Protein AF-A0A6A6JFY1-F1 (afdb_monomer)

Radius of gyration: 31.97 Å; Cα contacts (8 Å, |Δi|>4): 621; chains: 1; bounding box: 82×48×100 Å

Organism: Westerdykella ornata (NCBI:txid318751)

InterPro domains:
  IPR002110 Ankyrin repeat [PF12796] (332-426)
  IPR002110 Ankyrin repeat [PS50088] (397-429)
  IPR036770 Ankyrin repeat-containing domain superfamily [G3DSA:1.25.40.20] (183-469)
  IPR036770 Ankyrin repeat-containing domain superfamily [SSF48403] (162-452)

Nearest PDB structures (foldseek):
  4ozs-assembly1_A  TM=4.163E-01  e=8.270E-01  synthetic construct
  5orm-assembly1_A  TM=2.385E-01  e=1.882E-01  synthetic construct
  4m57-assembly1_A  TM=2.368E-01  e=1.957E-01  Zea mays
  4pjs-assembly1_A  TM=3.638E-01  e=1.734E+00  unidentified
  3q15-assembly1_A-2  TM=1.778E-01  e=4.611E-01  Bacillus subtilis

pLDDT: mean 79.85, std 13.11, range [28.3, 94.25]

Mean predicted aligned error: 11.3 Å

Structure (mmCIF, N/CA/C/O backbone):
data_AF-A0A6A6JFY1-F1
#
_entry.id   AF-A0A6A6JFY1-F1
#
loop_
_atom_site.group_PDB
_atom_site.id
_atom_site.type_symbol
_atom_site.label_atom_id
_atom_site.label_alt_id
_atom_site.label_comp_id
_atom_site.label_asym_id
_atom_site.label_entity_id
_atom_site.label_seq_id
_atom_site.pdbx_PDB_ins_code
_atom_site.Cartn_x
_atom_site.Cartn_y
_atom_site.Cartn_z
_atom_site.occupancy
_atom_site.B_iso_or_equiv
_atom_site.auth_seq_id
_atom_site.auth_comp_id
_atom_site.auth_asym_id
_atom_site.auth_atom_id
_atom_site.pdbx_PDB_model_num
ATOM 1 N N . MET A 1 1 ? -7.571 -15.718 -48.303 1.00 53.12 1 MET A N 1
ATOM 2 C CA . MET A 1 1 ? -6.356 -15.707 -47.468 1.00 53.12 1 MET A CA 1
ATOM 3 C C . MET A 1 1 ? -6.663 -14.852 -46.265 1.00 53.12 1 MET A C 1
ATOM 5 O O . MET A 1 1 ? -6.998 -13.686 -46.448 1.00 53.12 1 MET A O 1
ATOM 9 N N . HIS A 1 2 ? -6.669 -15.439 -45.071 1.00 75.75 2 HIS A N 1
ATOM 10 C CA . HIS A 1 2 ? -6.715 -14.638 -43.860 1.00 75.75 2 HIS A CA 1
ATOM 11 C C . HIS A 1 2 ? -5.370 -13.920 -43.739 1.00 75.75 2 HIS A C 1
ATOM 13 O O . HIS A 1 2 ? -4.328 -14.477 -44.065 1.00 75.75 2 HIS A O 1
ATOM 19 N N . LEU A 1 3 ? -5.381 -12.663 -43.306 1.00 73.94 3 LEU A N 1
ATOM 20 C CA . LEU A 1 3 ? -4.171 -11.841 -43.185 1.00 73.94 3 LEU A CA 1
ATOM 21 C C . LEU A 1 3 ? -3.112 -12.467 -42.245 1.00 73.94 3 LEU A C 1
ATOM 23 O O . LEU A 1 3 ? -1.935 -12.147 -42.333 1.00 73.94 3 LEU A O 1
ATOM 27 N N . LEU A 1 4 ? -3.539 -13.399 -41.388 1.00 77.06 4 LEU A N 1
ATOM 28 C CA . LEU A 1 4 ? -2.703 -14.192 -40.484 1.00 77.06 4 LEU A CA 1
ATOM 29 C C . LEU A 1 4 ? -1.987 -15.373 -41.165 1.00 77.06 4 LEU A C 1
ATOM 31 O O . LEU A 1 4 ? -1.118 -15.977 -40.548 1.00 77.06 4 LEU A O 1
ATOM 35 N N . ASP A 1 5 ? -2.344 -15.707 -42.408 1.00 83.12 5 ASP A N 1
ATOM 36 C CA . ASP A 1 5 ? -1.736 -16.806 -43.171 1.00 83.12 5 ASP A CA 1
ATOM 37 C C . ASP A 1 5 ? -0.429 -16.373 -43.868 1.00 83.12 5 ASP A C 1
ATOM 39 O O . ASP A 1 5 ? 0.258 -17.191 -44.482 1.00 83.12 5 ASP A O 1
ATOM 43 N N . PHE A 1 6 ? -0.099 -15.078 -43.817 1.00 84.50 6 PHE A N 1
ATOM 44 C CA . PHE A 1 6 ? 1.126 -14.526 -44.387 1.00 84.50 6 PHE A CA 1
ATOM 45 C C . PHE A 1 6 ? 2.334 -14.733 -43.458 1.00 84.50 6 PHE A C 1
ATOM 47 O O . PHE A 1 6 ? 2.165 -14.835 -42.241 1.00 84.50 6 PHE A O 1
ATOM 54 N N . PRO A 1 7 ? 3.566 -14.741 -44.006 1.00 89.81 7 PRO A N 1
ATOM 55 C CA . PRO A 1 7 ? 4.781 -14.677 -43.199 1.00 89.81 7 PRO A CA 1
ATOM 56 C C . PRO A 1 7 ? 4.749 -13.489 -42.231 1.00 89.81 7 PRO A C 1
ATOM 58 O O . PRO A 1 7 ? 4.222 -12.423 -42.566 1.00 89.81 7 PRO A O 1
ATOM 61 N N . LEU A 1 8 ? 5.333 -13.669 -41.043 1.00 85.75 8 LEU A N 1
ATOM 62 C CA . LEU A 1 8 ? 5.278 -12.690 -39.955 1.00 85.75 8 LEU A CA 1
ATOM 63 C C . LEU A 1 8 ? 5.816 -11.320 -40.386 1.00 85.75 8 LEU A C 1
ATOM 65 O O . LEU A 1 8 ? 5.264 -10.294 -40.007 1.00 85.75 8 LEU A O 1
ATOM 69 N N . GLU A 1 9 ? 6.846 -11.294 -41.224 1.00 87.25 9 GLU A N 1
ATOM 70 C CA . GLU A 1 9 ? 7.472 -10.073 -41.726 1.00 87.25 9 GLU A CA 1
ATOM 71 C C . GLU A 1 9 ? 6.525 -9.289 -42.642 1.00 87.25 9 GLU A C 1
ATOM 73 O O . GLU A 1 9 ? 6.422 -8.066 -42.542 1.00 87.25 9 GLU A O 1
ATOM 78 N N . VAL A 1 10 ? 5.795 -9.996 -43.514 1.00 89.56 10 VAL A N 1
ATOM 79 C CA . VAL A 1 10 ? 4.795 -9.388 -44.403 1.00 89.56 10 VAL A CA 1
ATOM 80 C C . VAL A 1 10 ? 3.650 -8.833 -43.569 1.00 89.56 10 VAL A C 1
ATOM 82 O O . VAL A 1 10 ? 3.224 -7.701 -43.782 1.00 89.56 10 VAL A O 1
ATOM 85 N N . PHE A 1 11 ? 3.196 -9.602 -42.581 1.00 89.44 11 PHE A N 1
ATOM 86 C CA . PHE A 1 11 ? 2.161 -9.168 -41.656 1.00 89.44 11 PHE A CA 1
ATOM 87 C C . PHE A 1 11 ? 2.583 -7.907 -40.887 1.00 89.44 11 PHE A C 1
ATOM 89 O O . PHE A 1 11 ? 1.853 -6.921 -40.888 1.00 89.44 11 PHE A O 1
ATOM 96 N N . GLN A 1 12 ? 3.788 -7.887 -40.316 1.00 89.94 12 GLN A N 1
ATOM 97 C CA . GLN A 1 12 ? 4.339 -6.732 -39.603 1.00 89.94 12 GLN A CA 1
ATOM 98 C C . GLN A 1 12 ? 4.429 -5.477 -40.467 1.00 89.94 12 GLN A C 1
ATOM 100 O O . GLN A 1 12 ? 4.145 -4.383 -39.987 1.00 89.94 12 GLN A O 1
ATOM 105 N N . ASN A 1 13 ? 4.813 -5.617 -41.735 1.00 90.69 13 ASN A N 1
ATOM 106 C CA . ASN A 1 13 ? 4.881 -4.481 -42.649 1.00 90.69 13 ASN A CA 1
ATOM 107 C C . ASN A 1 13 ? 3.489 -3.965 -43.019 1.00 90.69 13 ASN A C 1
ATOM 109 O O . ASN A 1 13 ? 3.288 -2.759 -43.055 1.00 90.69 13 ASN A O 1
ATOM 113 N N . VAL A 1 14 ? 2.506 -4.851 -43.209 1.00 91.06 14 VAL A N 1
ATOM 114 C CA . VAL A 1 14 ? 1.110 -4.431 -43.417 1.00 91.06 14 VAL A CA 1
ATOM 115 C C . VAL A 1 14 ? 0.583 -3.656 -42.207 1.00 91.06 14 VAL A C 1
ATOM 117 O O . VAL A 1 14 ? -0.098 -2.649 -42.378 1.00 91.06 14 VAL A O 1
ATOM 120 N N . ILE A 1 15 ? 0.908 -4.095 -40.987 1.00 90.50 15 ILE A N 1
ATOM 121 C CA . ILE A 1 15 ? 0.545 -3.362 -39.766 1.00 90.50 15 ILE A CA 1
ATOM 122 C C . ILE A 1 15 ? 1.256 -2.008 -39.701 1.00 90.50 15 ILE A C 1
ATOM 124 O O . ILE A 1 15 ? 0.616 -1.023 -39.350 1.00 90.50 15 ILE A O 1
ATOM 128 N N . HIS A 1 16 ? 2.539 -1.942 -40.059 1.00 92.06 16 HIS A N 1
ATOM 129 C CA . HIS A 1 16 ? 3.295 -0.690 -40.079 1.00 92.06 16 HIS A CA 1
ATOM 130 C C . HIS A 1 16 ? 2.658 0.355 -41.004 1.00 92.06 16 HIS A C 1
ATOM 132 O O . HIS A 1 16 ? 2.371 1.466 -40.565 1.00 92.06 16 HIS A O 1
ATOM 138 N N . GLU A 1 17 ? 2.360 -0.028 -42.249 1.00 91.25 17 GLU A N 1
ATOM 139 C CA . GLU A 1 17 ? 1.690 0.849 -43.220 1.00 91.25 17 GLU A CA 1
ATOM 140 C C . GLU A 1 17 ? 0.295 1.264 -42.728 1.00 91.25 17 GLU A C 1
ATOM 142 O O . GLU A 1 17 ? -0.060 2.437 -42.777 1.00 91.25 17 GLU A O 1
ATOM 147 N N . LEU A 1 18 ? -0.471 0.334 -42.141 1.00 90.19 18 LEU A N 1
ATOM 148 C CA . LEU A 1 18 ? -1.776 0.647 -41.550 1.00 90.19 18 LEU A CA 1
ATOM 149 C C . LEU A 1 18 ? -1.675 1.709 -40.441 1.00 90.19 18 LEU A C 1
ATOM 151 O O . LEU A 1 18 ? -2.520 2.600 -40.361 1.00 90.19 18 LEU A O 1
ATOM 155 N N . VAL A 1 19 ? -0.673 1.605 -39.561 1.00 90.75 19 VAL A N 1
ATOM 156 C CA . VAL A 1 19 ? -0.468 2.567 -38.468 1.00 90.75 19 VAL A CA 1
ATOM 157 C C . VAL A 1 19 ? -0.020 3.926 -39.010 1.00 90.75 19 VAL A C 1
ATOM 159 O O . VAL A 1 19 ? -0.433 4.942 -38.453 1.00 90.75 19 VAL A O 1
ATOM 162 N N . LEU A 1 20 ? 0.767 3.968 -40.091 1.00 88.56 20 LEU A N 1
ATOM 163 C CA . LEU A 1 20 ? 1.153 5.216 -40.760 1.00 88.56 20 LEU A CA 1
ATOM 164 C C . LEU A 1 20 ? -0.042 5.913 -41.425 1.00 88.56 20 LEU A C 1
ATOM 166 O O . LEU A 1 20 ? -0.193 7.125 -41.277 1.00 88.56 20 LEU A O 1
ATOM 170 N N . ASP A 1 21 ? -0.904 5.153 -42.103 1.00 89.88 21 ASP A N 1
ATOM 171 C CA . ASP A 1 21 ? -2.063 5.685 -42.829 1.00 89.88 21 ASP A CA 1
ATOM 172 C C . ASP A 1 21 ? -3.141 6.230 -41.887 1.00 89.88 21 ASP A C 1
ATOM 174 O O . ASP A 1 21 ? -3.714 7.297 -42.111 1.00 89.88 21 ASP A O 1
ATOM 178 N N . VAL A 1 22 ? -3.441 5.472 -40.833 1.00 88.81 22 VAL A N 1
ATOM 179 C CA . VAL A 1 22 ? -4.571 5.739 -39.932 1.00 88.81 22 VAL A CA 1
ATOM 180 C C . VAL A 1 22 ? -4.136 6.512 -38.678 1.00 88.81 22 VAL A C 1
ATOM 182 O O . VAL A 1 22 ? -4.939 7.157 -38.004 1.00 88.81 22 VAL A O 1
ATOM 185 N N . GLY A 1 23 ? -2.845 6.485 -38.357 1.00 87.00 23 GLY A N 1
ATOM 186 C CA . GLY A 1 23 ? -2.283 7.079 -37.153 1.00 87.00 23 GLY A CA 1
ATOM 187 C C . GLY A 1 23 ? -2.463 6.210 -35.904 1.00 87.00 23 GLY A C 1
ATOM 188 O O . GLY A 1 23 ? -3.383 5.397 -35.777 1.00 87.00 23 GLY A O 1
ATOM 189 N N . ILE A 1 24 ? -1.582 6.422 -34.919 1.00 87.94 24 ILE A N 1
ATOM 190 C CA . ILE A 1 24 ? -1.485 5.602 -33.697 1.00 87.94 24 ILE A CA 1
ATOM 191 C C . ILE A 1 24 ? -2.811 5.556 -32.922 1.00 87.94 24 ILE A C 1
ATOM 193 O O . ILE A 1 24 ? -3.234 4.489 -32.478 1.00 87.94 24 ILE A O 1
ATOM 197 N N . ALA A 1 25 ? -3.486 6.697 -32.749 1.00 85.56 25 ALA A N 1
ATOM 198 C CA . ALA A 1 25 ? -4.686 6.780 -31.914 1.00 85.56 25 ALA A CA 1
ATOM 199 C C . ALA A 1 25 ? -5.856 5.959 -32.484 1.00 85.56 25 ALA A C 1
ATOM 201 O O . ALA A 1 25 ? -6.557 5.264 -31.742 1.00 85.56 25 ALA A O 1
ATOM 202 N N . GLU A 1 26 ? -6.062 6.023 -33.798 1.00 86.31 26 GLU A N 1
ATOM 203 C CA . GLU A 1 26 ? -7.139 5.304 -34.473 1.00 86.31 26 GLU A CA 1
ATOM 204 C C . GLU A 1 26 ? -6.772 3.830 -34.693 1.00 86.31 26 GLU A C 1
ATOM 206 O O . GLU A 1 26 ? -7.608 2.965 -34.415 1.00 86.31 26 GLU A O 1
ATOM 211 N N . ALA A 1 27 ? -5.508 3.515 -35.015 1.00 87.62 27 ALA A N 1
ATOM 212 C CA . ALA A 1 27 ? -4.991 2.143 -35.016 1.00 87.62 27 ALA A CA 1
ATOM 213 C C . ALA A 1 27 ? -5.303 1.425 -33.689 1.00 87.62 27 ALA A C 1
ATOM 215 O O . ALA A 1 27 ? -5.804 0.295 -33.656 1.00 87.62 27 ALA A O 1
ATOM 216 N N . TRP A 1 28 ? -5.106 2.121 -32.569 1.00 83.50 28 TRP A N 1
ATOM 217 C CA . TRP A 1 28 ? -5.350 1.573 -31.241 1.00 83.50 28 TRP A CA 1
ATOM 218 C C . TRP A 1 28 ? -6.828 1.395 -30.892 1.00 83.50 28 TRP A C 1
ATOM 220 O O . TRP A 1 28 ? -7.200 0.403 -30.258 1.00 83.50 28 TRP A O 1
ATOM 230 N N . ARG A 1 29 ? -7.673 2.367 -31.257 1.00 85.69 29 ARG A N 1
ATOM 231 C CA . ARG A 1 29 ? -9.107 2.363 -30.921 1.00 85.69 29 ARG A CA 1
ATOM 232 C C . ARG A 1 29 ? -9.894 1.404 -31.811 1.00 85.69 29 ARG A C 1
ATOM 234 O O . ARG A 1 29 ? -10.725 0.659 -31.298 1.00 85.69 29 ARG A O 1
ATOM 241 N N . ALA A 1 30 ? -9.631 1.412 -33.115 1.00 85.38 30 ALA A N 1
ATOM 242 C CA . ALA A 1 30 ? -10.443 0.704 -34.099 1.00 85.38 30 ALA A CA 1
ATOM 243 C C . ALA A 1 30 ? -9.926 -0.709 -34.418 1.00 85.38 30 ALA A C 1
ATOM 245 O O . ALA A 1 30 ? -10.734 -1.613 -34.626 1.00 85.38 30 ALA A O 1
ATOM 246 N N . TYR A 1 31 ? -8.607 -0.938 -34.403 1.00 84.69 31 TYR A N 1
ATOM 247 C CA . TYR A 1 31 ? -8.025 -2.176 -34.946 1.00 84.69 31 TYR A CA 1
ATOM 248 C C . TYR A 1 31 ? -7.485 -3.147 -33.887 1.00 84.69 31 TYR A C 1
ATOM 250 O O . TYR A 1 31 ? -7.397 -4.350 -34.137 1.00 84.69 31 TYR A O 1
ATOM 258 N N . ARG A 1 32 ? -7.211 -2.687 -32.660 1.00 83.00 32 ARG A N 1
ATOM 259 C CA . ARG A 1 32 ? -6.846 -3.567 -31.532 1.00 83.00 32 ARG A CA 1
ATOM 260 C C . ARG A 1 32 ? -7.886 -4.670 -31.230 1.00 83.00 32 ARG A C 1
ATOM 262 O O . ARG A 1 32 ? -7.465 -5.777 -30.895 1.00 83.00 32 ARG A O 1
ATOM 269 N N . PRO A 1 33 ? -9.214 -4.438 -31.327 1.00 88.81 33 PRO A N 1
ATOM 270 C CA . PRO A 1 33 ? -10.214 -5.472 -31.038 1.00 88.81 33 PRO A CA 1
ATOM 271 C C . PRO A 1 33 ? -10.310 -6.593 -32.084 1.00 88.81 33 PRO A C 1
ATOM 273 O O . PRO A 1 33 ? -10.992 -7.581 -31.824 1.00 88.81 33 PRO A O 1
ATOM 276 N N . VAL A 1 34 ? -9.655 -6.460 -33.245 1.00 86.69 34 VAL A N 1
ATOM 277 C CA . VAL A 1 34 ? -9.777 -7.406 -34.368 1.00 86.69 34 VAL A CA 1
ATOM 278 C C . VAL A 1 34 ? -9.308 -8.808 -33.971 1.00 86.69 34 VAL A C 1
ATOM 280 O O . VAL A 1 34 ? -10.052 -9.775 -34.112 1.00 86.69 34 VAL A O 1
ATOM 283 N N . CYS A 1 35 ? -8.082 -8.935 -33.452 1.00 87.56 35 CYS A N 1
ATOM 284 C CA . CYS A 1 35 ? -7.594 -10.163 -32.822 1.00 87.56 35 CYS A CA 1
ATOM 285 C C . CYS A 1 35 ? -6.357 -9.895 -31.948 1.00 87.56 35 CYS A C 1
ATOM 287 O O . CYS A 1 35 ? -5.737 -8.834 -32.024 1.00 87.56 35 CYS A O 1
ATOM 289 N N . LYS A 1 36 ? -5.961 -10.884 -31.133 1.00 88.44 36 LYS A N 1
ATOM 290 C CA . LYS A 1 36 ? -4.802 -10.772 -30.227 1.00 88.44 36 LYS A CA 1
ATOM 291 C C . LYS A 1 36 ? -3.484 -10.515 -30.965 1.00 88.44 36 LYS A C 1
ATOM 293 O O . LYS A 1 36 ? -2.691 -9.711 -30.490 1.00 88.44 36 LYS A O 1
ATOM 298 N N . THR A 1 37 ? -3.269 -11.162 -32.110 1.00 87.88 37 THR A N 1
ATOM 299 C CA . THR A 1 37 ? -2.058 -10.977 -32.927 1.00 87.88 37 THR A CA 1
ATOM 300 C C . THR A 1 37 ? -1.995 -9.561 -33.495 1.00 87.88 37 THR A C 1
ATOM 302 O O . THR A 1 37 ? -0.962 -8.913 -33.404 1.00 87.88 37 THR A O 1
ATOM 305 N N . PHE A 1 38 ? -3.128 -9.036 -33.977 1.00 88.50 38 PHE A N 1
ATOM 306 C CA . PHE A 1 38 ? -3.245 -7.650 -34.444 1.00 88.50 38 PHE A CA 1
ATOM 307 C C . PHE A 1 38 ? -2.900 -6.656 -33.338 1.00 88.50 38 PHE A C 1
ATOM 309 O O . PHE A 1 38 ? -2.099 -5.749 -33.530 1.00 88.50 38 PHE A O 1
ATOM 316 N N . ALA A 1 39 ? -3.473 -6.863 -32.150 1.00 87.38 39 ALA A N 1
ATOM 317 C CA . ALA A 1 39 ? -3.179 -6.035 -30.993 1.00 87.38 39 ALA A CA 1
ATOM 318 C C . ALA A 1 39 ? -1.685 -6.063 -30.637 1.00 87.38 39 ALA A C 1
ATOM 320 O O . ALA A 1 39 ? -1.115 -5.010 -30.381 1.00 87.38 39 ALA A O 1
ATOM 321 N N . ALA A 1 40 ? -1.054 -7.241 -30.627 1.00 88.12 40 ALA A N 1
ATOM 322 C CA . ALA A 1 40 ? 0.361 -7.384 -30.297 1.00 88.12 40 ALA A CA 1
ATOM 323 C C . ALA A 1 40 ? 1.275 -6.670 -31.306 1.00 88.12 40 ALA A C 1
ATOM 325 O O . ALA A 1 40 ? 2.182 -5.952 -30.887 1.00 88.12 40 ALA A O 1
ATOM 326 N N . GLU A 1 41 ? 1.006 -6.800 -32.608 1.00 90.19 41 GLU A N 1
ATOM 327 C CA . GLU A 1 41 ? 1.814 -6.134 -33.634 1.00 90.19 41 GLU A CA 1
ATOM 328 C C . GLU A 1 41 ? 1.589 -4.623 -33.675 1.00 90.19 41 GLU A C 1
ATOM 330 O O . GLU A 1 41 ? 2.556 -3.887 -33.820 1.00 90.19 41 GLU A O 1
ATOM 335 N N . ILE A 1 42 ? 0.361 -4.129 -33.462 1.00 89.94 42 ILE A N 1
ATOM 336 C CA . ILE A 1 42 ? 0.114 -2.681 -33.320 1.00 89.94 42 ILE A CA 1
ATOM 337 C C . ILE A 1 42 ? 0.907 -2.126 -32.130 1.00 89.94 42 ILE A C 1
ATOM 339 O O . ILE A 1 42 ? 1.517 -1.061 -32.232 1.00 89.94 42 ILE A O 1
ATOM 343 N N . TYR A 1 43 ? 0.931 -2.852 -31.007 1.00 88.38 43 TYR A N 1
ATOM 344 C CA . TYR A 1 43 ? 1.747 -2.494 -29.845 1.00 88.38 43 TYR A CA 1
ATOM 345 C C . TYR A 1 43 ? 3.237 -2.438 -30.201 1.00 88.38 43 TYR A C 1
ATOM 347 O O . TYR A 1 43 ? 3.906 -1.455 -29.885 1.00 88.38 43 TYR A O 1
ATOM 355 N N . HIS A 1 44 ? 3.754 -3.488 -30.842 1.00 89.06 44 HIS A N 1
ATOM 356 C CA . HIS A 1 44 ? 5.158 -3.567 -31.232 1.00 89.06 44 HIS A CA 1
ATOM 357 C C . HIS A 1 44 ? 5.530 -2.443 -32.205 1.00 89.06 44 HIS A C 1
ATOM 359 O O . HIS A 1 44 ? 6.485 -1.717 -31.949 1.00 89.06 44 HIS A O 1
ATOM 365 N N . ASP A 1 45 ? 4.749 -2.247 -33.266 1.00 91.00 45 ASP A N 1
ATOM 366 C CA . ASP A 1 45 ? 4.974 -1.211 -34.271 1.00 91.00 45 ASP A CA 1
ATOM 367 C C . ASP A 1 45 ? 4.997 0.191 -33.653 1.00 91.00 45 ASP A C 1
ATOM 369 O O . ASP A 1 45 ? 5.957 0.945 -33.839 1.00 91.00 45 ASP A O 1
A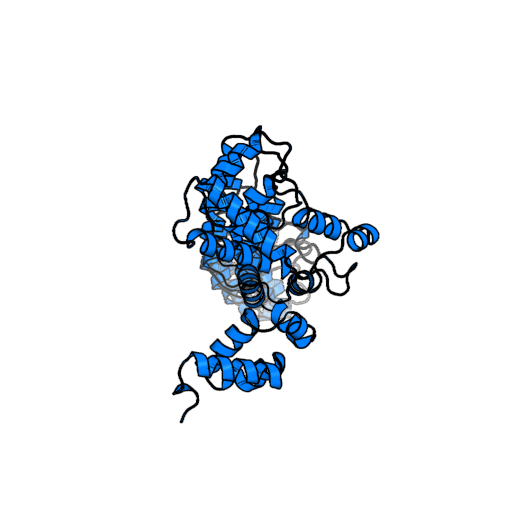TOM 373 N N . THR A 1 46 ? 3.998 0.491 -32.818 1.00 89.12 46 THR A N 1
ATOM 374 C CA . THR A 1 46 ? 3.871 1.791 -32.155 1.00 89.12 46 THR A CA 1
ATOM 375 C C . THR A 1 46 ? 5.118 2.136 -31.352 1.00 89.12 46 THR A C 1
ATOM 377 O O . THR A 1 46 ? 5.626 3.242 -31.468 1.00 89.12 46 THR A O 1
ATOM 380 N N . PHE A 1 47 ? 5.653 1.221 -30.541 1.00 89.75 47 PHE A N 1
ATOM 381 C CA . PHE A 1 47 ? 6.807 1.550 -29.697 1.00 89.75 47 PHE A CA 1
ATOM 382 C C . PHE A 1 47 ? 8.157 1.343 -30.390 1.00 89.75 47 PHE A C 1
ATOM 384 O O . PHE A 1 47 ? 9.104 2.067 -30.080 1.00 89.75 47 PHE A O 1
ATOM 391 N N . ALA A 1 48 ? 8.274 0.387 -31.312 1.00 88.75 48 ALA A N 1
ATOM 392 C CA . ALA A 1 48 ? 9.550 0.011 -31.917 1.00 88.75 48 ALA A CA 1
ATOM 393 C C . ALA A 1 48 ? 9.853 0.729 -33.239 1.00 88.75 48 ALA A C 1
ATOM 395 O O . ALA A 1 48 ? 11.028 0.941 -33.532 1.00 88.75 48 ALA A O 1
ATOM 396 N N . ARG A 1 49 ? 8.833 1.088 -34.033 1.00 89.44 49 ARG A N 1
ATOM 397 C CA . ARG A 1 49 ? 9.003 1.578 -35.414 1.00 89.44 49 ARG A CA 1
ATOM 398 C C . ARG A 1 49 ? 8.518 3.010 -35.636 1.00 89.44 49 ARG A C 1
ATOM 400 O O . ARG A 1 49 ? 9.099 3.703 -36.464 1.00 89.44 49 ARG A O 1
ATOM 407 N N . GLN A 1 50 ? 7.500 3.468 -34.906 1.00 89.44 50 GLN A N 1
ATOM 408 C CA . GLN A 1 50 ? 6.960 4.819 -35.104 1.00 89.44 50 GLN A CA 1
ATOM 409 C C . GLN A 1 50 ? 7.914 5.910 -34.580 1.00 89.44 50 GLN A C 1
ATOM 411 O O . GLN A 1 50 ? 8.451 5.750 -33.478 1.00 89.44 50 GLN A O 1
ATOM 416 N N . PRO A 1 51 ? 8.119 7.023 -35.313 1.00 88.19 51 PRO A N 1
ATOM 417 C CA . PRO A 1 51 ? 8.982 8.128 -34.894 1.00 88.19 51 PRO A CA 1
ATOM 418 C C . PRO A 1 51 ? 8.368 8.970 -33.761 1.00 88.19 51 PRO A C 1
ATOM 420 O O . PRO A 1 51 ? 7.153 9.005 -33.574 1.00 88.19 51 PRO A O 1
ATOM 423 N N . MET A 1 52 ? 9.197 9.690 -33.003 1.00 85.94 52 MET A N 1
ATOM 424 C CA . MET A 1 52 ? 8.814 10.586 -31.905 1.00 85.94 52 MET A CA 1
ATOM 425 C C . MET A 1 52 ? 7.834 11.691 -32.326 1.00 85.94 52 MET A C 1
ATOM 427 O O . MET A 1 52 ? 7.011 12.115 -31.508 1.00 85.94 52 MET A O 1
ATOM 431 N N . THR A 1 53 ? 7.893 12.115 -33.590 1.00 84.31 53 THR A N 1
ATOM 432 C CA . THR A 1 53 ? 6.934 13.046 -34.220 1.00 84.31 53 THR A CA 1
ATOM 433 C C . THR A 1 53 ? 5.501 12.504 -34.248 1.00 84.31 53 THR A C 1
ATOM 435 O O . THR A 1 53 ? 4.546 13.261 -34.093 1.00 84.31 53 THR A O 1
ATOM 438 N N . SER A 1 54 ? 5.321 11.181 -34.335 1.00 84.25 54 SER A N 1
ATOM 439 C CA . SER A 1 54 ? 3.988 10.553 -34.363 1.00 84.25 54 SER A CA 1
ATOM 440 C C . SER A 1 54 ? 3.252 10.627 -33.018 1.00 84.25 54 SER A C 1
ATOM 442 O O . SER A 1 54 ? 2.042 10.411 -32.955 1.00 84.25 54 SER A O 1
ATOM 444 N N . PHE A 1 55 ? 3.953 10.973 -31.933 1.00 81.81 55 PHE A N 1
ATOM 445 C CA . PHE A 1 55 ? 3.384 11.095 -30.586 1.00 81.81 55 PHE A CA 1
ATOM 446 C C . PHE A 1 55 ? 3.111 12.549 -30.173 1.00 81.81 55 PHE A C 1
ATOM 448 O O . PHE A 1 55 ? 2.916 12.821 -28.989 1.00 81.81 55 PHE A O 1
ATOM 455 N N . GLU A 1 56 ? 3.141 13.503 -31.108 1.00 77.31 56 GLU A N 1
ATOM 456 C CA . GLU A 1 56 ? 2.827 14.915 -30.832 1.00 77.31 56 GLU A CA 1
ATOM 457 C C . GLU A 1 56 ? 1.351 15.156 -30.508 1.00 77.31 56 GLU A C 1
ATOM 459 O O . GLU A 1 56 ? 1.013 16.128 -29.835 1.00 77.31 56 GLU A O 1
ATOM 464 N N . ASN A 1 57 ? 0.469 14.266 -30.959 1.00 79.75 57 ASN A N 1
ATOM 465 C CA . ASN A 1 57 ? -0.952 14.361 -30.669 1.00 79.75 57 ASN A CA 1
ATOM 466 C C . ASN A 1 57 ? -1.220 14.138 -29.167 1.00 79.75 57 ASN A C 1
ATOM 468 O O . ASN A 1 57 ? -0.815 13.119 -28.605 1.00 79.75 57 ASN A O 1
ATOM 472 N N . VAL A 1 58 ? -1.962 15.061 -28.548 1.00 69.94 58 VAL A N 1
ATOM 473 C CA . VAL A 1 58 ? -2.335 15.041 -27.122 1.00 69.94 58 VAL A CA 1
ATOM 474 C C . VAL A 1 58 ? -2.982 13.714 -26.712 1.00 69.94 58 VAL A C 1
ATOM 476 O O . VAL A 1 58 ? -2.625 13.157 -25.676 1.00 69.94 58 VAL A O 1
ATOM 479 N N . ASP A 1 59 ? -3.861 13.154 -27.550 1.00 75.62 59 ASP A N 1
ATOM 480 C CA . ASP A 1 59 ? -4.528 11.870 -27.281 1.00 75.62 59 ASP A CA 1
ATOM 481 C C . ASP A 1 59 ? -3.521 10.715 -27.140 1.00 75.62 59 ASP A C 1
ATOM 483 O O . ASP A 1 59 ? -3.718 9.786 -26.352 1.00 75.62 59 ASP A O 1
ATOM 487 N N . VAL A 1 60 ? -2.438 10.764 -27.916 1.00 76.69 60 VAL A N 1
ATOM 488 C CA . VAL A 1 60 ? -1.380 9.748 -27.931 1.00 76.69 60 VAL A CA 1
ATOM 489 C C . VAL A 1 60 ? -0.408 9.972 -26.773 1.00 76.69 60 VAL A C 1
ATOM 491 O O . VAL A 1 60 ? 0.036 9.018 -26.133 1.00 76.69 60 VAL A O 1
ATOM 494 N N . GLU A 1 61 ? -0.107 11.229 -26.459 1.00 73.69 61 GLU A N 1
ATOM 495 C CA . GLU A 1 61 ? 0.749 11.592 -25.335 1.00 73.69 61 GLU A CA 1
ATOM 496 C C . GLU A 1 61 ? 0.118 11.214 -23.989 1.00 73.69 61 GLU A C 1
ATOM 498 O O . GLU A 1 61 ? 0.789 10.640 -23.128 1.00 73.69 61 GLU A O 1
ATOM 503 N N . ASP A 1 62 ? -1.179 11.458 -23.806 1.00 74.44 62 ASP A N 1
ATOM 504 C CA . ASP A 1 62 ? -1.903 11.006 -22.617 1.00 74.44 62 ASP A CA 1
ATOM 505 C C . ASP A 1 62 ? -2.027 9.481 -22.563 1.00 74.44 62 ASP A C 1
ATOM 507 O O . ASP A 1 62 ? -1.958 8.892 -21.482 1.00 74.44 62 ASP A O 1
ATOM 511 N N . PHE A 1 63 ? -2.132 8.817 -23.716 1.00 79.62 63 PHE A N 1
ATOM 512 C CA . PHE A 1 63 ? -2.107 7.360 -23.789 1.00 79.62 63 PHE A CA 1
ATOM 513 C C . PHE A 1 63 ? -0.759 6.768 -23.331 1.00 79.62 63 PHE A C 1
ATOM 515 O O . PHE A 1 63 ? -0.735 5.796 -22.564 1.00 79.62 63 PHE A O 1
ATOM 522 N N . ILE A 1 64 ? 0.367 7.340 -23.766 1.00 79.00 64 ILE A N 1
ATOM 523 C CA . ILE A 1 64 ? 1.694 6.883 -23.336 1.00 79.00 64 ILE A CA 1
ATOM 524 C C . ILE A 1 64 ? 1.890 7.178 -21.856 1.00 79.00 64 ILE A C 1
ATOM 526 O O . ILE A 1 64 ? 2.156 6.265 -21.079 1.00 79.00 64 ILE A O 1
ATOM 530 N N . ASN A 1 65 ? 1.701 8.432 -21.455 1.00 75.06 65 ASN A N 1
ATOM 531 C CA . ASN A 1 65 ? 1.980 8.880 -20.094 1.00 75.06 65 ASN A CA 1
ATOM 532 C C . ASN A 1 65 ? 0.991 8.302 -19.067 1.00 75.06 65 ASN A C 1
ATOM 534 O O . ASN A 1 65 ? 1.301 8.190 -17.879 1.00 75.06 65 ASN A O 1
ATOM 538 N N . GLY A 1 66 ? -0.195 7.878 -19.511 1.00 74.31 66 GLY A N 1
ATOM 539 C CA . GLY A 1 66 ? -1.186 7.206 -18.676 1.00 74.31 66 GLY A CA 1
ATOM 540 C C . GLY A 1 66 ? -0.740 5.822 -18.188 1.00 74.31 66 GLY A C 1
ATOM 541 O O . GLY A 1 66 ? -1.164 5.377 -17.115 1.00 74.31 66 GLY A O 1
ATOM 542 N N . SER A 1 67 ? 0.157 5.147 -18.915 1.00 83.25 67 SER A N 1
ATOM 543 C CA . SER A 1 67 ? 0.630 3.802 -18.578 1.00 83.25 67 SER A CA 1
ATOM 544 C C . SER A 1 67 ? 2.140 3.764 -18.386 1.00 83.25 67 SER A C 1
ATOM 546 O O . SER A 1 67 ? 2.921 4.187 -19.229 1.00 83.25 67 SER A O 1
ATOM 548 N N . GLU A 1 68 ? 2.567 3.164 -17.278 1.00 83.81 68 GLU A N 1
ATOM 549 C CA . GLU A 1 68 ? 4.000 3.015 -17.023 1.00 83.81 68 GLU A CA 1
ATOM 550 C C . GLU A 1 68 ? 4.645 2.008 -17.970 1.00 83.81 68 GLU A C 1
ATOM 552 O O . GLU A 1 68 ? 5.767 2.211 -18.421 1.00 83.81 68 GLU A O 1
ATOM 557 N N . ASP A 1 69 ? 3.915 0.946 -18.306 1.00 86.44 69 ASP A N 1
ATOM 558 C CA . ASP A 1 69 ? 4.399 -0.072 -19.228 1.00 86.44 69 ASP A CA 1
ATOM 559 C C . ASP A 1 69 ? 4.620 0.509 -20.623 1.00 86.44 69 ASP A C 1
ATOM 561 O O . ASP A 1 69 ? 5.603 0.168 -21.273 1.00 86.44 69 ASP A O 1
ATOM 565 N N . ASN A 1 70 ? 3.766 1.443 -21.054 1.00 88.62 70 ASN A N 1
ATOM 566 C CA . ASN A 1 70 ? 3.934 2.130 -22.334 1.00 88.62 70 ASN A CA 1
ATOM 567 C C . ASN A 1 70 ? 5.204 2.989 -22.330 1.00 88.62 70 ASN A C 1
ATOM 569 O O . ASN A 1 70 ? 6.006 2.904 -23.257 1.00 88.62 70 ASN A O 1
ATOM 573 N N . LEU A 1 71 ? 5.423 3.771 -21.267 1.00 86.56 71 LEU A N 1
ATOM 574 C CA . LEU A 1 71 ? 6.643 4.564 -21.090 1.00 86.56 71 LEU A CA 1
ATOM 575 C C . LEU A 1 71 ? 7.902 3.690 -21.059 1.00 86.56 71 LEU A C 1
ATOM 577 O O . LEU A 1 71 ? 8.898 4.009 -21.710 1.00 86.56 71 LEU A O 1
ATOM 581 N N . ARG A 1 72 ? 7.848 2.566 -20.337 1.00 91.31 72 ARG A N 1
ATOM 582 C CA . ARG A 1 72 ? 8.942 1.594 -20.249 1.00 91.31 72 ARG A CA 1
ATOM 583 C C . ARG A 1 72 ? 9.272 1.000 -21.614 1.00 91.31 72 ARG A C 1
ATOM 585 O O . ARG A 1 72 ? 10.445 0.946 -21.970 1.00 91.31 72 ARG A O 1
ATOM 592 N N . LEU A 1 73 ? 8.260 0.563 -22.365 1.00 90.19 73 LEU A N 1
ATOM 593 C CA . LEU A 1 73 ? 8.429 -0.026 -23.696 1.00 90.19 73 LEU A CA 1
ATOM 594 C C . LEU A 1 73 ? 8.948 0.993 -24.710 1.00 90.19 73 LEU A C 1
ATOM 596 O O . LEU A 1 73 ? 9.836 0.665 -25.495 1.00 90.19 73 LEU A O 1
ATOM 600 N N . LEU A 1 74 ? 8.437 2.227 -24.676 1.00 89.69 74 LEU A N 1
ATOM 601 C CA . LEU A 1 74 ? 8.938 3.312 -25.515 1.00 89.69 74 LEU A CA 1
ATOM 602 C C . LEU A 1 74 ? 10.426 3.549 -25.243 1.00 89.69 74 LEU A C 1
ATOM 604 O O . LEU A 1 74 ? 11.235 3.505 -26.167 1.00 89.69 74 LEU A O 1
ATOM 608 N N . LEU A 1 75 ? 10.801 3.737 -23.974 1.00 90.12 75 LEU A N 1
ATOM 609 C CA . LEU A 1 75 ? 12.190 3.984 -23.602 1.00 90.12 75 LEU A CA 1
ATOM 610 C C . LEU A 1 75 ? 13.099 2.811 -23.983 1.00 90.12 75 LEU A C 1
ATOM 612 O O . LEU A 1 75 ? 14.149 3.033 -24.579 1.00 90.12 75 LEU A O 1
ATOM 616 N N . LEU A 1 76 ? 12.691 1.574 -23.688 1.00 92.38 76 LEU A N 1
ATOM 617 C CA . LEU A 1 76 ? 13.460 0.369 -24.006 1.00 92.38 76 LEU A CA 1
ATOM 618 C C . LEU A 1 76 ? 13.773 0.281 -25.505 1.00 92.38 76 LEU A C 1
ATOM 620 O O . LEU A 1 76 ? 14.920 0.051 -25.890 1.00 92.38 76 LEU A O 1
ATOM 624 N N . ASN A 1 77 ? 12.771 0.523 -26.352 1.00 91.38 77 ASN A N 1
ATOM 625 C CA . ASN A 1 77 ? 12.963 0.521 -27.797 1.00 91.38 77 ASN A CA 1
ATOM 626 C C . ASN A 1 77 ? 13.876 1.664 -28.253 1.00 91.38 77 ASN A C 1
ATOM 628 O O . ASN A 1 77 ? 14.751 1.420 -29.076 1.00 91.38 77 ASN A O 1
ATOM 632 N N . ARG A 1 78 ? 13.757 2.870 -27.676 1.00 91.38 78 ARG A N 1
ATOM 633 C CA . ARG A 1 78 ? 14.639 4.010 -28.001 1.00 91.38 78 ARG A CA 1
ATOM 634 C C . ARG A 1 78 ? 16.079 3.843 -27.526 1.00 91.38 78 ARG A C 1
ATOM 636 O O . ARG A 1 78 ? 16.989 4.386 -28.144 1.00 91.38 78 ARG A O 1
ATOM 643 N N . VAL A 1 79 ? 16.310 3.084 -26.458 1.00 90.94 79 VAL A N 1
ATOM 644 C CA . VAL A 1 79 ? 17.664 2.733 -26.006 1.00 90.94 79 VAL A CA 1
ATOM 645 C C . VAL A 1 79 ? 18.346 1.784 -26.997 1.00 90.94 79 VAL A C 1
ATOM 647 O O . VAL A 1 79 ? 19.537 1.942 -27.275 1.00 90.94 79 VAL A O 1
ATOM 650 N N . ASN A 1 80 ? 17.593 0.828 -27.548 1.00 87.62 80 ASN A N 1
ATOM 651 C CA . ASN A 1 80 ? 18.100 -0.149 -28.513 1.00 87.62 80 ASN A CA 1
ATOM 652 C C . ASN A 1 80 ? 18.233 0.439 -29.926 1.00 87.62 80 ASN A C 1
ATOM 654 O O . ASN A 1 80 ? 19.247 0.230 -30.589 1.00 87.62 80 ASN A O 1
ATOM 658 N N . ASN A 1 81 ? 17.231 1.196 -30.369 1.00 88.50 81 ASN A N 1
ATOM 659 C CA . ASN A 1 81 ? 17.196 1.889 -31.649 1.00 88.50 81 ASN A CA 1
ATOM 660 C C . ASN A 1 81 ? 16.589 3.288 -31.466 1.00 88.50 81 ASN A C 1
ATOM 662 O O . ASN A 1 81 ? 15.385 3.434 -31.262 1.00 88.50 81 ASN A O 1
ATOM 666 N N . ALA A 1 82 ? 17.431 4.319 -31.544 1.00 85.81 82 ALA A N 1
ATOM 667 C CA . ALA A 1 82 ? 17.023 5.688 -31.241 1.00 85.81 82 ALA A CA 1
ATOM 668 C C . ALA A 1 82 ? 15.975 6.247 -32.220 1.00 85.81 82 ALA A C 1
ATOM 670 O O . ALA A 1 82 ? 15.170 7.076 -31.806 1.00 85.81 82 ALA A O 1
ATOM 671 N N . LEU A 1 83 ? 15.943 5.779 -33.476 1.00 88.88 83 LEU A N 1
ATOM 672 C CA . LEU A 1 83 ? 15.156 6.398 -34.552 1.00 88.88 83 LEU A CA 1
ATOM 673 C C . LEU A 1 83 ? 15.417 7.920 -34.615 1.00 88.88 83 LEU A C 1
ATOM 675 O O . LEU A 1 83 ? 16.558 8.333 -34.803 1.00 88.88 83 LEU A O 1
ATOM 679 N N . ASP A 1 84 ? 14.379 8.738 -34.439 1.00 87.75 84 ASP A N 1
ATOM 680 C CA . ASP A 1 84 ? 14.399 10.203 -34.367 1.00 87.75 84 ASP A CA 1
ATOM 681 C C . ASP A 1 84 ? 14.368 10.742 -32.922 1.00 87.75 84 ASP A C 1
ATOM 683 O O . ASP A 1 84 ? 14.272 11.952 -32.715 1.00 87.75 84 ASP A O 1
ATOM 687 N N . ALA A 1 85 ? 14.440 9.874 -31.907 1.00 87.00 85 ALA A N 1
ATOM 688 C CA . ALA A 1 85 ? 14.531 10.323 -30.525 1.00 87.00 85 ALA A CA 1
ATOM 689 C C . ALA A 1 85 ? 15.890 10.961 -30.239 1.00 87.00 85 ALA A C 1
ATOM 691 O O . ALA A 1 85 ? 16.945 10.500 -30.683 1.00 87.00 85 ALA A O 1
ATOM 692 N N . HIS A 1 86 ? 15.869 11.990 -29.400 1.00 86.31 86 HIS A N 1
ATOM 693 C CA . HIS A 1 86 ? 17.073 12.621 -28.913 1.00 86.31 86 HIS A CA 1
ATOM 694 C C . HIS A 1 86 ? 17.941 11.601 -28.160 1.00 86.31 86 HIS A C 1
ATOM 696 O O . HIS A 1 86 ? 17.510 10.967 -27.195 1.00 86.31 86 HIS A O 1
ATOM 702 N N . CYS A 1 87 ? 19.206 11.477 -28.567 1.00 84.06 87 CYS A N 1
ATOM 703 C CA . CYS A 1 87 ? 20.107 10.427 -28.088 1.00 84.06 87 CYS A CA 1
ATOM 704 C C . CYS A 1 87 ? 20.501 10.515 -26.603 1.00 84.06 87 CYS A C 1
ATOM 706 O O . CYS A 1 87 ? 21.003 9.531 -26.068 1.00 84.06 87 CYS A O 1
ATOM 708 N N . PHE A 1 88 ? 20.254 11.632 -25.907 1.00 80.81 88 PHE A N 1
ATOM 709 C CA . PHE A 1 88 ? 20.793 11.883 -24.565 1.00 80.81 88 PHE A CA 1
ATOM 710 C C . PHE A 1 88 ? 20.379 10.833 -23.535 1.00 80.81 88 PHE A C 1
ATOM 712 O O . PHE A 1 88 ? 21.230 10.251 -22.865 1.00 80.81 88 PHE A O 1
ATOM 719 N N . LEU A 1 89 ? 19.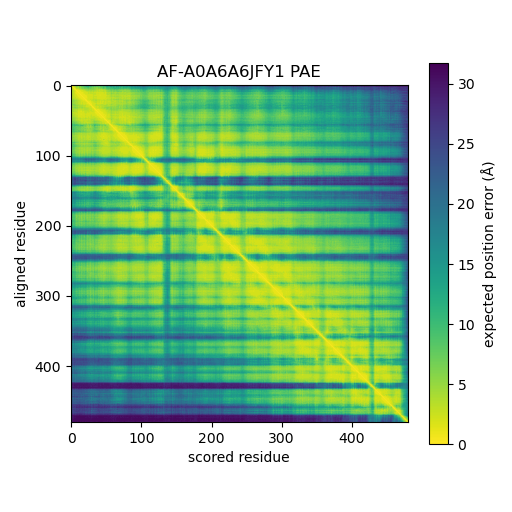075 10.589 -23.394 1.00 85.19 89 LEU A N 1
ATOM 720 C CA . LEU A 1 89 ? 18.563 9.637 -22.411 1.00 85.19 89 LEU A CA 1
ATOM 721 C C . LEU A 1 89 ? 18.940 8.185 -22.785 1.00 85.19 89 LEU A C 1
ATOM 723 O O . LEU A 1 89 ? 19.482 7.490 -21.922 1.00 85.19 89 LEU A O 1
ATOM 727 N N . PRO A 1 90 ? 18.774 7.739 -24.051 1.00 89.50 90 PRO A N 1
ATOM 728 C CA . PRO A 1 90 ? 19.320 6.469 -24.535 1.00 89.50 90 PRO A CA 1
ATOM 729 C C . PRO A 1 90 ? 20.812 6.259 -24.251 1.00 89.50 90 PRO A C 1
ATOM 731 O O . PRO A 1 90 ? 21.215 5.216 -23.735 1.00 89.50 90 PRO A O 1
ATOM 734 N N . GLU A 1 91 ? 21.656 7.240 -24.569 1.00 87.56 91 GLU A N 1
ATOM 735 C CA . GLU A 1 91 ? 23.099 7.177 -24.331 1.00 87.56 91 GLU A CA 1
ATOM 736 C C . GLU A 1 91 ? 23.429 7.158 -22.847 1.00 87.56 91 GLU A C 1
ATOM 738 O O . GLU A 1 91 ? 24.267 6.358 -22.435 1.00 87.56 91 GLU A O 1
ATOM 743 N N . ARG A 1 92 ? 22.742 7.960 -22.026 1.00 86.12 92 ARG A N 1
ATOM 744 C CA . ARG A 1 92 ? 22.939 7.955 -20.574 1.00 86.12 92 ARG A CA 1
ATOM 745 C C . ARG A 1 92 ? 22.678 6.569 -19.995 1.00 86.12 92 ARG A C 1
ATOM 747 O O . ARG A 1 92 ? 23.546 6.055 -19.298 1.00 86.12 92 ARG A O 1
ATOM 754 N N . VAL A 1 93 ? 21.561 5.931 -20.356 1.00 89.88 93 VAL A N 1
ATOM 755 C CA . VAL A 1 93 ? 21.238 4.559 -19.920 1.00 89.88 93 VAL A CA 1
ATOM 756 C C . VAL A 1 93 ? 22.313 3.570 -20.382 1.00 89.88 93 VAL A C 1
ATOM 758 O O . VAL A 1 93 ? 22.830 2.808 -19.564 1.00 89.88 93 VAL A O 1
ATOM 761 N N . ARG A 1 94 ? 22.721 3.604 -21.660 1.00 89.88 94 ARG A N 1
ATOM 762 C CA . ARG A 1 94 ? 23.778 2.713 -22.189 1.00 89.88 94 ARG A CA 1
ATOM 763 C C . ARG A 1 94 ? 25.118 2.907 -21.478 1.00 89.88 94 ARG A C 1
ATOM 765 O O . ARG A 1 94 ? 25.807 1.925 -21.183 1.00 89.88 94 ARG A O 1
ATOM 772 N N . ASN A 1 95 ? 25.476 4.150 -21.174 1.00 88.50 95 ASN A N 1
ATOM 773 C CA . ASN A 1 95 ? 26.701 4.490 -20.459 1.00 88.50 95 ASN A CA 1
ATOM 774 C C . ASN A 1 95 ? 26.645 3.998 -19.008 1.00 88.50 95 ASN A C 1
ATOM 776 O O . ASN A 1 95 ? 27.601 3.373 -18.554 1.00 88.50 95 ASN A O 1
ATOM 780 N N . THR A 1 96 ? 25.519 4.182 -18.308 1.00 88.44 96 THR A N 1
ATOM 781 C CA . THR A 1 96 ? 25.312 3.627 -16.962 1.00 88.44 96 THR A CA 1
ATOM 782 C C . THR A 1 96 ? 25.490 2.110 -16.966 1.00 88.44 96 THR A C 1
ATOM 784 O O . THR A 1 96 ? 26.265 1.591 -16.171 1.00 88.44 96 THR A O 1
ATOM 787 N N . VAL A 1 97 ? 24.850 1.389 -17.894 1.00 90.38 97 VAL A N 1
ATOM 788 C CA . VAL A 1 97 ? 24.969 -0.079 -17.989 1.00 90.38 97 VAL A CA 1
ATOM 789 C C . VAL A 1 97 ? 26.406 -0.515 -18.246 1.00 90.38 97 VAL A C 1
ATOM 791 O O . VAL A 1 97 ? 26.891 -1.445 -17.609 1.00 90.38 97 VAL A O 1
ATOM 794 N N . THR A 1 98 ? 27.108 0.178 -19.142 1.00 88.88 98 THR A N 1
ATOM 795 C CA . THR A 1 98 ? 28.515 -0.113 -19.444 1.00 88.88 98 THR A CA 1
ATOM 796 C C . THR A 1 98 ? 29.390 0.036 -18.200 1.00 88.88 98 THR A C 1
ATOM 798 O O . THR A 1 98 ? 30.216 -0.834 -17.938 1.00 88.88 98 THR A O 1
ATOM 801 N N . LEU A 1 99 ? 29.163 1.076 -17.394 1.00 85.62 99 LEU A N 1
ATOM 802 C CA . LEU A 1 99 ? 29.872 1.273 -16.128 1.00 85.62 99 LEU A CA 1
ATOM 803 C C . LEU A 1 99 ? 29.550 0.180 -15.100 1.00 85.62 99 LEU A C 1
ATOM 805 O O . LEU A 1 99 ? 30.462 -0.303 -14.431 1.00 85.62 99 LEU A O 1
ATOM 809 N N . LEU A 1 100 ? 28.280 -0.226 -14.982 1.00 87.19 100 LEU A N 1
ATOM 810 C CA . LEU A 1 100 ? 27.872 -1.297 -14.066 1.00 87.19 100 LEU A CA 1
ATOM 811 C C . LEU A 1 100 ? 28.545 -2.627 -14.436 1.00 87.19 100 LEU A C 1
ATOM 813 O O . LEU A 1 100 ? 29.120 -3.276 -13.568 1.00 87.19 100 LEU A O 1
ATOM 817 N N . ILE A 1 101 ? 28.557 -2.994 -15.720 1.00 86.88 101 ILE A N 1
ATOM 818 C CA . ILE A 1 101 ? 29.204 -4.230 -16.190 1.00 86.88 101 ILE A CA 1
ATOM 819 C C . ILE A 1 101 ? 30.721 -4.171 -15.961 1.00 86.88 101 ILE A C 1
ATOM 821 O O . ILE A 1 101 ? 31.293 -5.095 -15.389 1.00 86.88 101 ILE A O 1
ATOM 825 N N . GLN A 1 102 ? 31.373 -3.055 -16.312 1.00 84.94 102 GLN A N 1
ATOM 826 C CA . GLN A 1 102 ? 32.815 -2.875 -16.088 1.00 84.94 102 GLN A CA 1
ATOM 827 C C . GLN A 1 102 ? 33.204 -3.030 -14.614 1.00 84.94 102 GLN A C 1
ATOM 829 O O . GLN A 1 102 ? 34.257 -3.583 -14.308 1.00 84.94 102 GLN A O 1
ATOM 834 N N . SER A 1 103 ? 32.355 -2.572 -13.692 1.00 81.06 103 SER A N 1
ATOM 835 C CA . SER A 1 103 ? 32.619 -2.693 -12.256 1.00 81.06 103 SER A CA 1
ATOM 836 C C . SER A 1 103 ? 32.468 -4.110 -11.694 1.00 81.06 103 SER A C 1
ATOM 838 O O . SER A 1 103 ? 32.982 -4.372 -10.609 1.00 81.06 103 SER A O 1
ATOM 840 N N . GLN A 1 104 ? 31.815 -5.026 -12.416 1.00 75.50 104 GLN A N 1
ATOM 841 C CA . GLN A 1 104 ? 31.710 -6.436 -12.022 1.00 75.50 104 GLN A CA 1
ATOM 842 C C . GLN A 1 104 ? 32.920 -7.268 -12.463 1.00 75.50 104 GLN A C 1
ATOM 844 O O . GLN A 1 104 ? 33.140 -8.347 -11.922 1.00 75.50 104 GLN A O 1
ATOM 849 N N . GLY A 1 105 ? 33.725 -6.769 -13.408 1.00 68.81 105 GLY A N 1
ATOM 850 C CA . GLY A 1 105 ? 34.871 -7.501 -13.956 1.00 68.81 105 GLY A CA 1
ATOM 851 C C . GLY A 1 105 ?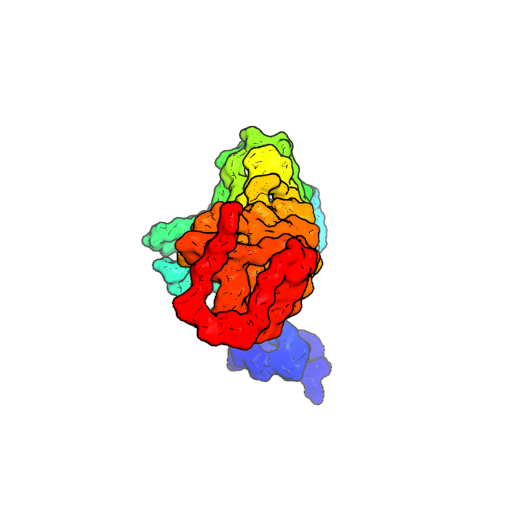 34.492 -8.692 -14.847 1.00 68.81 105 GLY A C 1
ATOM 852 O O . GLY A 1 105 ? 35.376 -9.446 -15.241 1.00 68.81 105 GLY A O 1
ATOM 853 N N . GLU A 1 106 ? 33.206 -8.863 -15.172 1.00 64.19 106 GLU A N 1
ATOM 854 C CA . GLU A 1 106 ? 32.718 -9.888 -16.096 1.00 64.19 106 GLU A CA 1
ATOM 855 C C . GLU A 1 106 ? 32.701 -9.354 -17.537 1.00 64.19 106 GLU A C 1
ATOM 857 O O . GLU A 1 106 ? 32.172 -8.274 -17.815 1.00 64.19 106 GLU A O 1
ATOM 862 N N . GLU A 1 107 ? 33.254 -10.122 -18.479 1.00 63.03 107 GLU A N 1
ATOM 863 C CA . GLU A 1 107 ? 33.042 -9.882 -19.907 1.00 63.03 107 GLU A CA 1
ATOM 864 C C . GLU A 1 107 ? 31.649 -10.402 -20.296 1.00 63.03 107 GLU A C 1
ATOM 866 O O . GLU A 1 107 ? 31.398 -11.607 -20.297 1.00 63.03 107 GLU A O 1
ATOM 871 N N . ASP A 1 108 ? 30.723 -9.495 -20.628 1.00 66.81 108 ASP A N 1
ATOM 872 C CA . ASP A 1 108 ? 29.391 -9.839 -21.149 1.00 66.81 108 ASP A CA 1
ATOM 873 C C . ASP A 1 108 ? 29.508 -10.394 -22.581 1.00 66.81 108 ASP A C 1
ATOM 875 O O . ASP A 1 108 ? 29.252 -9.696 -23.562 1.00 66.81 108 ASP A O 1
ATOM 879 N N . ALA A 1 109 ? 29.938 -11.653 -22.702 1.00 62.47 109 ALA A N 1
ATOM 880 C CA . ALA A 1 109 ? 30.248 -12.300 -23.978 1.00 62.47 109 ALA A CA 1
ATOM 881 C C . ALA A 1 109 ? 29.042 -12.395 -24.935 1.00 62.47 109 ALA A C 1
ATOM 883 O O . ALA A 1 109 ? 29.226 -12.432 -26.150 1.00 62.47 109 ALA A O 1
ATOM 884 N N . ASN A 1 110 ? 27.813 -12.403 -24.399 1.00 66.69 110 ASN A N 1
ATOM 885 C CA . ASN A 1 110 ? 26.577 -12.611 -25.164 1.00 66.69 110 ASN A CA 1
ATOM 886 C C . ASN A 1 110 ? 25.633 -11.393 -25.184 1.00 66.69 110 ASN A C 1
ATOM 888 O O . ASN A 1 110 ? 24.560 -11.471 -25.780 1.00 66.69 110 ASN A O 1
ATOM 892 N N . GLY A 1 111 ? 25.969 -10.283 -24.516 1.00 81.62 111 GLY A N 1
ATOM 893 C CA . GLY A 1 111 ? 25.109 -9.091 -24.434 1.00 81.62 111 GLY A CA 1
ATOM 894 C C . GLY A 1 111 ? 23.846 -9.257 -23.573 1.00 81.62 111 GLY A C 1
ATOM 895 O O . GLY A 1 111 ? 23.024 -8.339 -23.491 1.00 81.62 111 GLY A O 1
ATOM 896 N N . TYR A 1 112 ? 23.661 -10.422 -22.946 1.00 85.06 112 TYR A N 1
ATOM 897 C CA . TYR A 1 112 ? 22.462 -10.756 -22.176 1.00 85.06 112 TYR A CA 1
ATOM 898 C C . TYR A 1 112 ? 22.360 -9.900 -20.913 1.00 85.06 112 TYR A C 1
ATOM 900 O O . TYR A 1 112 ? 21.297 -9.352 -20.615 1.00 85.06 112 TYR A O 1
ATOM 908 N N . LEU A 1 113 ? 23.474 -9.734 -20.193 1.00 85.38 113 LEU A N 1
ATOM 909 C CA . LEU A 1 113 ? 23.495 -8.950 -18.961 1.00 85.38 113 LEU A CA 1
ATOM 910 C C . LEU A 1 113 ? 23.182 -7.479 -19.252 1.00 85.38 113 LEU A C 1
ATOM 912 O O . LEU A 1 113 ? 22.374 -6.860 -18.552 1.00 85.38 113 LEU A O 1
ATOM 916 N N . ARG A 1 114 ? 23.741 -6.942 -20.345 1.00 89.69 114 ARG A N 1
ATOM 917 C CA . ARG A 1 114 ? 23.418 -5.601 -20.839 1.00 89.69 114 ARG A CA 1
ATOM 918 C C . ARG A 1 114 ? 21.925 -5.441 -21.126 1.00 89.69 114 ARG A C 1
ATOM 920 O O . ARG A 1 114 ? 21.350 -4.453 -20.675 1.00 89.69 114 ARG A O 1
ATOM 927 N N . ALA A 1 115 ? 21.289 -6.388 -21.815 1.00 89.88 115 ALA A N 1
ATOM 928 C CA . ALA A 1 115 ? 19.855 -6.318 -22.105 1.00 89.88 115 ALA A CA 1
ATOM 929 C C . ALA A 1 115 ? 19.001 -6.302 -20.821 1.00 89.88 115 ALA A C 1
ATOM 931 O O . ALA A 1 115 ? 18.115 -5.457 -20.680 1.00 89.88 115 ALA A O 1
ATOM 932 N N . VAL A 1 116 ? 19.321 -7.166 -19.849 1.00 90.44 116 VAL A N 1
ATOM 933 C CA . VAL A 1 116 ? 18.617 -7.235 -18.555 1.00 90.44 116 VAL A CA 1
ATOM 934 C C . VAL A 1 116 ? 18.758 -5.932 -17.764 1.00 90.44 116 VAL A C 1
ATOM 936 O O . VAL A 1 116 ? 17.783 -5.441 -17.191 1.00 90.44 116 VAL A O 1
ATOM 939 N N . TYR A 1 117 ? 19.958 -5.346 -17.716 1.00 91.81 117 TYR A N 1
ATOM 940 C CA . TYR A 1 117 ? 20.173 -4.078 -17.015 1.00 91.81 117 TYR A CA 1
ATOM 941 C C . TYR A 1 117 ? 19.465 -2.915 -17.705 1.00 91.81 117 TYR A C 1
ATOM 943 O O . TYR A 1 117 ? 18.845 -2.106 -17.016 1.00 91.81 117 TYR A O 1
ATOM 951 N N . ILE A 1 118 ? 19.489 -2.850 -19.041 1.00 93.19 118 ILE A N 1
ATOM 952 C CA . ILE A 1 118 ? 18.732 -1.840 -19.791 1.00 93.19 118 ILE A CA 1
ATOM 953 C C . ILE A 1 118 ? 17.247 -1.932 -19.441 1.00 93.19 118 ILE A C 1
ATOM 955 O O . ILE A 1 118 ? 16.649 -0.914 -19.096 1.00 93.19 118 ILE A O 1
ATOM 959 N N . GLU A 1 119 ? 16.656 -3.129 -19.472 1.00 92.31 119 GLU A N 1
ATOM 960 C CA . GLU A 1 119 ? 15.233 -3.303 -19.173 1.00 92.31 119 GLU A CA 1
ATOM 961 C C . GLU A 1 119 ? 14.875 -2.799 -17.767 1.00 92.31 119 GLU A C 1
ATOM 963 O O . GLU A 1 119 ? 13.921 -2.030 -17.600 1.00 92.31 119 GLU A O 1
ATOM 968 N N . LYS A 1 120 ? 15.668 -3.177 -16.758 1.00 91.62 120 LYS A N 1
ATOM 969 C CA . LYS A 1 120 ? 15.442 -2.776 -15.363 1.00 91.62 120 LYS A CA 1
ATOM 970 C C . LYS A 1 120 ? 15.616 -1.273 -15.142 1.00 91.62 120 LYS A C 1
ATOM 972 O O . LYS A 1 120 ? 14.802 -0.657 -14.454 1.00 91.62 120 LYS A O 1
ATOM 977 N N . LEU A 1 121 ? 16.636 -0.662 -15.748 1.00 91.75 121 LEU A N 1
ATOM 978 C CA . LEU A 1 121 ? 16.851 0.784 -15.663 1.00 91.75 121 LEU A CA 1
ATOM 979 C C . LEU A 1 121 ? 15.734 1.555 -16.376 1.00 91.75 121 LEU A C 1
ATOM 981 O O . LEU A 1 121 ? 15.241 2.544 -15.837 1.00 91.75 121 LEU A O 1
ATOM 985 N N . CYS A 1 122 ? 15.262 1.073 -17.530 1.00 92.38 122 CYS A N 1
ATOM 986 C CA . CYS A 1 122 ? 14.125 1.675 -18.227 1.00 92.38 122 CYS A CA 1
ATOM 987 C C . CYS A 1 122 ? 12.844 1.615 -17.386 1.00 92.38 122 CYS A C 1
ATOM 989 O O . CYS A 1 122 ? 12.102 2.595 -17.337 1.00 92.38 122 CYS A O 1
ATOM 991 N N . ALA A 1 123 ? 12.599 0.503 -16.685 1.00 89.75 123 ALA A N 1
ATOM 992 C CA . ALA A 1 123 ? 11.462 0.370 -15.773 1.00 89.75 123 ALA A CA 1
ATOM 993 C C . ALA A 1 123 ? 11.535 1.368 -14.604 1.00 89.75 123 ALA A C 1
ATOM 995 O O . ALA A 1 123 ? 10.539 2.005 -14.263 1.00 89.75 123 ALA A O 1
ATOM 996 N N . ALA A 1 124 ? 12.722 1.545 -14.014 1.00 86.56 124 ALA A N 1
ATOM 997 C CA . ALA A 1 124 ? 12.930 2.515 -12.942 1.00 86.56 124 ALA A CA 1
ATOM 998 C C . ALA A 1 124 ? 12.697 3.964 -13.414 1.00 86.56 124 ALA A C 1
ATOM 1000 O O . ALA A 1 124 ? 12.088 4.759 -12.696 1.00 86.56 124 ALA A O 1
ATOM 1001 N N . LEU A 1 125 ? 13.128 4.300 -14.634 1.00 86.62 125 LEU A N 1
ATOM 1002 C CA . LEU A 1 125 ? 12.927 5.629 -15.218 1.00 86.62 125 LEU A CA 1
ATOM 1003 C C . LEU A 1 125 ? 11.463 5.901 -15.558 1.00 86.62 125 LEU A C 1
ATOM 1005 O O . LEU A 1 125 ? 10.938 6.944 -15.174 1.00 86.62 125 LEU A O 1
ATOM 1009 N N . ALA A 1 126 ? 10.785 4.960 -16.218 1.00 85.69 126 ALA A N 1
ATOM 1010 C CA . ALA A 1 126 ? 9.380 5.107 -16.599 1.00 85.69 126 ALA A CA 1
ATOM 1011 C C . ALA A 1 126 ? 8.497 5.499 -15.404 1.00 85.69 126 ALA A C 1
ATOM 1013 O O . ALA A 1 126 ? 7.643 6.377 -15.508 1.00 85.69 126 ALA A O 1
ATOM 1014 N N . PHE A 1 127 ? 8.757 4.914 -14.238 1.00 78.94 127 PHE A N 1
ATOM 1015 C CA . PHE A 1 127 ? 8.044 5.246 -13.011 1.00 78.94 127 PHE A CA 1
ATOM 1016 C C . PHE A 1 127 ? 8.325 6.644 -12.477 1.00 78.94 127 PHE A C 1
ATOM 1018 O O . PHE A 1 127 ? 7.385 7.374 -12.145 1.00 78.94 127 PHE A O 1
ATOM 1025 N N . ARG A 1 128 ? 9.607 7.019 -12.414 1.00 77.81 128 ARG A N 1
ATOM 1026 C CA . ARG A 1 128 ? 10.033 8.323 -11.900 1.00 77.81 128 ARG A CA 1
ATOM 1027 C C . ARG A 1 128 ? 9.382 9.462 -12.679 1.00 77.81 128 ARG A C 1
ATOM 1029 O O . ARG A 1 128 ? 8.944 10.440 -12.077 1.00 77.81 128 ARG A O 1
ATOM 1036 N N . PHE A 1 129 ? 9.296 9.318 -14.002 1.00 75.31 129 PHE A N 1
ATOM 1037 C CA . PHE A 1 129 ? 8.730 10.338 -14.887 1.00 75.31 129 PHE A CA 1
ATOM 1038 C C . PHE A 1 129 ? 7.197 10.279 -14.995 1.00 75.31 129 PHE A C 1
ATOM 1040 O O . PHE A 1 129 ? 6.574 11.324 -15.151 1.00 75.31 129 PHE A O 1
ATOM 1047 N N . LYS A 1 130 ? 6.560 9.119 -14.761 1.00 72.75 130 LYS A N 1
ATOM 1048 C CA . LYS A 1 130 ? 5.089 8.990 -14.772 1.00 72.75 130 LYS A CA 1
ATOM 1049 C C . LYS A 1 130 ? 4.376 9.870 -13.737 1.00 72.75 130 LYS A C 1
ATOM 1051 O O . LYS A 1 130 ? 3.245 10.311 -13.959 1.00 72.75 130 LYS A O 1
ATOM 1056 N N . ARG A 1 131 ? 4.969 10.116 -12.561 1.00 59.06 131 ARG A N 1
ATOM 1057 C CA . ARG A 1 131 ? 4.355 10.981 -11.535 1.00 59.06 131 ARG A CA 1
ATOM 1058 C C . ARG A 1 131 ? 4.419 12.454 -11.983 1.00 59.06 131 ARG A C 1
ATOM 1060 O O . ARG A 1 131 ? 5.299 13.193 -11.553 1.00 59.06 131 ARG A O 1
ATOM 1067 N N . ARG A 1 132 ? 3.425 12.903 -12.767 1.00 52.41 132 ARG A N 1
ATOM 1068 C CA . ARG A 1 132 ? 3.205 14.278 -13.301 1.00 52.41 132 ARG A CA 1
ATOM 1069 C C . ARG A 1 132 ? 3.161 15.439 -12.265 1.00 52.41 132 ARG A C 1
ATOM 1071 O O . ARG A 1 132 ? 2.753 16.548 -12.586 1.00 52.41 132 ARG A O 1
ATOM 1078 N N . GLY A 1 133 ? 3.554 15.242 -11.006 1.00 45.22 133 GLY A N 1
ATOM 1079 C CA . GLY A 1 133 ? 3.145 16.100 -9.884 1.00 45.22 133 GLY A CA 1
ATOM 1080 C C . GLY A 1 133 ? 3.984 17.341 -9.550 1.00 45.22 133 GLY A C 1
ATOM 1081 O O . GLY A 1 133 ? 3.510 18.158 -8.768 1.00 45.22 133 GLY A O 1
ATOM 1082 N N . CYS A 1 134 ? 5.202 17.521 -10.072 1.00 42.69 134 CYS A N 1
ATOM 1083 C CA . CYS A 1 134 ? 6.128 18.518 -9.492 1.00 42.69 134 CYS A CA 1
ATOM 1084 C C . CYS A 1 134 ? 6.460 19.727 -10.381 1.00 42.69 134 CYS A C 1
ATOM 1086 O O . CYS A 1 134 ? 7.199 20.608 -9.945 1.00 42.69 134 CYS A O 1
ATOM 1088 N N . TRP A 1 135 ? 5.948 19.790 -11.612 1.00 46.97 135 TRP A N 1
ATOM 1089 C CA . TRP A 1 135 ? 6.486 20.702 -12.638 1.00 46.97 135 TRP A CA 1
ATOM 1090 C C . TRP A 1 135 ? 5.472 21.682 -13.232 1.00 46.97 135 TRP A C 1
ATOM 1092 O O . TRP A 1 135 ? 5.872 22.618 -13.926 1.00 46.97 135 TRP A O 1
ATOM 1102 N N . GLY A 1 136 ? 4.185 21.501 -12.915 1.00 39.38 136 GLY A N 1
ATOM 1103 C CA . GLY A 1 136 ? 3.063 22.203 -13.550 1.00 39.38 136 GLY A CA 1
ATOM 1104 C C . GLY A 1 136 ? 3.064 23.729 -13.409 1.00 39.38 136 GLY A C 1
ATOM 1105 O O . GLY A 1 136 ? 2.407 24.403 -14.191 1.00 39.38 136 GLY A O 1
ATOM 1106 N N . ASN A 1 137 ? 3.832 24.290 -12.467 1.00 42.22 137 ASN A N 1
ATOM 1107 C CA . ASN A 1 137 ? 3.925 25.743 -12.272 1.00 42.22 137 ASN A CA 1
ATOM 1108 C C . ASN A 1 137 ? 5.020 26.425 -13.120 1.00 42.22 137 ASN A C 1
ATOM 1110 O O . ASN A 1 137 ? 5.099 27.648 -13.127 1.00 42.22 137 ASN A O 1
ATOM 1114 N N . ILE A 1 138 ? 5.872 25.660 -13.813 1.00 44.28 138 ILE A N 1
ATOM 1115 C CA . ILE A 1 138 ? 7.015 26.169 -14.605 1.00 44.28 138 ILE A CA 1
ATOM 1116 C C . ILE A 1 138 ? 6.880 25.752 -16.071 1.00 44.28 138 ILE A C 1
ATOM 1118 O O . ILE A 1 138 ? 7.215 26.505 -16.980 1.00 44.28 138 ILE A O 1
ATOM 1122 N N . TRP A 1 139 ? 6.380 24.534 -16.285 1.00 47.31 139 TRP A N 1
ATOM 1123 C CA . TRP A 1 139 ? 6.132 23.935 -17.585 1.00 47.31 139 TRP A CA 1
ATOM 1124 C C . TRP A 1 139 ? 4.680 23.452 -17.586 1.00 47.31 139 TRP A C 1
ATOM 1126 O O . TRP A 1 139 ? 4.356 22.602 -16.756 1.00 47.31 139 TRP A O 1
ATOM 1136 N N . PRO A 1 140 ? 3.820 23.918 -18.509 1.00 41.12 140 PRO A N 1
ATOM 1137 C CA . PRO A 1 140 ? 2.427 23.468 -18.591 1.00 41.12 140 PRO A CA 1
ATOM 1138 C C . PRO A 1 140 ? 2.282 21.939 -18.718 1.00 41.12 140 PRO A C 1
ATOM 1140 O O . PRO A 1 140 ? 1.267 21.390 -18.299 1.00 41.12 140 PRO A O 1
ATOM 1143 N N . HIS A 1 141 ? 3.322 21.258 -19.229 1.00 48.06 141 HIS A N 1
ATOM 1144 C CA . HIS A 1 141 ? 3.381 19.803 -19.428 1.00 48.06 141 HIS A CA 1
ATOM 1145 C C . HIS A 1 141 ? 4.551 19.079 -18.721 1.00 48.06 141 HIS A C 1
ATOM 1147 O O . HIS A 1 141 ? 4.612 17.858 -18.785 1.00 48.06 141 HIS A O 1
ATOM 1153 N N . GLY A 1 142 ? 5.451 19.775 -18.006 1.00 51.47 142 GLY A N 1
ATOM 1154 C CA . GLY A 1 142 ? 6.679 19.178 -17.434 1.00 51.47 142 GLY A CA 1
ATOM 1155 C C . GLY A 1 142 ? 7.622 18.532 -18.475 1.00 51.47 142 GLY A C 1
ATOM 1156 O O . GLY A 1 142 ? 7.216 18.263 -19.601 1.00 51.47 142 GLY A O 1
ATOM 1157 N N . PRO A 1 143 ? 8.899 18.260 -18.152 1.00 60.09 143 PRO A N 1
ATOM 1158 C CA . PRO A 1 143 ? 9.704 17.351 -18.960 1.00 60.09 143 PRO A CA 1
ATOM 1159 C C . PRO A 1 143 ? 9.299 15.909 -18.612 1.00 60.09 143 PRO A C 1
ATOM 1161 O O . PRO A 1 143 ? 9.963 15.245 -17.817 1.00 60.09 143 PRO A O 1
ATOM 1164 N N . ASP A 1 144 ? 8.165 15.448 -19.144 1.00 67.81 144 ASP A N 1
ATOM 1165 C CA . ASP A 1 144 ? 7.837 14.017 -19.138 1.00 67.81 144 ASP A CA 1
ATOM 1166 C C . ASP A 1 144 ? 8.834 13.267 -20.041 1.00 67.81 144 ASP A C 1
ATOM 1168 O O . ASP A 1 144 ? 9.519 13.855 -20.885 1.00 67.81 144 ASP A O 1
ATOM 1172 N N . LEU A 1 145 ? 8.944 11.957 -19.873 1.00 76.44 145 LEU A N 1
ATOM 1173 C CA . LEU A 1 145 ? 9.894 11.126 -20.602 1.00 76.44 145 LEU A CA 1
ATOM 1174 C C . LEU A 1 145 ? 9.662 11.195 -22.122 1.00 76.44 145 LEU A C 1
ATOM 1176 O O . LEU A 1 145 ? 10.631 11.227 -22.880 1.00 76.44 145 LEU A O 1
ATOM 1180 N N . THR A 1 146 ? 8.407 11.309 -22.572 1.00 77.19 146 THR A N 1
ATOM 1181 C CA . THR A 1 146 ? 8.057 11.548 -23.986 1.00 77.19 146 THR A CA 1
ATOM 1182 C C . THR A 1 146 ? 8.627 12.865 -24.506 1.00 77.19 146 THR A C 1
ATOM 1184 O O . THR A 1 146 ? 9.177 12.916 -25.607 1.00 77.19 146 THR A O 1
ATOM 1187 N N . TRP A 1 147 ? 8.537 13.923 -23.700 1.00 77.56 147 TRP A N 1
ATOM 1188 C CA . TRP A 1 147 ? 9.033 15.248 -24.046 1.00 77.56 147 TRP A CA 1
ATOM 1189 C C . TRP A 1 147 ? 10.562 15.277 -24.116 1.00 77.56 147 TRP A C 1
ATOM 1191 O O . TRP A 1 147 ? 11.109 15.818 -25.078 1.00 77.56 147 TRP A O 1
ATOM 1201 N N . ILE A 1 148 ? 11.244 14.646 -23.151 1.00 77.62 148 ILE A N 1
ATOM 1202 C CA . ILE A 1 148 ? 12.713 14.537 -23.113 1.00 77.62 148 ILE A CA 1
ATOM 1203 C C . ILE A 1 148 ? 13.227 13.757 -24.326 1.00 77.62 148 ILE A C 1
ATOM 1205 O O . ILE A 1 148 ? 14.197 14.172 -24.956 1.00 77.62 148 ILE A O 1
ATOM 1209 N N . LEU A 1 149 ? 12.572 12.645 -24.677 1.00 81.88 149 LEU A N 1
ATOM 1210 C CA . LEU A 1 149 ? 12.939 11.853 -25.853 1.00 81.88 149 LEU A CA 1
ATOM 1211 C C . LEU A 1 149 ? 12.733 12.616 -27.166 1.00 81.88 149 LEU A C 1
ATOM 1213 O O . LEU A 1 149 ? 13.443 12.341 -28.124 1.00 81.88 149 LEU A O 1
ATOM 1217 N N . ARG A 1 150 ? 11.793 13.563 -27.235 1.00 81.44 150 ARG A N 1
ATOM 1218 C CA . ARG A 1 150 ? 11.528 14.345 -28.453 1.00 81.44 150 ARG A CA 1
ATOM 1219 C C . ARG A 1 150 ? 12.443 15.562 -28.581 1.00 81.44 150 ARG A C 1
ATOM 1221 O O . ARG A 1 150 ? 13.037 15.778 -29.626 1.00 81.44 150 ARG A O 1
ATOM 1228 N N . ASN A 1 151 ? 12.538 16.365 -27.525 1.00 75.62 151 ASN A N 1
ATOM 1229 C CA . ASN A 1 151 ? 13.147 17.698 -27.582 1.00 75.62 151 ASN A CA 1
ATOM 1230 C C . ASN A 1 151 ? 14.549 17.754 -26.964 1.00 75.62 151 ASN A C 1
ATOM 1232 O O . ASN A 1 151 ? 15.237 18.764 -27.096 1.00 75.62 151 ASN A O 1
ATOM 1236 N N . GLY A 1 152 ? 14.971 16.705 -26.254 1.00 74.50 152 GLY A N 1
ATOM 1237 C CA . GLY A 1 152 ? 16.121 16.789 -25.362 1.00 74.50 152 GLY A CA 1
ATOM 1238 C C . GLY A 1 152 ? 15.857 17.730 -24.183 1.00 74.50 152 GLY A C 1
ATOM 1239 O O . GLY A 1 152 ? 14.715 17.997 -23.810 1.00 74.50 152 GLY A O 1
ATOM 1240 N N . MET A 1 153 ? 16.929 18.222 -23.565 1.00 69.69 153 MET A N 1
ATOM 1241 C CA . MET A 1 153 ? 16.875 19.166 -22.446 1.00 69.69 153 MET A CA 1
ATOM 1242 C C . MET A 1 153 ? 17.791 20.354 -22.745 1.00 69.69 153 MET A C 1
ATOM 1244 O O . MET A 1 153 ? 18.994 20.176 -22.907 1.00 69.69 153 MET A O 1
ATOM 1248 N N . ASP A 1 154 ? 17.224 21.559 -22.800 1.00 67.56 154 ASP A N 1
ATOM 1249 C CA . ASP A 1 154 ? 17.960 22.804 -23.051 1.00 67.56 154 ASP A CA 1
ATOM 1250 C C . ASP A 1 154 ? 18.416 23.444 -21.727 1.00 67.56 154 ASP A C 1
ATOM 1252 O O . ASP A 1 154 ? 17.594 23.822 -20.882 1.00 67.56 154 ASP A O 1
ATOM 1256 N N . TYR A 1 155 ? 19.735 23.560 -21.544 1.00 63.75 155 TYR A N 1
ATOM 1257 C CA . TYR A 1 155 ? 20.358 24.138 -20.353 1.00 63.75 155 TYR A CA 1
ATOM 1258 C C . TYR A 1 155 ? 19.958 25.593 -20.116 1.00 63.75 155 TYR A C 1
ATOM 1260 O O . TYR A 1 155 ? 19.607 25.960 -18.993 1.00 63.75 155 TYR A O 1
ATOM 1268 N N . GLU A 1 156 ? 19.993 26.426 -21.155 1.00 65.31 156 GLU A N 1
ATOM 1269 C CA . GLU A 1 156 ? 19.779 27.869 -21.027 1.00 65.31 156 GLU A CA 1
ATOM 1270 C C . GLU A 1 156 ? 18.326 28.157 -20.648 1.00 65.31 156 GLU A C 1
ATOM 1272 O O . GLU A 1 156 ? 18.033 28.983 -19.773 1.00 65.31 156 GLU A O 1
ATOM 1277 N N . LYS A 1 157 ? 17.402 27.373 -21.213 1.00 66.88 157 LYS A N 1
ATOM 1278 C CA . LYS A 1 157 ? 15.992 27.386 -20.824 1.00 66.88 157 LYS A CA 1
ATOM 1279 C C . LYS A 1 157 ? 15.778 26.870 -19.395 1.00 66.88 157 LYS A C 1
ATOM 1281 O O . LYS A 1 157 ? 14.999 27.450 -18.644 1.00 66.88 157 LYS A O 1
ATOM 1286 N N . CYS A 1 158 ? 16.495 25.832 -18.959 1.00 64.31 158 CYS A N 1
ATOM 1287 C CA . CYS A 1 158 ? 16.403 25.338 -17.578 1.00 64.31 158 CYS A CA 1
ATOM 1288 C C . CYS A 1 158 ? 16.907 26.366 -16.552 1.00 64.31 158 CYS A C 1
ATOM 1290 O O . CYS A 1 158 ? 16.254 26.582 -15.531 1.00 64.31 158 CYS A O 1
ATOM 1292 N N . VAL A 1 159 ? 18.036 27.025 -16.825 1.00 61.69 159 VAL A N 1
ATOM 1293 C CA . VAL A 1 159 ? 18.641 28.023 -15.929 1.00 61.69 159 VAL A CA 1
ATOM 1294 C C . VAL A 1 159 ? 17.795 29.295 -15.855 1.00 61.69 159 VAL A C 1
ATOM 1296 O O . VAL A 1 159 ? 17.565 29.806 -14.759 1.00 61.69 159 VAL A O 1
ATOM 1299 N N . SER A 1 160 ? 17.272 29.773 -16.988 1.00 65.19 160 SER A N 1
ATOM 1300 C CA . SER A 1 160 ? 16.438 30.985 -17.041 1.00 65.19 160 SER A CA 1
ATOM 1301 C C . SER A 1 160 ? 15.097 30.844 -16.312 1.00 65.19 160 SER A C 1
ATOM 1303 O O . SER A 1 160 ? 14.594 31.829 -15.777 1.00 65.19 160 SER A O 1
ATOM 1305 N N . THR A 1 161 ? 14.541 29.629 -16.205 1.00 63.88 161 THR A N 1
ATOM 1306 C CA . THR A 1 161 ? 13.309 29.389 -15.424 1.00 63.88 161 THR A CA 1
ATOM 1307 C C . THR A 1 161 ? 13.509 29.465 -13.907 1.00 63.88 161 THR A C 1
ATOM 1309 O O . THR A 1 161 ? 12.529 29.528 -13.167 1.00 63.88 161 THR A O 1
ATOM 1312 N N . GLY A 1 162 ? 14.754 29.407 -13.411 1.00 59.44 162 GLY A N 1
ATOM 1313 C CA . GLY A 1 162 ? 15.060 29.410 -11.976 1.00 59.44 162 GLY A CA 1
ATOM 1314 C C . GLY A 1 162 ? 14.518 28.200 -11.196 1.00 59.44 162 GLY A C 1
ATOM 1315 O O . GLY A 1 162 ? 14.605 28.169 -9.966 1.00 59.44 162 GLY A O 1
ATOM 1316 N N . HIS A 1 163 ? 13.954 27.187 -11.868 1.00 66.94 163 HIS A N 1
ATOM 1317 C CA . HIS A 1 163 ? 13.352 26.047 -11.188 1.00 66.94 163 HIS A CA 1
ATOM 1318 C C . HIS A 1 163 ? 14.408 25.048 -10.723 1.00 66.94 163 HIS A C 1
ATOM 1320 O O . HIS A 1 163 ? 15.061 24.382 -11.529 1.00 66.94 163 HIS A O 1
ATOM 1326 N N . ARG A 1 164 ? 14.517 24.864 -9.401 1.00 62.75 164 ARG A N 1
ATOM 1327 C CA . ARG A 1 164 ? 15.478 23.934 -8.788 1.00 62.75 164 ARG A CA 1
ATOM 1328 C C . ARG A 1 164 ? 15.357 22.511 -9.335 1.00 62.75 164 ARG A C 1
ATOM 1330 O O . ARG A 1 164 ? 16.376 21.860 -9.531 1.00 62.75 164 ARG A O 1
ATOM 1337 N N . GLY A 1 165 ? 14.141 22.042 -9.619 1.00 64.50 165 GLY A N 1
ATOM 1338 C CA . GLY A 1 165 ? 13.948 20.735 -10.242 1.00 64.50 165 GLY A CA 1
ATOM 1339 C C . GLY A 1 165 ? 14.634 20.649 -11.607 1.00 64.50 165 GLY A C 1
ATOM 1340 O O . GLY A 1 165 ? 15.340 19.680 -11.871 1.00 64.50 165 GLY A O 1
ATOM 1341 N N . ALA A 1 166 ? 14.471 21.666 -12.461 1.00 65.75 166 ALA A N 1
ATOM 1342 C CA . ALA A 1 166 ? 14.960 21.629 -13.844 1.00 65.75 166 ALA A CA 1
ATOM 1343 C C . ALA A 1 166 ? 16.488 21.618 -13.857 1.00 65.75 166 ALA A C 1
ATOM 1345 O O . ALA A 1 166 ? 17.108 20.867 -14.605 1.00 65.75 166 ALA A O 1
ATOM 1346 N N . PHE A 1 167 ? 17.081 22.375 -12.935 1.00 67.19 167 PHE A N 1
ATOM 1347 C CA . PHE A 1 167 ? 18.511 22.363 -12.676 1.00 67.19 167 PHE A CA 1
ATOM 1348 C C . PHE A 1 167 ? 19.027 20.986 -12.221 1.00 67.19 167 PHE A C 1
ATOM 1350 O O . PHE A 1 167 ? 20.043 20.521 -12.731 1.00 67.19 167 PHE A O 1
ATOM 1357 N N . LEU A 1 168 ? 18.332 20.309 -11.296 1.00 67.25 168 LEU A N 1
ATOM 1358 C CA . LEU A 1 168 ? 18.717 18.970 -10.828 1.00 67.25 168 LEU A CA 1
ATOM 1359 C C . LEU A 1 168 ? 18.591 17.916 -11.934 1.00 67.25 168 LEU A C 1
ATOM 1361 O O . LEU A 1 168 ? 19.501 17.112 -12.101 1.00 67.25 168 LEU A O 1
ATOM 1365 N N . LEU A 1 169 ? 17.509 17.948 -12.719 1.00 69.25 169 LEU A N 1
ATOM 1366 C CA . LEU A 1 169 ? 17.304 17.026 -13.838 1.00 69.25 169 LEU A CA 1
ATOM 1367 C C . LEU A 1 169 ? 18.340 17.245 -14.946 1.00 69.25 169 LEU A C 1
ATOM 1369 O O . LEU A 1 169 ? 18.916 16.285 -15.451 1.00 69.25 169 LEU A O 1
ATOM 1373 N N . HIS A 1 170 ? 18.627 18.503 -15.286 1.00 72.25 170 HIS A N 1
ATOM 1374 C CA . HIS A 1 170 ? 19.711 18.831 -16.203 1.00 72.25 170 HIS A CA 1
ATOM 1375 C C . HIS A 1 170 ? 21.047 18.3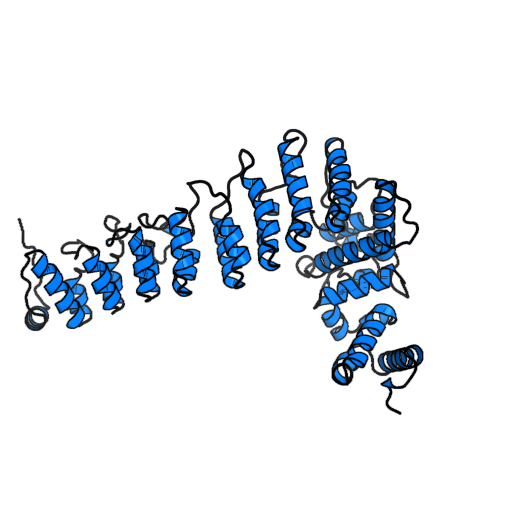00 -15.669 1.00 72.25 170 HIS A C 1
ATOM 1377 O O . HIS A 1 170 ? 21.793 17.636 -16.380 1.00 72.25 170 HIS A O 1
ATOM 1383 N N . ARG A 1 171 ? 21.358 18.536 -14.393 1.00 70.69 171 ARG A N 1
ATOM 1384 C CA . ARG A 1 171 ? 22.610 18.058 -13.799 1.00 70.69 171 ARG A CA 1
ATOM 1385 C C . ARG A 1 171 ? 22.700 16.530 -13.739 1.00 70.69 171 ARG A C 1
ATOM 1387 O O . ARG A 1 171 ? 23.788 16.005 -13.938 1.00 70.69 171 ARG A O 1
ATOM 1394 N N . ALA A 1 172 ? 21.585 15.830 -13.546 1.00 70.44 172 ALA A N 1
ATOM 1395 C CA . ALA A 1 172 ? 21.524 14.373 -13.628 1.00 70.44 172 ALA A CA 1
ATOM 1396 C C . ALA A 1 172 ? 21.815 13.860 -15.051 1.00 70.44 172 ALA A C 1
ATOM 1398 O O . ALA A 1 172 ? 22.541 12.888 -15.230 1.00 70.44 172 ALA A O 1
ATOM 1399 N N . LEU A 1 173 ? 21.285 14.532 -16.079 1.00 71.25 173 LEU A N 1
ATOM 1400 C CA . LEU A 1 173 ? 21.461 14.127 -17.478 1.00 71.25 173 LEU A CA 1
ATOM 1401 C C . LEU A 1 173 ? 22.853 14.483 -18.030 1.00 71.25 173 LEU A C 1
ATOM 1403 O O . LEU A 1 173 ? 23.492 13.648 -18.673 1.00 71.25 173 LEU A O 1
ATOM 1407 N N . PHE A 1 174 ? 23.342 15.694 -17.744 1.00 69.75 174 PHE A N 1
ATOM 1408 C CA . PHE A 1 174 ? 24.558 16.272 -18.336 1.00 69.75 174 PHE A CA 1
ATOM 1409 C C . PHE A 1 174 ? 25.767 16.322 -17.390 1.00 69.75 174 PHE A C 1
ATOM 1411 O O . PHE A 1 174 ? 26.865 16.687 -17.806 1.00 69.75 174 PHE A O 1
ATOM 1418 N N . GLY A 1 175 ? 25.600 15.971 -16.113 1.00 66.06 175 GLY A N 1
ATOM 1419 C CA . GLY A 1 175 ? 26.704 15.903 -15.158 1.00 66.06 175 GLY A CA 1
ATOM 1420 C C . GLY A 1 175 ? 27.668 14.748 -15.469 1.00 66.06 175 GLY A C 1
ATOM 1421 O O . GLY A 1 175 ? 27.237 13.711 -15.992 1.00 66.06 175 GLY A O 1
ATOM 1422 N N . PRO A 1 176 ? 28.968 14.881 -15.140 1.00 61.91 176 PRO A N 1
ATOM 1423 C CA . PRO A 1 176 ? 29.953 13.832 -15.384 1.00 61.91 176 PRO A CA 1
ATOM 1424 C C . PRO A 1 176 ? 29.605 12.543 -14.621 1.00 61.91 176 PRO A C 1
ATOM 1426 O O . PRO A 1 176 ? 29.553 12.529 -13.394 1.00 61.91 176 PRO A O 1
ATOM 1429 N N . LEU A 1 177 ? 29.432 11.433 -15.353 1.00 56.75 177 LEU A N 1
ATOM 1430 C CA . LEU A 1 177 ? 29.139 10.084 -14.817 1.00 56.75 177 LEU A CA 1
ATOM 1431 C C . LEU A 1 177 ? 30.178 9.576 -13.797 1.00 56.75 177 LEU A C 1
ATOM 1433 O O . LEU A 1 177 ? 29.899 8.667 -13.011 1.00 56.75 177 LEU A O 1
ATOM 1437 N N . ASN A 1 178 ? 31.393 10.131 -13.824 1.00 50.19 178 ASN A N 1
ATOM 1438 C CA . ASN A 1 178 ? 32.491 9.736 -12.942 1.00 50.19 178 ASN A CA 1
ATOM 1439 C C . ASN A 1 178 ? 32.458 10.403 -11.563 1.00 50.19 178 ASN A C 1
ATOM 1441 O O . ASN A 1 178 ? 32.999 9.827 -10.623 1.00 50.19 178 ASN A O 1
ATOM 1445 N N . ASP A 1 179 ? 31.769 11.538 -11.413 1.00 57.31 179 ASP A N 1
ATOM 1446 C CA . ASP A 1 179 ? 31.716 12.275 -10.143 1.00 57.31 179 ASP A CA 1
ATOM 1447 C C . ASP A 1 179 ? 30.487 11.934 -9.285 1.00 57.31 179 ASP A C 1
ATOM 1449 O O . ASP A 1 179 ? 30.400 12.353 -8.129 1.00 57.31 179 ASP A O 1
ATOM 1453 N N . VAL A 1 180 ? 29.529 11.159 -9.810 1.00 68.31 180 VAL A N 1
ATOM 1454 C CA . VAL A 1 180 ? 28.246 10.897 -9.138 1.00 68.31 180 VAL A CA 1
ATOM 1455 C C . VAL A 1 180 ? 28.153 9.433 -8.701 1.00 68.31 180 VAL A C 1
ATOM 1457 O O . VAL A 1 180 ? 27.379 8.644 -9.238 1.00 68.31 180 VAL A O 1
ATOM 1460 N N . LEU A 1 181 ? 28.925 9.059 -7.673 1.00 77.00 181 LEU A N 1
ATOM 1461 C CA . LEU A 1 181 ? 28.803 7.754 -6.998 1.00 77.00 181 LEU A CA 1
ATOM 1462 C C . LEU A 1 181 ? 27.344 7.433 -6.614 1.00 77.00 181 LEU A C 1
ATOM 1464 O O . LEU A 1 181 ? 26.942 6.274 -6.631 1.00 77.00 181 LEU A O 1
ATOM 1468 N N . GLY A 1 182 ? 26.533 8.455 -6.328 1.00 77.44 182 GLY A N 1
ATOM 1469 C CA . GLY A 1 182 ? 25.119 8.270 -6.020 1.00 77.44 182 GLY A CA 1
ATOM 1470 C C . GLY A 1 182 ? 24.274 7.712 -7.155 1.00 77.44 182 GLY A C 1
ATOM 1471 O O . GLY A 1 182 ? 23.491 6.805 -6.913 1.00 77.44 182 GLY A O 1
ATOM 1472 N N . GLU A 1 183 ? 24.497 8.143 -8.395 1.00 80.19 183 GLU A N 1
ATOM 1473 C CA . GLU A 1 183 ? 23.770 7.594 -9.543 1.00 80.19 183 GLU A CA 1
ATOM 1474 C C . GLU A 1 183 ? 24.133 6.123 -9.769 1.00 80.19 183 GLU A C 1
ATOM 1476 O O . GLU A 1 183 ? 23.276 5.328 -10.139 1.00 80.19 183 GLU A O 1
ATOM 1481 N N . ARG A 1 184 ? 25.383 5.729 -9.477 1.00 84.12 184 ARG A N 1
ATOM 1482 C CA . ARG A 1 184 ? 25.829 4.327 -9.560 1.00 84.12 184 ARG A CA 1
ATOM 1483 C C . ARG A 1 184 ? 25.145 3.449 -8.517 1.00 84.12 184 ARG A C 1
ATOM 1485 O O . ARG A 1 184 ? 24.728 2.343 -8.840 1.00 84.12 184 ARG A O 1
ATOM 1492 N N . ILE A 1 185 ? 25.010 3.948 -7.289 1.00 86.00 185 ILE A N 1
ATOM 1493 C CA . ILE A 1 185 ? 24.294 3.262 -6.204 1.00 86.00 185 ILE A CA 1
ATOM 1494 C C . ILE A 1 185 ? 22.819 3.087 -6.583 1.00 86.00 185 ILE A C 1
ATOM 1496 O O . ILE A 1 185 ? 22.279 1.987 -6.468 1.00 86.00 185 ILE A O 1
ATOM 1500 N N . ASP A 1 186 ? 22.183 4.144 -7.080 1.00 86.00 186 ASP A N 1
ATOM 1501 C CA . ASP A 1 186 ? 20.764 4.125 -7.433 1.00 86.00 186 ASP A CA 1
ATOM 1502 C C . ASP A 1 186 ? 20.496 3.218 -8.642 1.00 86.00 186 ASP A C 1
ATOM 1504 O O . ASP A 1 186 ? 19.547 2.431 -8.638 1.00 86.00 186 ASP A O 1
ATOM 1508 N N . ALA A 1 187 ? 21.377 3.256 -9.646 1.00 88.00 187 ALA A N 1
ATOM 1509 C CA . ALA A 1 187 ? 21.322 2.364 -10.796 1.00 88.00 187 ALA A CA 1
ATOM 1510 C C . ALA A 1 187 ? 21.549 0.897 -10.393 1.00 88.00 187 ALA A C 1
ATOM 1512 O O . ALA A 1 187 ? 20.800 0.026 -10.829 1.00 88.00 187 ALA A O 1
ATOM 1513 N N . ALA A 1 188 ? 22.519 0.609 -9.518 1.00 90.56 188 ALA A N 1
ATOM 1514 C CA . ALA A 1 188 ? 22.757 -0.745 -9.011 1.00 90.56 188 ALA A CA 1
ATOM 1515 C C . ALA A 1 188 ? 21.579 -1.279 -8.173 1.00 90.56 188 ALA A C 1
ATOM 1517 O O . ALA A 1 188 ? 21.253 -2.465 -8.229 1.00 90.56 188 ALA A O 1
ATOM 1518 N N . ALA A 1 189 ? 20.888 -0.409 -7.427 1.00 90.38 189 ALA A N 1
ATOM 1519 C CA . ALA A 1 189 ? 19.649 -0.782 -6.747 1.00 90.38 189 ALA A CA 1
ATOM 1520 C C . ALA A 1 189 ? 18.537 -1.127 -7.749 1.00 90.38 189 ALA A C 1
ATOM 1522 O O . ALA A 1 189 ? 17.815 -2.107 -7.563 1.00 90.38 189 ALA A O 1
ATOM 1523 N N . ALA A 1 190 ? 18.413 -0.350 -8.830 1.00 90.19 190 ALA A N 1
ATOM 1524 C CA . ALA A 1 190 ? 17.432 -0.594 -9.883 1.00 90.19 190 ALA A CA 1
ATOM 1525 C C . ALA A 1 190 ? 17.684 -1.905 -10.645 1.00 90.19 190 ALA A C 1
ATOM 1527 O O . ALA A 1 190 ? 16.724 -2.586 -11.011 1.00 90.19 190 ALA A O 1
ATOM 1528 N N . THR A 1 191 ? 18.945 -2.315 -10.831 1.00 91.06 191 THR A N 1
ATOM 1529 C CA . THR A 1 191 ? 19.277 -3.597 -11.473 1.00 91.06 191 THR A CA 1
ATOM 1530 C C . THR A 1 191 ? 19.046 -4.819 -10.576 1.00 91.06 191 THR A C 1
ATOM 1532 O O . THR A 1 191 ? 19.062 -5.943 -11.086 1.00 91.06 191 THR A O 1
ATOM 1535 N N . ASN A 1 192 ? 18.739 -4.636 -9.285 1.00 91.44 192 ASN A N 1
ATOM 1536 C CA . ASN A 1 192 ? 18.564 -5.711 -8.299 1.00 91.44 192 ASN A CA 1
ATOM 1537 C C . ASN A 1 192 ? 19.786 -6.639 -8.206 1.00 91.44 192 ASN A C 1
ATOM 1539 O O . ASN A 1 192 ? 19.642 -7.862 -8.197 1.00 91.44 192 ASN A O 1
ATOM 1543 N N . ASP A 1 193 ? 20.985 -6.058 -8.163 1.00 90.25 193 ASP A N 1
ATOM 1544 C CA . ASP A 1 193 ? 22.224 -6.791 -7.906 1.00 90.25 193 ASP A CA 1
ATOM 1545 C C . ASP A 1 193 ? 22.792 -6.411 -6.524 1.00 90.25 193 ASP A C 1
ATOM 1547 O O . ASP A 1 193 ? 23.419 -5.358 -6.379 1.00 90.25 193 ASP A O 1
ATOM 1551 N N . PRO A 1 194 ? 22.583 -7.243 -5.482 1.00 89.94 194 PRO A N 1
ATOM 1552 C CA . PRO A 1 194 ? 23.050 -6.940 -4.130 1.00 89.94 194 PRO A CA 1
ATOM 1553 C C . PRO A 1 194 ? 24.570 -6.906 -3.986 1.00 89.94 194 PRO A C 1
ATOM 1555 O O . PRO A 1 194 ? 25.080 -6.154 -3.156 1.00 89.94 194 PRO A O 1
ATOM 1558 N N . ALA A 1 195 ? 25.301 -7.704 -4.770 1.00 88.56 195 ALA A N 1
ATOM 1559 C CA . ALA A 1 195 ? 26.756 -7.752 -4.689 1.00 88.56 195 ALA A CA 1
ATOM 1560 C C . ALA A 1 195 ? 27.340 -6.453 -5.242 1.00 88.56 195 ALA A C 1
ATOM 1562 O O . ALA A 1 195 ? 28.101 -5.771 -4.552 1.00 88.56 195 ALA A O 1
ATOM 1563 N N . LEU A 1 196 ? 26.894 -6.062 -6.437 1.00 89.38 196 LEU A N 1
ATOM 1564 C CA . LEU A 1 196 ? 27.267 -4.799 -7.059 1.00 89.38 196 LEU A CA 1
ATOM 1565 C C . LEU A 1 196 ? 26.877 -3.612 -6.176 1.00 89.38 196 LEU A C 1
ATOM 1567 O O . LEU A 1 196 ? 27.697 -2.737 -5.894 1.00 89.38 196 LEU A O 1
ATOM 1571 N N . PHE A 1 197 ? 25.651 -3.619 -5.662 1.00 90.44 197 PHE A N 1
ATOM 1572 C CA . PHE A 1 197 ? 25.155 -2.571 -4.782 1.00 90.44 197 PHE A CA 1
ATOM 1573 C C . PHE A 1 197 ? 26.006 -2.422 -3.510 1.00 90.44 197 PHE A C 1
ATOM 1575 O O . PHE A 1 197 ? 26.381 -1.305 -3.145 1.00 90.44 197 PHE A O 1
ATOM 1582 N N . ARG A 1 198 ? 26.410 -3.534 -2.878 1.00 88.88 198 ARG A N 1
ATOM 1583 C CA . ARG A 1 198 ? 27.311 -3.521 -1.713 1.00 88.88 198 ARG A CA 1
ATOM 1584 C C . ARG A 1 198 ? 28.676 -2.913 -2.044 1.00 88.88 198 ARG A C 1
ATOM 1586 O O . ARG A 1 198 ? 29.203 -2.146 -1.235 1.00 88.88 198 ARG A O 1
ATOM 1593 N N . THR A 1 199 ? 29.250 -3.217 -3.213 1.00 87.75 199 THR A N 1
ATOM 1594 C CA . THR A 1 199 ? 30.546 -2.635 -3.606 1.00 87.75 199 THR A CA 1
ATOM 1595 C C . THR A 1 199 ? 30.470 -1.111 -3.690 1.00 87.75 199 THR A C 1
ATOM 1597 O O . THR A 1 199 ? 31.307 -0.431 -3.096 1.00 87.75 199 THR A O 1
ATOM 1600 N N . PHE A 1 200 ? 29.434 -0.550 -4.319 1.00 86.44 200 PHE A N 1
ATOM 1601 C CA . PHE A 1 200 ? 29.273 0.902 -4.403 1.00 86.44 200 PHE A CA 1
ATOM 1602 C C . PHE A 1 200 ? 28.927 1.547 -3.060 1.00 86.44 200 PHE A C 1
ATOM 1604 O O . PHE A 1 200 ? 29.458 2.613 -2.747 1.00 86.44 200 PHE A O 1
ATOM 1611 N N . LEU A 1 201 ? 28.112 0.896 -2.223 1.00 84.69 201 LEU A N 1
ATOM 1612 C CA . LEU A 1 201 ? 27.852 1.378 -0.864 1.00 84.69 201 LEU A CA 1
ATOM 1613 C C . LEU A 1 201 ? 29.137 1.476 -0.031 1.00 84.69 201 LEU A C 1
ATOM 1615 O O . LEU A 1 201 ? 29.327 2.450 0.691 1.00 84.69 201 LEU A O 1
ATOM 1619 N N . SER A 1 202 ? 30.057 0.515 -0.161 1.00 82.62 202 SER A N 1
ATOM 1620 C CA . SER A 1 202 ? 31.344 0.560 0.550 1.00 82.62 202 SER A CA 1
ATOM 1621 C C . SER A 1 202 ? 32.217 1.750 0.130 1.00 82.62 202 SER A C 1
ATOM 1623 O O . SER A 1 202 ? 32.922 2.330 0.955 1.00 82.62 202 SER A O 1
ATOM 1625 N N . GLN A 1 203 ? 32.119 2.175 -1.134 1.00 80.62 203 GLN A N 1
ATOM 1626 C CA . GLN A 1 203 ? 32.834 3.344 -1.648 1.00 80.62 203 GLN A CA 1
ATOM 1627 C C . GLN A 1 203 ? 32.242 4.652 -1.105 1.00 80.62 203 GLN A C 1
ATOM 1629 O O . GLN A 1 203 ? 32.961 5.645 -0.975 1.00 80.62 203 GLN A O 1
ATOM 1634 N N . LEU A 1 204 ? 30.950 4.654 -0.744 1.00 75.88 204 LEU A N 1
ATOM 1635 C CA . LEU A 1 204 ? 30.248 5.834 -0.238 1.00 75.88 204 LEU A CA 1
ATOM 1636 C C . LEU A 1 204 ? 30.883 6.367 1.045 1.00 75.88 204 LEU A C 1
ATOM 1638 O O . LEU A 1 204 ? 31.011 7.584 1.185 1.00 75.88 204 LEU A O 1
ATOM 1642 N N . ALA A 1 205 ? 31.338 5.465 1.920 1.00 65.06 205 ALA A N 1
ATOM 1643 C CA . ALA A 1 205 ? 31.994 5.788 3.187 1.00 65.06 205 ALA A CA 1
ATOM 1644 C C . ALA A 1 205 ? 33.230 6.693 3.025 1.00 65.06 205 ALA A C 1
ATOM 1646 O O . ALA A 1 205 ? 33.578 7.430 3.944 1.00 65.06 205 ALA A O 1
ATOM 1647 N N . ASN A 1 206 ? 33.862 6.673 1.848 1.00 65.06 206 ASN A N 1
ATOM 1648 C CA . ASN A 1 206 ? 35.078 7.429 1.546 1.00 65.06 206 ASN A CA 1
ATOM 1649 C C . ASN A 1 206 ? 34.814 8.704 0.719 1.00 65.06 206 ASN A C 1
ATOM 1651 O O . ASN A 1 206 ? 35.755 9.401 0.342 1.00 65.06 206 ASN A O 1
ATOM 1655 N N . SER A 1 207 ? 33.551 9.016 0.403 1.00 67.56 207 SER A N 1
ATOM 1656 C CA . SER A 1 207 ? 33.171 10.081 -0.538 1.00 67.56 207 SER A CA 1
ATOM 1657 C C . SER A 1 207 ? 32.495 11.285 0.140 1.00 67.56 207 SER A C 1
ATOM 1659 O O . SER A 1 207 ? 31.962 11.185 1.242 1.00 67.56 207 SER A O 1
ATOM 1661 N N . ARG A 1 208 ? 32.450 12.441 -0.546 1.00 55.59 208 ARG A N 1
ATOM 1662 C CA . ARG A 1 208 ? 31.818 13.695 -0.061 1.00 55.59 208 ARG A CA 1
ATOM 1663 C C . ARG A 1 208 ? 30.273 13.674 -0.039 1.00 55.59 208 ARG A C 1
ATOM 1665 O O . ARG A 1 208 ? 29.654 14.730 0.085 1.00 55.59 208 ARG A O 1
ATOM 1672 N N . GLY A 1 209 ? 29.663 12.492 -0.116 1.00 56.06 209 GLY A N 1
ATOM 1673 C CA . GLY A 1 209 ? 28.234 12.274 0.095 1.00 56.06 209 GLY A CA 1
ATOM 1674 C C . GLY A 1 209 ? 27.415 12.049 -1.179 1.00 56.06 209 GLY A C 1
ATOM 1675 O O . GLY A 1 209 ? 27.694 12.588 -2.248 1.00 56.06 209 GLY A O 1
ATOM 1676 N N . TRP A 1 210 ? 26.366 11.247 -1.011 1.00 61.22 210 TRP A N 1
ATOM 1677 C CA . TRP A 1 210 ? 25.239 11.042 -1.920 1.00 61.22 210 TRP A CA 1
ATOM 1678 C C . TRP A 1 210 ? 24.479 12.364 -2.178 1.00 61.22 210 TRP A C 1
ATOM 1680 O O . TRP A 1 210 ? 23.982 12.986 -1.242 1.00 61.22 210 TRP A O 1
ATOM 1690 N N . ARG A 1 211 ? 24.411 12.836 -3.431 1.00 59.53 211 ARG A N 1
ATOM 1691 C CA . ARG A 1 211 ? 23.627 14.028 -3.814 1.00 59.53 211 ARG A CA 1
ATOM 1692 C C . ARG A 1 211 ? 22.350 13.599 -4.527 1.00 59.53 211 ARG A C 1
ATOM 1694 O O . ARG A 1 211 ? 22.395 12.686 -5.341 1.00 59.53 211 ARG A O 1
ATOM 1701 N N . ASP A 1 212 ? 21.263 14.328 -4.286 1.00 56.50 212 ASP A N 1
ATOM 1702 C CA . ASP A 1 212 ? 19.910 14.136 -4.851 1.00 56.50 212 ASP A CA 1
ATOM 1703 C C . ASP A 1 212 ? 19.819 14.459 -6.368 1.00 56.50 212 ASP A C 1
ATOM 1705 O O . ASP A 1 212 ? 18.786 14.862 -6.895 1.00 56.50 212 ASP A O 1
ATOM 1709 N N . GLU A 1 213 ? 20.943 14.350 -7.078 1.00 64.31 213 GLU A N 1
ATOM 1710 C CA . GLU A 1 213 ? 21.143 14.695 -8.492 1.00 64.31 213 GLU A CA 1
ATOM 1711 C C . GLU A 1 213 ? 21.129 13.436 -9.374 1.00 64.31 213 GLU A C 1
ATOM 1713 O O . GLU A 1 213 ? 21.736 13.406 -10.439 1.00 64.31 213 GLU A O 1
ATOM 1718 N N . SER A 1 214 ? 20.475 12.371 -8.909 1.00 72.62 214 SER A N 1
ATOM 1719 C CA . SER A 1 214 ? 20.394 11.102 -9.625 1.00 72.62 214 SER A CA 1
ATOM 1720 C C . SER A 1 214 ? 19.250 11.096 -10.633 1.00 72.62 214 SER A C 1
ATOM 1722 O O . SER A 1 214 ? 18.150 11.617 -10.391 1.00 72.62 214 SER A O 1
ATOM 1724 N N . LEU A 1 215 ? 19.515 10.466 -11.776 1.00 76.56 215 LEU A N 1
ATOM 1725 C CA . LEU A 1 215 ? 18.499 10.180 -12.779 1.00 76.56 215 LEU A CA 1
ATOM 1726 C C . LEU A 1 215 ? 17.501 9.124 -12.274 1.00 76.56 215 LEU A C 1
ATOM 1728 O O . LEU A 1 215 ? 16.333 9.158 -12.654 1.00 76.56 215 LEU A O 1
ATOM 1732 N N . TYR A 1 216 ? 17.943 8.223 -11.395 1.00 80.81 216 TYR A N 1
ATOM 1733 C CA . TYR A 1 216 ? 17.137 7.141 -10.834 1.00 80.81 216 TYR A CA 1
ATOM 1734 C C . TYR A 1 216 ? 16.545 7.532 -9.472 1.00 80.81 216 TYR A C 1
ATOM 1736 O O . TYR A 1 216 ? 16.914 8.539 -8.865 1.00 80.81 216 TYR A O 1
ATOM 1744 N N . GLU A 1 217 ? 15.559 6.769 -9.001 1.00 77.38 217 GLU A N 1
ATOM 1745 C CA . GLU A 1 217 ? 14.984 6.980 -7.671 1.00 77.38 217 GLU A CA 1
ATOM 1746 C C . GLU A 1 217 ? 15.881 6.438 -6.558 1.00 77.38 217 GLU A C 1
ATOM 1748 O O . GLU A 1 217 ? 16.689 5.532 -6.766 1.00 77.38 217 GLU A O 1
ATOM 1753 N N . HIS A 1 218 ? 15.668 6.957 -5.344 1.00 82.12 218 HIS A N 1
ATOM 1754 C CA . HIS A 1 218 ? 16.344 6.476 -4.146 1.00 82.12 218 HIS A CA 1
ATOM 1755 C C . HIS A 1 218 ? 16.233 4.940 -4.042 1.00 82.12 218 HIS A C 1
ATOM 1757 O O . HIS A 1 218 ? 15.127 4.400 -4.144 1.00 82.12 218 HIS A O 1
ATOM 1763 N N . PRO A 1 219 ? 17.330 4.231 -3.714 1.00 87.81 219 PRO A N 1
ATOM 1764 C CA . PRO A 1 219 ? 17.369 2.780 -3.569 1.00 87.81 219 PRO A CA 1
ATOM 1765 C C . PRO A 1 219 ? 16.240 2.176 -2.729 1.00 87.81 219 PRO A C 1
ATOM 1767 O O . PRO A 1 219 ? 15.693 1.145 -3.109 1.00 87.81 219 PRO A O 1
ATOM 1770 N N . LEU A 1 220 ? 15.845 2.813 -1.617 1.00 87.31 220 LEU A N 1
ATOM 1771 C CA . LEU A 1 220 ? 14.737 2.361 -0.771 1.00 87.31 220 LEU A CA 1
ATOM 1772 C C . LEU A 1 220 ? 13.401 2.373 -1.510 1.00 87.31 220 LEU A C 1
ATOM 1774 O O . LEU A 1 220 ? 12.622 1.437 -1.369 1.00 87.31 220 LEU A O 1
ATOM 1778 N N . GLN A 1 221 ? 13.147 3.417 -2.294 1.00 86.31 221 GLN A N 1
ATOM 1779 C CA . GLN A 1 221 ? 11.906 3.595 -3.034 1.00 86.31 221 GLN A CA 1
ATOM 1780 C C . GLN A 1 221 ? 11.814 2.575 -4.178 1.00 86.31 221 GLN A C 1
ATOM 1782 O O . GLN A 1 221 ? 10.828 1.840 -4.270 1.00 86.31 221 GLN A O 1
ATOM 1787 N N . THR A 1 222 ? 12.884 2.451 -4.968 1.00 86.75 222 THR A N 1
ATOM 1788 C CA . THR A 1 222 ? 13.006 1.461 -6.047 1.00 86.75 222 THR A CA 1
ATOM 1789 C C . THR A 1 222 ? 12.865 0.035 -5.512 1.00 86.75 222 THR A C 1
ATOM 1791 O O . THR A 1 222 ? 12.092 -0.764 -6.038 1.00 86.75 222 THR A O 1
ATOM 1794 N N . SER A 1 223 ? 13.551 -0.282 -4.411 1.00 92.00 223 SER A N 1
ATOM 1795 C CA . SER A 1 223 ? 13.537 -1.631 -3.836 1.00 92.00 223 SER A CA 1
ATOM 1796 C C . SER A 1 223 ? 12.198 -1.987 -3.199 1.00 92.00 223 SER A C 1
ATOM 1798 O O . SER A 1 223 ? 11.724 -3.108 -3.362 1.00 92.00 223 SER A O 1
ATOM 1800 N N . ALA A 1 224 ? 11.561 -1.043 -2.500 1.00 91.19 224 ALA A N 1
ATOM 1801 C CA . ALA A 1 224 ? 10.241 -1.246 -1.909 1.00 91.19 224 ALA A CA 1
ATOM 1802 C C . ALA A 1 224 ? 9.171 -1.523 -2.965 1.00 91.19 224 ALA A C 1
ATOM 1804 O O . ALA A 1 224 ? 8.245 -2.297 -2.736 1.00 91.19 224 ALA A O 1
ATOM 1805 N N . ARG A 1 225 ? 9.317 -0.894 -4.129 1.00 87.00 225 ARG A N 1
ATOM 1806 C CA . ARG A 1 225 ? 8.402 -1.033 -5.248 1.00 87.00 225 ARG A CA 1
ATOM 1807 C C . ARG A 1 225 ? 8.503 -2.387 -5.940 1.00 87.00 225 ARG A C 1
ATOM 1809 O O . ARG A 1 225 ? 7.486 -3.044 -6.132 1.00 87.00 225 ARG A O 1
ATOM 1816 N N . PHE A 1 226 ? 9.714 -2.779 -6.325 1.00 89.38 226 PHE A N 1
ATOM 1817 C CA . PHE A 1 226 ? 9.943 -4.024 -7.060 1.00 89.38 226 PHE A CA 1
ATOM 1818 C C . PHE A 1 226 ? 10.109 -5.253 -6.150 1.00 89.38 226 PHE A C 1
ATOM 1820 O O . PHE A 1 226 ? 10.325 -6.355 -6.645 1.00 89.38 226 PHE A O 1
ATOM 1827 N N . GLY A 1 227 ? 10.039 -5.084 -4.826 1.00 91.06 227 GLY A N 1
ATOM 1828 C CA . GLY A 1 227 ? 10.193 -6.190 -3.878 1.00 91.06 227 GLY A CA 1
ATOM 1829 C C . GLY A 1 227 ? 11.644 -6.651 -3.687 1.00 91.06 227 GLY A C 1
ATOM 1830 O O . GLY A 1 227 ? 11.891 -7.786 -3.272 1.00 91.06 227 GLY A O 1
ATOM 1831 N N . TYR A 1 228 ? 12.630 -5.791 -3.969 1.00 94.25 228 TYR A N 1
ATOM 1832 C CA . TYR A 1 228 ? 14.063 -6.100 -3.860 1.00 94.25 228 TYR A CA 1
ATOM 1833 C C . TYR A 1 228 ? 14.545 -6.094 -2.397 1.00 94.25 228 TYR A C 1
ATOM 1835 O O . TYR A 1 228 ? 15.410 -5.317 -1.996 1.00 94.25 228 TYR A O 1
ATOM 1843 N N . HIS A 1 229 ? 13.984 -6.978 -1.572 1.00 92.56 229 HIS A N 1
ATOM 1844 C CA . HIS A 1 229 ? 14.241 -7.066 -0.130 1.00 92.56 229 HIS A CA 1
ATOM 1845 C C . HIS A 1 229 ? 15.730 -7.259 0.220 1.00 92.56 229 HIS A C 1
ATOM 1847 O O . HIS A 1 229 ? 16.194 -6.720 1.221 1.00 92.56 229 HIS A O 1
ATOM 1853 N N . LYS A 1 230 ? 16.514 -7.937 -0.634 1.00 93.94 230 LYS A N 1
ATOM 1854 C CA . LYS A 1 230 ? 17.970 -8.092 -0.449 1.00 93.94 230 LYS A CA 1
ATOM 1855 C C . LYS A 1 230 ? 18.717 -6.757 -0.496 1.00 93.94 230 LYS A C 1
ATOM 1857 O O . LYS A 1 230 ? 19.604 -6.537 0.317 1.00 93.94 230 LYS A O 1
ATOM 1862 N N . ILE A 1 231 ? 18.339 -5.853 -1.402 1.00 93.62 231 ILE A N 1
ATOM 1863 C CA . ILE A 1 231 ? 18.928 -4.506 -1.491 1.00 93.62 231 ILE A CA 1
ATOM 1864 C C . ILE A 1 231 ? 18.607 -3.700 -0.225 1.00 93.62 231 ILE A C 1
ATOM 1866 O O . ILE A 1 231 ? 19.464 -2.999 0.312 1.00 93.62 231 ILE A O 1
ATOM 1870 N N . ILE A 1 232 ? 17.385 -3.845 0.295 1.00 93.06 232 ILE A N 1
ATOM 1871 C CA . ILE A 1 232 ? 16.963 -3.219 1.555 1.00 93.06 232 ILE A CA 1
ATOM 1872 C C . ILE A 1 232 ? 17.790 -3.766 2.724 1.00 93.06 232 ILE A C 1
ATOM 1874 O O . ILE A 1 232 ? 18.273 -2.988 3.542 1.00 93.06 232 ILE A O 1
ATOM 1878 N N . ASP A 1 233 ? 18.006 -5.081 2.782 1.00 92.38 233 ASP A N 1
ATOM 1879 C CA . ASP A 1 233 ? 18.837 -5.710 3.812 1.00 92.38 233 ASP A CA 1
ATOM 1880 C C . ASP A 1 233 ? 20.295 -5.218 3.764 1.00 92.38 233 ASP A C 1
ATOM 1882 O O . ASP A 1 233 ? 20.883 -4.963 4.815 1.00 92.38 233 ASP A O 1
ATOM 1886 N N . GLU A 1 234 ? 20.870 -5.007 2.574 1.00 90.94 234 GLU A N 1
ATOM 1887 C CA . GLU A 1 234 ? 22.201 -4.396 2.431 1.00 90.94 234 GLU A CA 1
ATOM 1888 C C . GLU A 1 234 ? 22.248 -2.965 2.985 1.00 90.94 234 GLU A C 1
ATOM 1890 O O . GLU A 1 234 ? 23.201 -2.608 3.679 1.00 90.94 234 GLU A O 1
ATOM 1895 N N . LEU A 1 235 ? 21.206 -2.157 2.756 1.00 89.25 235 LEU A N 1
ATOM 1896 C CA . LEU A 1 235 ? 21.109 -0.810 3.335 1.00 89.25 235 LEU A CA 1
ATOM 1897 C C . LEU A 1 235 ? 21.016 -0.842 4.865 1.00 89.25 235 LEU A C 1
ATOM 1899 O O . LEU A 1 235 ? 21.682 -0.055 5.539 1.00 89.25 235 LEU A O 1
ATOM 1903 N N . VAL A 1 236 ? 20.223 -1.763 5.420 1.00 88.62 236 VAL A N 1
ATOM 1904 C CA . VAL A 1 236 ? 20.117 -1.960 6.876 1.00 88.62 236 VAL A CA 1
ATOM 1905 C C . VAL A 1 236 ? 21.470 -2.377 7.459 1.00 88.62 236 VAL A C 1
ATOM 1907 O O . VAL A 1 236 ? 21.891 -1.853 8.492 1.00 88.62 236 VAL A O 1
ATOM 1910 N N . ASN A 1 237 ? 22.172 -3.300 6.796 1.00 87.31 237 ASN A N 1
ATOM 1911 C CA . ASN A 1 237 ? 23.489 -3.772 7.223 1.00 87.31 237 ASN A CA 1
ATOM 1912 C C . ASN A 1 237 ? 24.539 -2.658 7.171 1.00 87.31 237 ASN A C 1
ATOM 1914 O O . ASN A 1 237 ? 25.329 -2.529 8.105 1.00 87.31 237 ASN A O 1
ATOM 1918 N N . PHE A 1 238 ? 24.524 -1.832 6.124 1.00 84.56 238 PHE A N 1
ATOM 1919 C CA . PHE A 1 238 ? 25.415 -0.680 5.995 1.00 84.56 238 PHE A CA 1
ATOM 1920 C C . PHE A 1 238 ? 25.228 0.312 7.152 1.00 84.56 238 PHE A C 1
ATOM 1922 O O . PHE A 1 238 ? 26.201 0.713 7.792 1.00 84.56 238 PHE A O 1
ATOM 1929 N N . GLU A 1 239 ? 23.978 0.643 7.490 1.00 81.81 239 GLU A N 1
ATOM 1930 C CA . GLU A 1 239 ? 23.685 1.534 8.617 1.00 81.81 239 GLU A CA 1
ATOM 1931 C C . GLU A 1 239 ? 24.090 0.917 9.969 1.00 81.81 239 GLU A C 1
ATOM 1933 O O . GLU A 1 239 ? 24.586 1.617 10.853 1.00 81.81 239 GLU A O 1
ATOM 1938 N N . ARG A 1 240 ? 23.934 -0.406 10.122 1.00 82.12 240 ARG A N 1
ATOM 1939 C CA . ARG A 1 240 ? 24.336 -1.138 11.333 1.00 82.12 240 ARG A CA 1
ATOM 1940 C C . ARG A 1 240 ? 25.856 -1.167 11.531 1.00 82.12 240 ARG A C 1
ATOM 1942 O O . ARG A 1 240 ? 26.309 -1.026 12.665 1.00 82.12 240 ARG A O 1
ATOM 1949 N N . LEU A 1 241 ? 26.629 -1.405 10.471 1.00 77.19 241 LEU A N 1
ATOM 1950 C CA . LEU A 1 241 ? 28.082 -1.611 10.551 1.00 77.19 241 LEU A CA 1
ATOM 1951 C C . LEU A 1 241 ? 28.875 -0.303 10.636 1.00 77.19 241 LEU A C 1
ATOM 1953 O O . LEU A 1 241 ? 29.952 -0.283 11.232 1.00 77.19 241 LEU A O 1
ATOM 1957 N N . SER A 1 242 ? 28.353 0.791 10.079 1.00 68.69 242 SER A N 1
ATOM 1958 C CA . SER A 1 242 ? 29.110 2.038 9.936 1.00 68.69 242 SER A CA 1
ATOM 1959 C C . SER A 1 242 ? 28.321 3.282 10.380 1.00 68.69 242 SER A C 1
ATOM 1961 O O . SER A 1 242 ? 28.222 4.241 9.615 1.00 68.69 242 SER A O 1
ATOM 1963 N N . PRO A 1 243 ? 27.806 3.352 11.628 1.00 60.97 243 PRO A N 1
ATOM 1964 C CA . PRO A 1 243 ? 26.964 4.467 12.085 1.00 60.97 243 PRO A CA 1
ATOM 1965 C C . PRO A 1 243 ? 27.682 5.827 12.118 1.00 60.97 243 PRO A C 1
ATOM 1967 O O . PRO A 1 243 ? 27.032 6.863 12.040 1.00 60.97 243 PRO A O 1
ATOM 1970 N N . ALA A 1 244 ? 29.017 5.844 12.216 1.00 57.19 244 ALA A N 1
ATOM 1971 C CA . ALA A 1 244 ? 29.819 7.072 12.167 1.00 57.19 244 ALA A CA 1
ATOM 1972 C C . ALA A 1 244 ? 30.074 7.589 10.735 1.00 57.19 244 ALA A C 1
ATOM 1974 O O . ALA A 1 244 ? 30.465 8.741 10.564 1.00 57.19 244 ALA A O 1
ATOM 1975 N N . GLN A 1 245 ? 29.882 6.740 9.719 1.00 56.69 245 GLN A N 1
ATOM 1976 C CA . GLN A 1 245 ? 30.151 7.047 8.307 1.00 56.69 245 GLN A CA 1
ATOM 1977 C C . GLN A 1 245 ? 28.869 7.121 7.473 1.00 56.69 245 GLN A C 1
ATOM 1979 O O . GLN A 1 245 ? 28.856 7.796 6.448 1.00 56.69 245 GLN A O 1
ATOM 1984 N N . ALA A 1 246 ? 27.789 6.465 7.911 1.00 56.81 246 ALA A N 1
ATOM 1985 C CA . ALA A 1 246 ? 26.460 6.634 7.351 1.00 56.81 246 ALA A CA 1
ATOM 1986 C C . ALA A 1 246 ? 25.955 8.039 7.723 1.00 56.81 246 ALA A C 1
ATOM 1988 O O . ALA A 1 246 ? 25.719 8.319 8.902 1.00 56.81 246 ALA A O 1
ATOM 1989 N N . PRO A 1 247 ? 25.792 8.954 6.756 1.00 58.44 247 PRO A N 1
ATOM 1990 C CA . PRO A 1 247 ? 25.301 10.282 7.069 1.00 58.44 247 PRO A CA 1
ATOM 1991 C C . PRO A 1 247 ? 23.903 10.186 7.690 1.00 58.44 247 PRO A C 1
ATOM 1993 O O . PRO A 1 247 ? 23.044 9.471 7.181 1.00 58.44 247 PRO A O 1
ATOM 1996 N N . THR A 1 248 ? 23.619 10.942 8.750 1.00 56.62 248 THR A N 1
ATOM 1997 C CA . THR A 1 248 ? 22.291 10.962 9.402 1.00 56.62 248 THR A CA 1
ATOM 1998 C C . THR A 1 248 ? 21.149 11.373 8.462 1.00 56.62 248 THR A C 1
ATOM 2000 O O . THR A 1 248 ? 19.984 11.082 8.732 1.00 56.62 248 THR A O 1
ATOM 2003 N N . TRP A 1 249 ? 21.471 12.019 7.339 1.00 63.28 249 TRP A N 1
ATOM 2004 C CA . TRP A 1 249 ? 20.538 12.376 6.271 1.00 63.28 249 TRP A CA 1
ATOM 2005 C C . TRP A 1 249 ? 20.342 11.277 5.209 1.00 63.28 249 TRP A C 1
ATOM 2007 O O . TRP A 1 249 ? 19.429 11.406 4.399 1.00 63.28 249 TRP A O 1
ATOM 2017 N N . PHE A 1 250 ? 21.148 10.207 5.208 1.00 67.38 250 PHE A N 1
ATOM 2018 C CA . PHE A 1 250 ? 21.137 9.160 4.177 1.00 67.38 250 PHE A CA 1
ATOM 2019 C C . PHE A 1 250 ? 19.842 8.342 4.192 1.00 67.38 250 PHE A C 1
ATOM 2021 O O . PHE A 1 250 ? 19.212 8.169 3.158 1.00 67.38 250 PHE A O 1
ATOM 2028 N N . ILE A 1 251 ? 19.397 7.895 5.373 1.00 76.88 251 ILE A N 1
ATOM 2029 C CA . ILE A 1 251 ? 18.135 7.158 5.545 1.00 76.88 251 ILE A CA 1
ATOM 2030 C C . ILE A 1 251 ? 17.311 7.841 6.633 1.00 76.88 251 ILE A C 1
ATOM 2032 O O . ILE A 1 251 ? 17.360 7.508 7.823 1.00 76.88 251 ILE A O 1
ATOM 2036 N N . THR A 1 252 ? 16.542 8.849 6.231 1.00 79.38 252 THR A N 1
ATOM 2037 C CA . THR A 1 252 ? 15.631 9.545 7.144 1.00 79.38 252 THR A CA 1
ATOM 2038 C C . THR A 1 252 ? 14.361 8.729 7.376 1.00 79.38 252 THR A C 1
ATOM 2040 O O . THR A 1 252 ? 13.999 7.839 6.604 1.00 79.38 252 THR A O 1
ATOM 2043 N N . TRP A 1 253 ? 13.626 9.059 8.439 1.00 80.75 253 TRP A N 1
ATOM 2044 C CA . TRP A 1 253 ? 12.311 8.460 8.671 1.00 80.75 253 TRP A CA 1
ATOM 2045 C C . TRP A 1 253 ? 11.338 8.723 7.512 1.00 80.75 253 TRP A C 1
ATOM 2047 O O . TRP A 1 253 ? 10.447 7.910 7.309 1.00 80.75 253 TRP A O 1
ATOM 2057 N N . GLN A 1 254 ? 11.495 9.826 6.763 1.00 82.81 254 GLN A N 1
ATOM 2058 C CA . GLN A 1 254 ? 10.636 10.176 5.621 1.00 82.81 254 GLN A CA 1
ATOM 2059 C C . GLN A 1 254 ? 10.803 9.176 4.482 1.00 82.81 254 GLN A C 1
ATOM 2061 O O . GLN A 1 254 ? 9.811 8.731 3.910 1.00 82.81 254 GLN A O 1
ATOM 2066 N N . TRP A 1 255 ? 12.046 8.785 4.199 1.00 83.94 255 TRP A N 1
ATOM 2067 C CA . TRP A 1 255 ? 12.346 7.796 3.171 1.00 83.94 255 TRP A CA 1
ATOM 2068 C C . TRP A 1 255 ? 11.802 6.417 3.531 1.00 83.94 255 TRP A C 1
ATOM 2070 O O . TRP A 1 255 ? 11.153 5.795 2.697 1.00 83.94 255 TRP A O 1
ATOM 2080 N N . ILE A 1 256 ? 11.975 5.971 4.780 1.00 87.69 256 ILE A N 1
ATOM 2081 C CA . ILE A 1 256 ? 11.410 4.690 5.239 1.00 87.69 256 ILE A CA 1
ATOM 2082 C C . ILE A 1 256 ? 9.872 4.726 5.188 1.00 87.69 256 ILE A C 1
ATOM 2084 O O . ILE A 1 256 ? 9.249 3.778 4.719 1.00 87.69 256 ILE A O 1
ATOM 2088 N N . ASP A 1 257 ? 9.253 5.830 5.621 1.00 87.50 257 ASP A N 1
ATOM 2089 C CA . ASP A 1 257 ? 7.794 6.019 5.605 1.00 87.50 257 ASP A CA 1
ATOM 2090 C C . ASP A 1 257 ? 7.231 5.977 4.172 1.00 87.50 257 ASP A C 1
ATOM 2092 O O . ASP A 1 257 ? 6.253 5.274 3.905 1.00 87.50 257 ASP A O 1
ATOM 2096 N N . SER A 1 258 ? 7.894 6.659 3.229 1.00 87.69 258 SER A N 1
ATOM 2097 C CA . SER A 1 258 ? 7.561 6.622 1.797 1.00 87.69 258 SER A CA 1
ATOM 2098 C C . SER A 1 258 ? 7.759 5.230 1.193 1.00 87.69 258 SER A C 1
ATOM 2100 O O . SER A 1 258 ? 6.889 4.742 0.465 1.00 87.69 258 SER A O 1
ATOM 2102 N N . ALA A 1 259 ? 8.861 4.558 1.529 1.00 89.19 259 ALA A N 1
ATOM 2103 C CA . ALA A 1 259 ? 9.174 3.222 1.039 1.00 89.19 259 ALA A CA 1
ATOM 2104 C C . ALA A 1 259 ? 8.133 2.197 1.513 1.00 89.19 259 ALA A C 1
ATOM 2106 O O . ALA A 1 259 ? 7.577 1.477 0.690 1.00 89.19 259 ALA A O 1
ATOM 2107 N N . ILE A 1 260 ? 7.765 2.191 2.801 1.00 91.69 260 ILE A N 1
ATOM 2108 C CA . ILE A 1 260 ? 6.703 1.311 3.323 1.00 91.69 260 ILE A CA 1
ATOM 2109 C C . ILE A 1 260 ? 5.365 1.628 2.647 1.00 91.69 260 ILE A C 1
ATOM 2111 O O . ILE A 1 260 ? 4.666 0.721 2.197 1.00 91.69 260 ILE A O 1
ATOM 2115 N N . CYS A 1 261 ? 5.023 2.912 2.497 1.00 89.94 261 CYS A N 1
ATOM 2116 C CA . CYS A 1 261 ? 3.823 3.329 1.772 1.00 89.94 261 CYS A CA 1
ATOM 2117 C C . CYS A 1 261 ? 3.778 2.798 0.335 1.00 89.94 261 CYS A C 1
ATOM 2119 O O . CYS A 1 261 ? 2.685 2.539 -0.168 1.00 89.94 261 CYS A O 1
ATOM 2121 N N . THR A 1 262 ? 4.931 2.677 -0.315 1.00 89.12 262 THR A N 1
ATOM 2122 C CA . THR A 1 262 ? 5.070 2.204 -1.696 1.00 89.12 262 THR A CA 1
ATOM 2123 C C . THR A 1 262 ? 5.025 0.682 -1.758 1.00 89.12 262 THR A C 1
ATOM 2125 O O . THR A 1 262 ? 4.286 0.134 -2.566 1.00 89.12 262 THR A O 1
ATOM 2128 N N . ALA A 1 263 ? 5.704 -0.016 -0.847 1.00 93.62 263 ALA A N 1
ATOM 2129 C CA . ALA A 1 263 ? 5.611 -1.472 -0.742 1.00 93.62 263 ALA A CA 1
ATOM 2130 C C . ALA A 1 263 ? 4.164 -1.943 -0.503 1.00 93.62 263 ALA A C 1
ATOM 2132 O O . ALA A 1 263 ? 3.740 -2.954 -1.057 1.00 93.62 263 ALA A O 1
ATOM 2133 N N . ILE A 1 264 ? 3.371 -1.177 0.258 1.00 92.00 264 ILE A N 1
ATOM 2134 C CA . ILE A 1 264 ? 1.936 -1.439 0.450 1.00 92.00 264 ILE A CA 1
ATOM 2135 C C . ILE A 1 264 ? 1.139 -1.216 -0.849 1.00 92.00 264 ILE A C 1
ATOM 2137 O O . ILE A 1 264 ? 0.249 -2.010 -1.147 1.00 92.00 264 ILE A O 1
ATOM 2141 N N . GLU A 1 265 ? 1.447 -0.166 -1.625 1.00 90.12 265 GLU A N 1
ATOM 2142 C CA . GLU A 1 265 ? 0.802 0.098 -2.928 1.00 90.12 265 GLU A CA 1
ATOM 2143 C C . GLU A 1 265 ? 1.031 -1.038 -3.925 1.00 90.12 265 GLU A C 1
ATOM 2145 O O . GLU A 1 265 ? 0.098 -1.452 -4.607 1.00 90.12 265 GLU A O 1
ATOM 2150 N N . PHE A 1 266 ? 2.260 -1.553 -3.983 1.00 89.25 266 PHE A N 1
ATOM 2151 C CA . PHE A 1 266 ? 2.674 -2.584 -4.937 1.00 89.25 266 PHE A CA 1
ATOM 2152 C C . PHE A 1 266 ? 2.595 -4.012 -4.385 1.00 89.25 266 PHE A C 1
ATOM 2154 O O . PHE A 1 266 ? 3.029 -4.947 -5.050 1.00 89.25 266 PHE A O 1
ATOM 2161 N N . SER A 1 267 ? 2.008 -4.193 -3.199 1.00 92.31 267 SER A N 1
ATOM 2162 C CA . SER A 1 267 ? 1.788 -5.499 -2.565 1.00 92.31 267 SER A CA 1
ATOM 2163 C C . SER A 1 267 ? 3.050 -6.342 -2.365 1.00 92.31 267 SER A C 1
ATOM 2165 O O . SER A 1 267 ? 3.078 -7.510 -2.733 1.00 92.31 267 SER A O 1
ATOM 2167 N N . GLN A 1 268 ? 4.078 -5.749 -1.754 1.00 94.12 268 GLN A N 1
ATOM 2168 C CA . GLN A 1 268 ? 5.387 -6.374 -1.521 1.00 94.12 268 GLN A CA 1
ATOM 2169 C C . GLN A 1 268 ? 5.610 -6.680 -0.022 1.00 94.12 268 GLN A C 1
ATOM 2171 O O . GLN A 1 268 ? 6.197 -5.854 0.688 1.00 94.12 268 GLN A O 1
ATOM 2176 N N . PRO A 1 269 ? 5.137 -7.827 0.507 1.00 92.50 269 PRO A N 1
ATOM 2177 C CA . PRO A 1 269 ? 5.207 -8.131 1.937 1.00 92.50 269 PRO A CA 1
ATOM 2178 C C . PRO A 1 269 ? 6.640 -8.347 2.446 1.00 92.50 269 PRO A C 1
ATOM 2180 O O . PRO A 1 269 ? 6.957 -7.890 3.545 1.00 92.50 269 PRO A O 1
ATOM 2183 N N . GLU A 1 270 ? 7.528 -8.962 1.659 1.00 92.81 270 GLU A N 1
ATOM 2184 C CA . GLU A 1 270 ? 8.926 -9.220 2.035 1.00 92.81 270 GLU A CA 1
ATOM 2185 C C . GLU A 1 270 ? 9.720 -7.917 2.164 1.00 92.81 270 GLU A C 1
ATOM 2187 O O . GLU A 1 270 ? 10.527 -7.753 3.081 1.00 92.81 270 GLU A O 1
ATOM 2192 N N . ALA A 1 271 ? 9.455 -6.952 1.276 1.00 93.50 271 ALA A N 1
ATOM 2193 C CA . ALA A 1 271 ? 10.068 -5.633 1.353 1.00 93.50 271 ALA A CA 1
ATOM 2194 C C . ALA A 1 271 ? 9.662 -4.900 2.640 1.00 93.50 271 ALA A C 1
ATOM 2196 O O . ALA A 1 271 ? 10.509 -4.267 3.266 1.00 93.50 271 ALA A O 1
ATOM 2197 N N . ILE A 1 272 ? 8.403 -5.024 3.083 1.00 93.38 272 ILE A N 1
ATOM 2198 C CA . ILE A 1 272 ? 7.931 -4.445 4.354 1.00 93.38 272 ILE A CA 1
ATOM 2199 C C . ILE A 1 272 ? 8.670 -5.079 5.540 1.00 93.38 272 ILE A C 1
ATOM 2201 O O . ILE A 1 272 ? 9.113 -4.358 6.436 1.00 93.38 272 ILE A O 1
ATOM 2205 N N . THR A 1 273 ? 8.861 -6.401 5.533 1.00 92.50 273 THR A N 1
ATOM 2206 C CA . THR A 1 273 ? 9.618 -7.114 6.575 1.00 92.50 273 THR A CA 1
ATOM 2207 C C . THR A 1 273 ? 11.088 -6.686 6.617 1.00 92.50 273 THR A C 1
ATOM 2209 O O . THR A 1 273 ? 11.638 -6.462 7.695 1.00 92.50 273 THR A O 1
ATOM 2212 N N . SER A 1 274 ? 11.740 -6.504 5.467 1.00 92.44 274 SER A N 1
ATOM 2213 C CA . SER A 1 274 ? 13.105 -5.960 5.434 1.00 92.44 274 SER A CA 1
ATOM 2214 C C . SER A 1 274 ? 13.156 -4.503 5.899 1.00 92.44 274 SER A C 1
ATOM 2216 O O . SER A 1 274 ? 14.024 -4.144 6.692 1.00 92.44 274 SER A O 1
ATOM 2218 N N . LEU A 1 275 ? 12.188 -3.669 5.501 1.00 91.75 275 LEU A N 1
ATOM 2219 C CA . LEU A 1 275 ? 12.090 -2.277 5.957 1.00 91.75 275 LEU A CA 1
ATOM 2220 C C . LEU A 1 275 ? 11.854 -2.177 7.469 1.00 91.75 275 LEU A C 1
ATOM 2222 O O . LEU A 1 275 ? 12.320 -1.227 8.098 1.00 91.75 275 LEU A O 1
ATOM 2226 N N . SER A 1 276 ? 11.182 -3.156 8.084 1.00 89.94 276 SER A N 1
ATOM 2227 C CA . SER A 1 276 ? 10.957 -3.144 9.531 1.00 89.94 276 SER A CA 1
ATOM 2228 C C . SER A 1 276 ? 12.243 -3.280 10.341 1.00 89.94 276 SER A C 1
ATOM 2230 O O . SER A 1 276 ? 12.315 -2.733 11.442 1.00 89.94 276 SER A O 1
ATOM 2232 N N . LYS A 1 277 ? 13.283 -3.910 9.776 1.00 90.19 277 LYS A N 1
ATOM 2233 C CA . LYS A 1 277 ? 14.598 -4.055 10.421 1.00 90.19 277 LYS A CA 1
ATOM 2234 C C . LYS A 1 277 ? 15.273 -2.705 10.687 1.00 90.19 277 LYS A C 1
ATOM 2236 O O . LYS A 1 277 ? 16.034 -2.589 11.643 1.00 90.19 277 LYS A O 1
ATOM 2241 N N . PHE A 1 278 ? 14.949 -1.648 9.930 1.00 87.50 278 PHE A N 1
ATOM 2242 C CA . PHE A 1 278 ? 15.421 -0.294 10.252 1.00 87.50 278 PHE A CA 1
ATOM 2243 C C . PHE A 1 278 ? 14.937 0.184 11.624 1.00 87.50 278 PHE A C 1
ATOM 2245 O O . PHE A 1 278 ? 15.643 0.928 12.295 1.00 87.50 278 PHE A O 1
ATOM 2252 N N . TYR A 1 279 ? 13.751 -0.231 12.071 1.00 86.12 279 TYR A N 1
ATOM 2253 C CA . TYR A 1 279 ? 13.229 0.151 13.387 1.00 86.12 279 TYR A CA 1
ATOM 2254 C C . TYR A 1 279 ? 13.802 -0.684 14.536 1.00 86.12 279 TYR A C 1
ATOM 2256 O O . TYR A 1 279 ? 13.585 -0.341 15.694 1.00 86.12 279 TYR A O 1
ATOM 2264 N N . GLU A 1 280 ? 14.552 -1.744 14.232 1.00 85.62 280 GLU A N 1
ATOM 2265 C CA . GLU A 1 280 ? 15.330 -2.499 15.218 1.00 85.62 280 GLU A CA 1
ATOM 2266 C C . GLU A 1 280 ? 16.677 -1.823 15.522 1.00 85.62 280 GLU A C 1
ATOM 2268 O O . GLU A 1 280 ? 17.334 -2.166 16.505 1.00 85.62 280 GLU A O 1
ATOM 2273 N N . LEU A 1 281 ? 17.099 -0.856 14.696 1.00 82.56 281 LEU A N 1
ATOM 2274 C CA . LEU A 1 281 ? 18.316 -0.081 14.928 1.00 82.56 281 LEU A CA 1
ATOM 2275 C C . LEU A 1 281 ? 18.141 0.877 16.123 1.00 82.56 281 LEU A C 1
ATOM 2277 O O . LEU A 1 281 ? 17.061 1.449 16.324 1.00 82.56 281 LEU A O 1
ATOM 2281 N N . PRO A 1 282 ? 19.202 1.096 16.923 1.00 78.56 282 PRO A N 1
ATOM 2282 C CA . PRO A 1 282 ? 19.120 1.915 18.125 1.00 78.56 282 PRO A CA 1
ATOM 2283 C C . PRO A 1 282 ? 18.701 3.355 17.800 1.00 78.56 282 PRO A C 1
ATOM 2285 O O . PRO A 1 282 ? 19.196 3.977 16.865 1.00 78.56 282 PRO A O 1
ATOM 2288 N N . GLY A 1 283 ? 17.777 3.900 18.594 1.00 76.44 283 GLY A N 1
ATOM 2289 C CA . GLY A 1 283 ? 17.304 5.283 18.462 1.00 76.44 283 GLY A CA 1
ATOM 2290 C C . GLY A 1 283 ? 16.194 5.501 17.427 1.00 76.44 283 GLY A C 1
ATOM 2291 O O . GLY A 1 283 ? 15.595 6.579 17.408 1.00 76.44 283 GLY A O 1
ATOM 2292 N N . ARG A 1 284 ? 15.847 4.496 16.613 1.00 80.25 284 ARG A N 1
ATOM 2293 C CA . ARG A 1 284 ? 14.722 4.584 15.674 1.00 80.25 284 ARG A CA 1
ATOM 2294 C C . ARG A 1 284 ? 13.442 4.089 16.341 1.00 80.25 284 ARG A C 1
ATOM 2296 O O . ARG A 1 284 ? 13.405 3.055 16.993 1.00 80.25 284 ARG A O 1
ATOM 2303 N N . THR A 1 285 ? 12.364 4.856 16.198 1.00 82.38 285 THR A N 1
ATOM 2304 C CA . THR A 1 285 ? 11.042 4.469 16.704 1.00 82.38 285 THR A CA 1
ATOM 2305 C C . THR A 1 285 ? 9.980 4.732 15.654 1.00 82.38 285 THR A C 1
ATOM 2307 O O . THR A 1 285 ? 10.021 5.729 14.929 1.00 82.38 285 THR A O 1
ATOM 2310 N N . VAL A 1 286 ? 9.011 3.824 15.572 1.00 85.06 286 VAL A N 1
ATOM 2311 C CA . VAL A 1 286 ? 7.867 3.988 14.680 1.00 85.06 286 VAL A CA 1
ATOM 2312 C C . VAL A 1 286 ? 6.958 5.085 15.230 1.00 85.06 286 VAL A C 1
ATOM 2314 O O . VAL A 1 286 ? 6.573 5.082 16.403 1.00 85.06 286 VAL A O 1
ATOM 2317 N N . ARG A 1 287 ? 6.577 6.030 14.371 1.00 84.50 287 ARG A N 1
ATOM 2318 C CA . ARG A 1 287 ? 5.641 7.097 14.734 1.00 84.50 287 ARG A CA 1
ATOM 2319 C C . ARG A 1 287 ? 4.207 6.594 14.614 1.00 84.50 287 ARG A C 1
ATOM 2321 O O . ARG A 1 287 ? 3.839 5.977 13.619 1.00 84.50 287 ARG A O 1
ATOM 2328 N N . SER A 1 288 ? 3.377 6.937 15.598 1.00 83.19 288 SER A N 1
ATOM 2329 C CA . SER A 1 288 ? 1.953 6.562 15.639 1.00 83.19 288 SER A CA 1
ATOM 2330 C C . SER A 1 288 ? 1.177 7.013 14.394 1.00 83.19 288 SER A C 1
ATOM 2332 O O . SER A 1 288 ? 0.380 6.236 13.871 1.00 83.19 288 SER A O 1
ATOM 2334 N N . LEU A 1 289 ? 1.449 8.220 13.877 1.00 83.06 289 LEU A N 1
ATOM 2335 C CA . LEU A 1 289 ? 0.788 8.738 12.673 1.00 83.06 289 LEU A CA 1
ATOM 2336 C C . LEU A 1 289 ? 1.164 7.943 11.413 1.00 83.06 289 LEU A C 1
ATOM 2338 O O . LEU A 1 289 ? 0.264 7.532 10.689 1.00 83.06 289 LEU A O 1
ATOM 2342 N N . SER A 1 290 ? 2.457 7.674 11.191 1.00 86.69 290 SER A N 1
ATOM 2343 C CA . SER A 1 290 ? 2.930 6.867 10.052 1.00 86.69 290 SER A CA 1
ATOM 2344 C C . SER A 1 290 ? 2.360 5.454 10.094 1.00 86.69 290 SER A C 1
ATOM 2346 O O . SER A 1 290 ? 1.751 5.013 9.130 1.00 86.69 290 SER A O 1
ATOM 2348 N N . TYR A 1 291 ? 2.445 4.778 11.245 1.00 89.88 291 TYR A N 1
ATOM 2349 C CA . TYR A 1 291 ? 1.901 3.425 11.390 1.00 89.88 291 TYR A CA 1
ATOM 2350 C C . TYR A 1 291 ? 0.391 3.372 11.138 1.00 89.88 291 TYR A C 1
ATOM 2352 O O . TYR A 1 291 ? -0.102 2.489 10.441 1.00 89.88 291 TYR A O 1
ATOM 2360 N N . SER A 1 292 ? -0.349 4.352 11.666 1.00 88.12 292 SER A N 1
ATOM 2361 C CA . SER A 1 292 ? -1.789 4.465 11.423 1.00 88.12 292 SER A CA 1
ATOM 2362 C C . SER A 1 292 ? -2.091 4.697 9.938 1.00 88.12 292 SER A C 1
ATOM 2364 O O . SER A 1 292 ? -3.032 4.109 9.409 1.00 88.12 292 SER A O 1
ATOM 2366 N N . ALA A 1 293 ? -1.280 5.504 9.247 1.00 89.31 293 ALA A N 1
ATOM 2367 C CA . ALA A 1 293 ? -1.410 5.725 7.811 1.00 89.31 293 ALA A CA 1
ATOM 2368 C C . ALA A 1 293 ? -1.124 4.452 6.996 1.00 89.31 293 ALA A C 1
ATOM 2370 O O . ALA A 1 293 ? -1.870 4.168 6.061 1.00 89.31 293 ALA A O 1
ATOM 2371 N N . TRP A 1 294 ? -0.114 3.658 7.369 1.00 92.44 294 TRP A N 1
ATOM 2372 C CA . TRP A 1 294 ? 0.207 2.386 6.709 1.00 92.44 294 TRP A CA 1
ATOM 2373 C C . TRP A 1 294 ? -0.937 1.383 6.814 1.00 92.44 294 TRP A C 1
ATOM 2375 O O . TRP A 1 294 ? -1.386 0.861 5.796 1.00 92.44 294 TRP A O 1
ATOM 2385 N N . VAL A 1 295 ? -1.461 1.174 8.027 1.00 90.38 295 VAL A N 1
ATOM 2386 C CA . VAL A 1 295 ? -2.599 0.273 8.266 1.00 90.38 295 VAL A CA 1
ATOM 2387 C C . VAL A 1 295 ? -3.819 0.735 7.467 1.00 90.38 295 VAL A C 1
ATOM 2389 O O . VAL A 1 295 ? -4.410 -0.050 6.729 1.00 90.38 295 VAL A O 1
ATOM 2392 N N . LEU A 1 296 ? -4.158 2.028 7.530 1.00 89.75 296 LEU A N 1
ATOM 2393 C CA . LEU A 1 296 ? -5.283 2.589 6.779 1.00 89.75 296 LEU A CA 1
ATOM 2394 C C . LEU A 1 296 ? -5.116 2.408 5.264 1.00 89.75 296 LEU A C 1
ATOM 2396 O O . LEU A 1 296 ? -6.089 2.138 4.561 1.00 89.75 296 LEU A O 1
ATOM 2400 N N . LYS A 1 297 ? -3.893 2.563 4.752 1.00 90.25 297 LYS A N 1
ATOM 2401 C CA . LYS A 1 297 ? -3.588 2.404 3.331 1.00 90.25 297 LYS A CA 1
ATOM 2402 C C . LYS A 1 297 ? -3.722 0.951 2.880 1.00 90.25 297 LYS A C 1
ATOM 2404 O O . LYS A 1 297 ? -4.411 0.708 1.893 1.00 90.25 297 LYS A O 1
ATOM 2409 N N . ALA A 1 298 ? -3.154 0.004 3.628 1.00 91.25 298 ALA A N 1
ATOM 2410 C CA . ALA A 1 298 ? -3.282 -1.427 3.346 1.00 91.25 298 ALA A CA 1
ATOM 2411 C C . ALA A 1 298 ? -4.757 -1.867 3.342 1.00 91.25 298 ALA A C 1
ATOM 2413 O O . ALA A 1 298 ? -5.212 -2.543 2.420 1.00 91.25 298 ALA A O 1
ATOM 2414 N N . MET A 1 299 ? -5.545 -1.369 4.301 1.00 89.56 299 MET A N 1
ATOM 2415 C CA . MET A 1 299 ? -6.986 -1.621 4.359 1.00 89.56 299 MET A CA 1
ATOM 2416 C C . MET A 1 299 ? -7.752 -1.002 3.180 1.00 89.56 299 MET A C 1
ATOM 2418 O O . MET A 1 299 ? -8.647 -1.639 2.623 1.00 89.56 299 MET A O 1
ATOM 2422 N N . LYS A 1 300 ? -7.427 0.227 2.761 1.00 89.75 300 LYS A N 1
ATOM 2423 C CA . LYS A 1 300 ? -8.067 0.858 1.590 1.00 89.75 300 LYS A CA 1
ATOM 2424 C C . LYS A 1 300 ? -7.808 0.080 0.302 1.00 89.75 300 LYS A C 1
ATOM 2426 O O . LYS A 1 300 ? -8.718 -0.051 -0.510 1.00 89.75 300 LYS A O 1
ATOM 2431 N N . LEU A 1 301 ? -6.598 -0.451 0.147 1.00 89.38 301 LEU A N 1
ATOM 2432 C CA . LEU A 1 301 ? -6.193 -1.243 -1.015 1.00 89.38 301 LEU A CA 1
ATOM 2433 C C . LEU A 1 301 ? -6.644 -2.711 -0.950 1.00 89.38 301 LEU A C 1
ATOM 2435 O O . LEU A 1 301 ? -6.446 -3.432 -1.920 1.00 89.38 301 LEU A O 1
ATOM 2439 N N . LYS A 1 302 ? -7.275 -3.147 0.155 1.00 87.50 302 LYS A N 1
ATOM 2440 C CA . LYS A 1 302 ? -7.689 -4.544 0.397 1.00 87.50 302 LYS A CA 1
ATOM 2441 C C . LYS A 1 302 ? -6.531 -5.541 0.248 1.00 87.50 302 LYS A C 1
ATOM 2443 O O . LYS A 1 302 ? -6.695 -6.613 -0.322 1.00 87.50 302 LYS A O 1
ATOM 2448 N N . ASN A 1 303 ? -5.357 -5.152 0.737 1.00 87.56 303 ASN A N 1
ATOM 2449 C CA . ASN A 1 303 ? -4.165 -5.979 0.679 1.00 87.56 303 ASN A CA 1
ATOM 2450 C C . ASN A 1 303 ? -3.874 -6.593 2.051 1.00 87.56 303 ASN A C 1
ATOM 2452 O O . ASN A 1 303 ? -3.220 -5.969 2.891 1.00 87.56 303 ASN A O 1
ATOM 2456 N N . ASP A 1 304 ? -4.362 -7.813 2.258 1.00 86.94 304 ASP A N 1
ATOM 2457 C CA . ASP A 1 304 ? -4.264 -8.499 3.548 1.00 86.94 304 ASP A CA 1
ATOM 2458 C C . ASP A 1 304 ? -2.832 -8.980 3.829 1.00 86.94 304 ASP A C 1
ATOM 2460 O O . ASP A 1 304 ? -2.351 -8.868 4.952 1.00 86.94 304 ASP A O 1
ATOM 2464 N N . SER A 1 305 ? -2.088 -9.390 2.796 1.00 89.62 305 SER A N 1
ATOM 2465 C CA . SER A 1 305 ? -0.685 -9.802 2.939 1.00 89.62 305 SER A CA 1
ATOM 2466 C C . SER A 1 305 ? 0.213 -8.647 3.401 1.00 89.62 305 SER A C 1
ATOM 2468 O O . SER A 1 305 ? 0.977 -8.789 4.356 1.00 89.62 305 SER A O 1
ATOM 2470 N N . ALA A 1 306 ? 0.078 -7.462 2.794 1.00 89.44 306 ALA A N 1
ATOM 2471 C CA . ALA A 1 306 ? 0.821 -6.288 3.252 1.00 89.44 306 ALA A CA 1
ATOM 2472 C C . ALA A 1 306 ? 0.342 -5.801 4.625 1.00 89.44 306 ALA A C 1
ATOM 2474 O O . ALA A 1 306 ? 1.156 -5.327 5.419 1.00 89.44 306 ALA A O 1
ATOM 2475 N N . LEU A 1 307 ? -0.958 -5.911 4.922 1.00 89.31 307 LEU A N 1
ATOM 2476 C CA . LEU A 1 307 ? -1.494 -5.584 6.243 1.00 89.31 307 LEU A CA 1
ATOM 2477 C C . LEU A 1 307 ? -0.855 -6.465 7.323 1.00 89.31 307 LEU A C 1
ATOM 2479 O O . LEU A 1 307 ? -0.455 -5.948 8.366 1.00 89.31 307 LEU A O 1
ATOM 2483 N N . ASP A 1 308 ? -0.695 -7.756 7.054 1.00 88.62 308 ASP A N 1
ATOM 2484 C CA . ASP A 1 308 ? -0.077 -8.710 7.970 1.00 88.62 308 ASP A CA 1
ATOM 2485 C C . ASP A 1 308 ? 1.397 -8.389 8.212 1.00 88.62 308 ASP A C 1
ATOM 2487 O O . ASP A 1 308 ? 1.816 -8.304 9.370 1.00 88.62 308 ASP A O 1
ATOM 2491 N N . SER A 1 309 ? 2.156 -8.075 7.158 1.00 89.88 309 SER A N 1
ATOM 2492 C CA . SER A 1 309 ? 3.541 -7.607 7.295 1.00 89.88 309 SER A CA 1
ATOM 2493 C C . SER A 1 309 ? 3.651 -6.289 8.069 1.00 89.88 309 SER A C 1
ATOM 2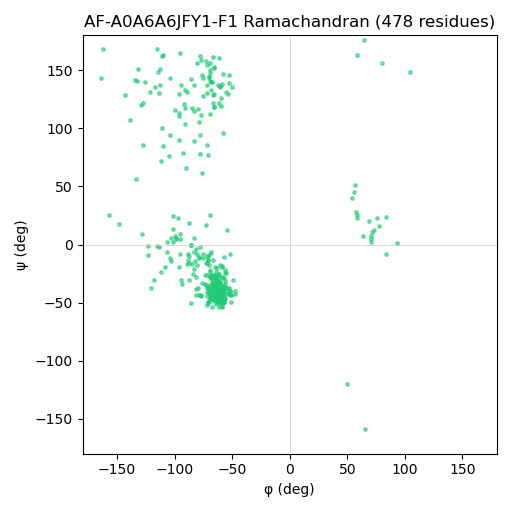495 O O . SER A 1 309 ? 4.565 -6.111 8.872 1.00 89.88 309 SER A O 1
ATOM 2497 N N . VAL A 1 310 ? 2.719 -5.344 7.892 1.00 90.25 310 VAL A N 1
ATOM 2498 C CA . VAL A 1 310 ? 2.702 -4.096 8.681 1.00 90.25 310 VAL A CA 1
ATOM 2499 C C . VAL A 1 310 ? 2.389 -4.389 10.152 1.00 90.25 310 VAL A C 1
ATOM 2501 O O . VAL A 1 310 ? 2.992 -3.809 11.060 1.00 90.25 310 VAL A O 1
ATOM 2504 N N . LEU A 1 311 ? 1.470 -5.317 10.412 1.00 87.56 311 LEU A N 1
ATOM 2505 C CA . LEU A 1 311 ? 1.112 -5.749 11.758 1.00 87.56 311 LEU A CA 1
ATOM 2506 C C . LEU A 1 311 ? 2.151 -6.671 12.399 1.00 87.56 311 LEU A C 1
ATOM 2508 O O . LEU A 1 311 ? 2.091 -6.838 13.616 1.00 87.56 311 LEU A O 1
ATOM 2512 N N . SER A 1 312 ? 3.134 -7.198 11.672 1.00 87.69 312 SER A N 1
ATOM 2513 C CA . SER A 1 312 ? 4.263 -7.929 12.258 1.00 87.69 312 SER A CA 1
ATOM 2514 C C . SER A 1 312 ? 5.426 -7.020 12.669 1.00 87.69 312 SER A C 1
ATOM 2516 O O . SER A 1 312 ? 6.262 -7.442 13.464 1.00 87.69 312 SER A O 1
ATOM 2518 N N . ILE A 1 313 ? 5.472 -5.764 12.199 1.00 86.69 313 ILE A N 1
ATOM 2519 C CA . ILE A 1 313 ? 6.535 -4.796 12.544 1.00 86.69 313 ILE A CA 1
ATOM 2520 C C . ILE A 1 313 ? 6.657 -4.675 14.063 1.00 86.69 313 ILE A C 1
ATOM 2522 O O . ILE A 1 313 ? 5.654 -4.428 14.736 1.00 86.69 313 ILE A O 1
ATOM 2526 N N . ASN A 1 314 ? 7.862 -4.798 14.622 1.00 81.94 314 ASN A N 1
ATOM 2527 C CA . ASN A 1 314 ? 8.060 -4.588 16.052 1.00 81.94 314 ASN A CA 1
ATOM 2528 C C . ASN A 1 314 ? 7.790 -3.118 16.401 1.00 81.94 314 ASN A C 1
ATOM 2530 O O . ASN A 1 314 ? 8.443 -2.203 15.897 1.00 81.94 314 ASN A O 1
ATOM 2534 N N . VAL A 1 315 ? 6.791 -2.887 17.248 1.00 80.62 315 VAL A N 1
ATOM 2535 C CA . VAL A 1 315 ? 6.371 -1.543 17.618 1.00 80.62 315 VAL A CA 1
ATOM 2536 C C . VAL A 1 315 ? 6.669 -1.305 19.087 1.00 80.62 315 VAL A C 1
ATOM 2538 O O . VAL A 1 315 ? 6.277 -2.090 19.945 1.00 80.62 315 VAL A O 1
ATOM 2541 N N . GLY A 1 316 ? 7.313 -0.178 19.395 1.00 72.19 316 GLY A N 1
ATOM 2542 C CA . GLY A 1 316 ? 7.536 0.224 20.780 1.00 72.19 316 GLY A CA 1
ATOM 2543 C C . GLY A 1 316 ? 6.222 0.358 21.564 1.00 72.19 316 GLY A C 1
ATOM 2544 O O . GLY A 1 316 ? 5.213 0.830 21.040 1.00 72.19 316 GLY A O 1
ATOM 2545 N N . SER A 1 317 ? 6.261 0.041 22.861 1.00 70.44 317 SER A N 1
ATOM 2546 C CA . SER A 1 317 ? 5.110 0.011 23.791 1.00 70.44 317 SER A CA 1
ATOM 2547 C C . SER A 1 317 ? 4.310 1.321 23.922 1.00 70.44 317 SER A C 1
ATOM 2549 O O . SER A 1 317 ? 3.235 1.364 24.532 1.00 70.44 317 SER A O 1
ATOM 2551 N N . ARG A 1 318 ? 4.841 2.423 23.379 1.00 73.94 318 ARG A N 1
ATOM 2552 C CA . ARG A 1 318 ? 4.209 3.747 23.370 1.00 73.94 318 ARG A CA 1
ATOM 2553 C C . ARG A 1 318 ? 3.313 3.987 22.155 1.00 73.94 318 ARG A C 1
ATOM 2555 O O . ARG A 1 318 ? 2.517 4.927 22.216 1.00 73.94 318 ARG A O 1
ATOM 2562 N N . LEU A 1 319 ? 3.432 3.201 21.081 1.00 81.81 319 LEU A N 1
ATOM 2563 C CA . LEU A 1 319 ? 2.643 3.419 19.870 1.00 81.81 319 LEU A CA 1
ATOM 2564 C C . LEU A 1 319 ? 1.167 3.125 20.128 1.00 81.81 319 LEU A C 1
ATOM 2566 O O . LEU A 1 319 ? 0.811 2.185 20.834 1.00 81.81 319 LEU A O 1
ATOM 2570 N N . ARG A 1 320 ? 0.307 3.971 19.563 1.00 81.50 320 ARG A N 1
ATOM 2571 C CA . ARG A 1 320 ? -1.148 3.847 19.647 1.00 81.50 320 ARG A CA 1
ATOM 2572 C C . ARG A 1 320 ? -1.739 4.014 18.259 1.00 81.50 320 ARG A C 1
ATOM 2574 O O . ARG A 1 320 ? -1.274 4.876 17.511 1.00 81.50 320 ARG A O 1
ATOM 2581 N N . LEU A 1 321 ? -2.752 3.220 17.934 1.00 83.81 321 LEU A N 1
ATOM 2582 C CA . LEU A 1 321 ? -3.565 3.447 16.741 1.00 83.81 321 LEU A CA 1
ATOM 2583 C C . LEU A 1 321 ? -4.517 4.620 16.971 1.00 83.81 321 LEU A C 1
ATOM 2585 O O . LEU A 1 321 ? -5.031 4.813 18.077 1.00 83.81 321 LEU A O 1
ATOM 2589 N N . THR A 1 322 ? -4.742 5.413 15.927 1.00 85.38 322 THR A N 1
ATOM 2590 C CA . THR A 1 322 ? -5.717 6.507 15.973 1.00 85.38 322 THR A CA 1
ATOM 2591 C C . THR A 1 322 ? -7.147 5.961 15.984 1.00 85.38 322 THR A C 1
ATOM 2593 O O . THR A 1 322 ? -7.419 4.874 15.464 1.00 85.38 322 THR A O 1
ATOM 2596 N N . LYS A 1 323 ? -8.086 6.743 16.540 1.00 86.25 323 LYS A N 1
ATOM 2597 C CA . LYS A 1 323 ? -9.529 6.437 16.510 1.00 86.25 323 LYS A CA 1
ATOM 2598 C C . LYS A 1 323 ? -10.000 6.122 15.087 1.00 86.25 323 LYS A C 1
ATOM 2600 O O . LYS A 1 323 ? -10.734 5.164 14.897 1.00 86.25 323 LYS A O 1
ATOM 2605 N N . GLN A 1 324 ? -9.554 6.901 14.099 1.00 87.19 324 GLN A N 1
ATOM 2606 C CA . GLN A 1 324 ? -9.964 6.757 12.700 1.00 87.19 324 GLN A CA 1
ATOM 2607 C C . GLN A 1 324 ? -9.638 5.375 12.125 1.00 87.19 324 GLN A C 1
ATOM 2609 O O . GLN A 1 324 ? -10.464 4.791 11.431 1.00 87.19 324 GLN A O 1
ATOM 2614 N N . VAL A 1 325 ? -8.446 4.842 12.413 1.00 87.56 325 VAL A N 1
ATOM 2615 C CA . VAL A 1 325 ? -8.078 3.504 11.934 1.00 87.56 325 VAL A CA 1
ATOM 2616 C C . VAL A 1 325 ? -8.934 2.450 12.621 1.00 87.56 325 VAL A C 1
ATOM 2618 O O . VAL A 1 325 ? -9.474 1.581 11.951 1.00 87.56 325 VAL A O 1
ATOM 2621 N N . PHE A 1 326 ? -9.113 2.558 13.939 1.00 89.31 326 PHE A N 1
ATOM 2622 C CA . PHE A 1 326 ? -9.931 1.607 14.687 1.00 89.31 326 PHE A CA 1
ATOM 2623 C C . PHE A 1 326 ? -11.404 1.614 14.247 1.00 89.31 326 PHE A C 1
ATOM 2625 O O . PHE A 1 326 ? -11.992 0.552 14.071 1.00 89.31 326 PHE A O 1
ATOM 2632 N N . ASP A 1 327 ? -11.974 2.792 13.986 1.00 88.88 327 ASP A N 1
ATOM 2633 C CA . ASP A 1 327 ? -13.313 2.957 13.406 1.00 88.88 327 ASP A CA 1
ATOM 2634 C C . ASP A 1 327 ? -13.422 2.273 12.036 1.00 88.88 327 ASP A C 1
ATOM 2636 O O . ASP A 1 327 ? -14.360 1.518 11.785 1.00 88.88 327 ASP A O 1
ATOM 2640 N N . GLN A 1 328 ? -12.422 2.450 11.168 1.00 88.31 328 GLN A N 1
ATOM 2641 C CA . GLN A 1 328 ? -12.401 1.790 9.864 1.00 88.31 328 GLN A CA 1
ATOM 2642 C C . GLN A 1 328 ? -12.297 0.261 9.975 1.00 88.31 328 GLN A C 1
ATOM 2644 O O . GLN A 1 328 ? -12.906 -0.444 9.169 1.00 88.31 328 GLN A O 1
ATOM 2649 N N . ILE A 1 329 ? -11.550 -0.252 10.960 1.00 88.81 329 ILE A N 1
ATOM 2650 C CA . ILE A 1 329 ? -11.469 -1.693 11.244 1.00 88.81 329 ILE A CA 1
ATOM 2651 C C . ILE A 1 329 ? -12.848 -2.203 11.681 1.00 88.81 329 ILE A C 1
ATOM 2653 O O . ILE A 1 329 ? -13.354 -3.166 11.107 1.00 88.81 329 ILE A O 1
ATOM 2657 N N . CYS A 1 330 ? -13.498 -1.513 12.624 1.00 89.50 330 CYS A N 1
ATOM 2658 C CA . CYS A 1 330 ? -14.823 -1.894 13.115 1.00 89.50 330 CYS A CA 1
ATOM 2659 C C . CYS A 1 330 ? -15.876 -1.886 11.994 1.00 89.50 330 CYS A C 1
ATOM 2661 O O . CYS A 1 330 ? -16.675 -2.812 11.897 1.00 89.50 330 CYS A O 1
ATOM 2663 N N . LYS A 1 331 ? -15.846 -0.884 11.103 1.00 87.69 331 LYS A N 1
ATOM 2664 C CA . LYS A 1 331 ? -16.763 -0.771 9.952 1.00 87.69 331 LYS A CA 1
ATOM 2665 C C . LYS A 1 331 ? -16.612 -1.887 8.920 1.00 87.69 331 LYS A C 1
ATOM 2667 O O . LYS A 1 331 ? -17.588 -2.215 8.254 1.00 87.69 331 LYS A O 1
ATOM 2672 N N . ARG A 1 332 ? -15.412 -2.457 8.761 1.00 86.19 332 ARG A N 1
ATOM 2673 C CA . ARG A 1 332 ? -15.192 -3.623 7.886 1.00 86.19 332 ARG A CA 1
ATOM 2674 C C . ARG A 1 332 ? -15.744 -4.916 8.488 1.00 86.19 332 ARG A C 1
ATOM 2676 O O . ARG A 1 332 ? -16.095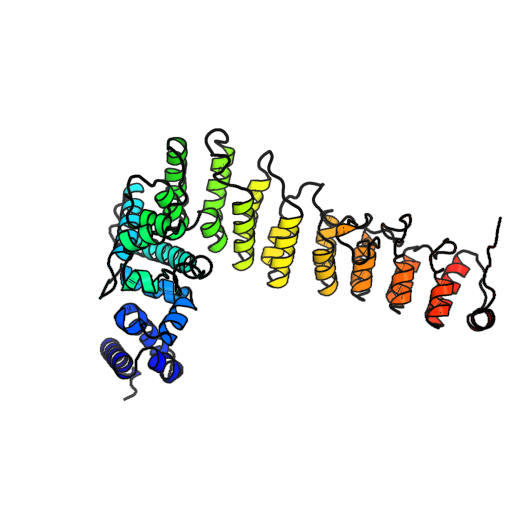 -5.815 7.736 1.00 86.19 332 ARG A O 1
ATOM 2683 N N . GLY A 1 333 ? -15.845 -4.994 9.817 1.00 84.00 333 GLY A N 1
ATOM 2684 C CA . GLY A 1 333 ? -16.367 -6.168 10.522 1.00 84.00 333 GLY A CA 1
ATOM 2685 C C . GLY A 1 333 ? -15.380 -7.335 10.634 1.00 84.00 333 GLY A C 1
ATOM 2686 O O . GLY A 1 333 ? -15.797 -8.444 10.951 1.00 84.00 333 GLY A O 1
ATOM 2687 N N . GLU A 1 334 ? -14.087 -7.102 10.394 1.00 84.38 334 GLU A N 1
ATOM 2688 C CA . GLU A 1 334 ? -13.029 -8.117 10.477 1.00 84.38 334 GLU A CA 1
ATOM 2689 C C . GLU A 1 334 ? -12.647 -8.391 11.943 1.00 84.38 334 GLU A C 1
ATOM 2691 O O . GLU A 1 334 ? -11.814 -7.697 12.533 1.00 84.38 334 GLU A O 1
ATOM 2696 N N . THR A 1 335 ? -13.261 -9.409 12.548 1.00 86.62 335 THR A N 1
ATOM 2697 C CA . THR A 1 335 ? -13.030 -9.775 13.958 1.00 86.62 335 THR A CA 1
ATOM 2698 C C . THR A 1 335 ? -11.602 -10.251 14.216 1.00 86.62 335 THR A C 1
ATOM 2700 O O . THR A 1 335 ? -10.995 -9.855 15.207 1.00 86.62 335 THR A O 1
ATOM 2703 N N . GLU A 1 336 ? -11.019 -11.015 13.291 1.00 85.88 336 GLU A N 1
ATOM 2704 C CA . GLU A 1 336 ? -9.641 -11.509 13.406 1.00 85.88 336 GLU A CA 1
ATOM 2705 C C . GLU A 1 336 ? -8.621 -10.363 13.444 1.00 85.88 336 GLU A C 1
ATOM 2707 O O . GLU A 1 336 ? -7.679 -10.371 14.239 1.00 85.88 336 GLU A O 1
ATOM 2712 N N . LEU A 1 337 ? -8.825 -9.328 12.623 1.00 86.94 337 LEU A N 1
ATOM 2713 C CA . LEU A 1 337 ? -7.949 -8.160 12.584 1.00 86.94 337 LEU A CA 1
ATOM 2714 C C . LEU A 1 337 ? -7.944 -7.417 13.927 1.00 86.94 337 LEU A C 1
ATOM 2716 O O . LEU A 1 337 ? -6.884 -6.989 14.391 1.00 86.94 337 LEU A O 1
ATOM 2720 N N . ILE A 1 338 ? -9.110 -7.295 14.565 1.00 88.19 338 ILE A N 1
ATOM 2721 C CA . ILE A 1 338 ? -9.248 -6.670 15.884 1.00 88.19 338 ILE A CA 1
ATOM 2722 C C . ILE A 1 338 ? -8.490 -7.477 16.933 1.00 88.19 338 ILE A C 1
ATOM 2724 O O . ILE A 1 338 ? -7.681 -6.897 17.659 1.00 88.19 338 ILE A O 1
ATOM 2728 N N . ASP A 1 339 ? -8.692 -8.794 16.975 1.00 85.06 339 ASP A N 1
ATOM 2729 C CA . ASP A 1 339 ? -8.028 -9.666 17.945 1.00 85.06 339 ASP A CA 1
ATOM 2730 C C . ASP A 1 339 ? -6.505 -9.548 17.840 1.00 85.06 339 ASP A C 1
ATOM 2732 O O . ASP A 1 339 ? -5.811 -9.410 18.849 1.00 85.06 339 ASP A O 1
ATOM 2736 N N . ARG A 1 340 ? -5.963 -9.503 16.617 1.00 85.19 340 ARG A N 1
ATOM 2737 C CA . ARG A 1 340 ? -4.522 -9.299 16.388 1.00 85.19 340 ARG A CA 1
ATOM 2738 C C . ARG A 1 340 ? -4.041 -7.942 16.895 1.00 85.19 340 ARG A C 1
ATOM 2740 O O . ARG A 1 340 ? -3.017 -7.857 17.575 1.00 85.19 340 ARG A O 1
ATOM 2747 N N . VAL A 1 341 ? -4.769 -6.872 16.578 1.00 85.69 341 VAL A N 1
ATOM 2748 C CA . VAL A 1 341 ? -4.411 -5.502 16.974 1.00 85.69 341 VAL A CA 1
ATOM 2749 C C . VAL A 1 341 ? -4.475 -5.313 18.498 1.00 85.69 341 VAL A C 1
ATOM 2751 O O . VAL A 1 341 ? -3.627 -4.611 19.065 1.00 85.69 341 VAL A O 1
ATOM 2754 N N . ILE A 1 342 ? -5.446 -5.949 19.159 1.00 85.69 342 ILE A N 1
ATOM 2755 C CA . ILE A 1 342 ? -5.603 -5.947 20.617 1.00 85.69 342 ILE A CA 1
ATOM 2756 C C . ILE A 1 342 ? -4.496 -6.772 21.280 1.00 85.69 342 ILE A C 1
ATOM 2758 O O . ILE A 1 342 ? -3.817 -6.245 22.159 1.00 85.69 342 ILE A O 1
ATOM 2762 N N . ARG A 1 343 ? -4.235 -8.008 20.824 1.00 83.25 343 ARG A N 1
ATOM 2763 C CA . ARG A 1 343 ? -3.162 -8.870 21.364 1.00 83.25 343 ARG A CA 1
ATOM 2764 C C . ARG A 1 343 ? -1.785 -8.222 21.274 1.00 83.25 343 ARG A C 1
ATOM 2766 O O . ARG A 1 343 ? -0.968 -8.369 22.177 1.00 83.25 343 ARG A O 1
ATOM 2773 N N . LYS A 1 344 ? -1.531 -7.456 20.210 1.00 81.06 344 LYS A N 1
ATOM 2774 C CA . LYS A 1 344 ? -0.284 -6.693 20.049 1.00 81.06 344 LYS A CA 1
ATOM 2775 C C . LYS A 1 344 ? -0.177 -5.497 21.014 1.00 81.06 344 LYS A C 1
ATOM 2777 O O . LYS A 1 344 ? 0.874 -4.870 21.110 1.00 81.06 344 LYS A O 1
ATOM 2782 N N . GLY A 1 345 ? -1.252 -5.144 21.720 1.00 80.75 345 GLY A N 1
ATOM 2783 C CA . GLY A 1 345 ? -1.283 -4.065 22.712 1.00 80.75 345 GLY A CA 1
ATOM 2784 C C . GLY A 1 345 ? -1.256 -2.653 22.118 1.00 80.75 345 GLY A C 1
ATOM 2785 O O . GLY A 1 345 ? -1.053 -1.679 22.850 1.00 80.75 345 GLY A O 1
ATOM 2786 N N . ILE A 1 346 ? -1.456 -2.517 20.801 1.00 82.19 346 ILE A N 1
ATOM 2787 C CA . ILE A 1 346 ? -1.428 -1.220 20.106 1.00 82.19 346 ILE A CA 1
ATOM 2788 C C . ILE A 1 346 ? -2.720 -0.432 20.366 1.00 82.19 346 ILE A C 1
ATOM 2790 O O . ILE A 1 346 ? -2.705 0.801 20.464 1.00 82.19 346 ILE A O 1
ATOM 2794 N N . VAL A 1 347 ? -3.847 -1.135 20.509 1.00 82.88 347 VAL A N 1
ATOM 2795 C CA . VAL A 1 347 ? -5.107 -0.554 20.981 1.00 82.88 347 VAL A CA 1
ATOM 2796 C C . VAL A 1 347 ? -5.217 -0.807 22.473 1.00 82.88 347 VAL A C 1
ATOM 2798 O O . VAL A 1 347 ? -5.366 -1.935 22.925 1.00 82.88 347 VAL A O 1
ATOM 2801 N N . LYS A 1 348 ? -5.164 0.270 23.256 1.00 81.44 348 LYS A N 1
ATOM 2802 C CA . LYS A 1 348 ? -5.432 0.200 24.692 1.00 81.44 348 LYS A CA 1
ATOM 2803 C C . LYS A 1 348 ? -6.939 0.255 24.906 1.00 81.44 348 LYS A C 1
ATOM 2805 O O . LYS A 1 348 ? -7.485 1.343 25.054 1.00 81.44 348 LYS A O 1
ATOM 2810 N N . THR A 1 349 ? -7.582 -0.910 24.911 1.00 82.38 349 THR A N 1
ATOM 2811 C CA . THR A 1 349 ? -9.032 -1.104 25.121 1.00 82.38 349 THR A CA 1
ATOM 2812 C C . THR A 1 349 ? -9.562 -0.318 26.324 1.00 82.38 349 THR A C 1
ATOM 2814 O O . THR A 1 349 ? -10.571 0.379 26.226 1.00 82.38 349 THR A O 1
ATOM 2817 N N . ASN A 1 350 ? -8.797 -0.329 27.418 1.00 82.62 350 ASN A N 1
ATOM 2818 C CA . ASN A 1 350 ? -9.127 0.330 28.683 1.00 82.62 350 ASN A CA 1
ATOM 2819 C C . ASN A 1 350 ? -8.484 1.719 28.847 1.00 82.62 350 ASN A C 1
ATOM 2821 O O . ASN A 1 350 ? -8.322 2.205 29.965 1.00 82.62 350 ASN A O 1
ATOM 2825 N N . ARG A 1 351 ? -8.106 2.398 27.751 1.00 82.44 351 ARG A N 1
ATOM 2826 C CA . ARG A 1 351 ? -7.765 3.834 27.778 1.00 82.44 351 ARG A CA 1
ATOM 2827 C C . ARG A 1 351 ? -8.586 4.631 26.758 1.00 82.44 351 ARG A C 1
ATOM 2829 O O . ARG A 1 351 ? -8.781 4.166 25.639 1.00 82.44 351 ARG A O 1
ATOM 2836 N N . PRO A 1 352 ? -9.046 5.846 27.111 1.00 81.06 352 PRO A N 1
ATOM 2837 C CA . PRO A 1 352 ? -9.750 6.708 26.172 1.00 81.06 352 PRO A CA 1
ATOM 2838 C C . PRO A 1 352 ? -8.811 7.160 25.051 1.00 81.06 352 PRO A C 1
ATOM 2840 O O . PRO A 1 352 ? -7.600 7.331 25.257 1.00 81.06 352 PRO A O 1
ATOM 2843 N N . TYR A 1 353 ? -9.380 7.446 23.882 1.00 81.56 353 TYR A N 1
ATOM 2844 C CA . TYR A 1 353 ? -8.649 8.168 22.850 1.00 81.56 353 TYR A CA 1
ATOM 2845 C C . TYR A 1 353 ? -8.334 9.605 23.314 1.00 81.56 353 TYR A C 1
ATOM 2847 O O . TYR A 1 353 ? -9.056 10.180 24.144 1.00 81.56 353 TYR A O 1
ATOM 2855 N N . PRO A 1 354 ? -7.239 10.209 22.817 1.00 77.69 354 PRO A N 1
ATOM 2856 C CA . PRO A 1 354 ? -6.955 11.622 23.038 1.00 77.69 354 PRO A CA 1
ATOM 2857 C C . PRO A 1 354 ? -8.147 12.502 22.637 1.00 77.69 354 PRO A C 1
ATOM 2859 O O . PRO A 1 354 ? -8.754 12.288 21.597 1.00 77.69 354 PRO A O 1
ATOM 2862 N N . GLN A 1 355 ? -8.460 13.530 23.432 1.00 70.06 355 GLN A N 1
ATOM 2863 C CA . GLN A 1 355 ? -9.612 14.416 23.183 1.00 70.06 355 GLN A CA 1
ATOM 2864 C C . GLN A 1 355 ? -9.528 15.166 21.845 1.00 70.06 355 GLN A C 1
ATOM 2866 O O . GLN A 1 355 ? -10.543 15.500 21.256 1.00 70.06 355 GLN A O 1
ATOM 2871 N N . LYS A 1 356 ? -8.313 15.406 21.343 1.00 70.81 356 LYS A N 1
ATOM 2872 C CA . LYS A 1 356 ? -8.089 15.985 20.012 1.00 70.81 356 LYS A CA 1
ATOM 2873 C C . LYS A 1 356 ? -8.594 15.103 18.860 1.00 70.81 356 LYS A C 1
ATOM 2875 O O . LYS A 1 356 ? -8.801 15.612 17.770 1.00 70.81 356 LYS A O 1
ATOM 2880 N N . ASP A 1 357 ? -8.781 13.807 19.106 1.00 65.25 357 ASP A N 1
ATOM 2881 C CA . ASP A 1 357 ? -9.236 12.839 18.105 1.00 65.25 357 ASP A CA 1
ATOM 2882 C C . ASP A 1 357 ? -10.765 12.631 18.177 1.00 65.25 357 ASP A C 1
ATOM 2884 O O . ASP A 1 357 ? -11.305 11.749 17.504 1.00 65.25 357 ASP A O 1
ATOM 2888 N N . THR A 1 358 ? -11.476 13.386 19.027 1.00 66.69 358 THR A N 1
ATOM 2889 C CA . THR A 1 358 ? -12.914 13.225 19.249 1.00 66.69 358 THR A CA 1
ATOM 2890 C C . THR A 1 358 ? -13.713 14.451 18.834 1.00 66.69 358 THR A C 1
ATOM 2892 O O . THR A 1 358 ? -13.397 15.596 19.155 1.00 66.69 358 THR A O 1
ATOM 2895 N N . ASP A 1 359 ? -14.819 14.188 18.147 1.00 60.66 359 ASP A N 1
ATOM 2896 C CA . ASP A 1 359 ? -15.752 15.221 17.735 1.00 60.66 359 ASP A CA 1
ATOM 2897 C C . ASP A 1 359 ? -16.451 15.798 18.978 1.00 60.66 359 ASP A C 1
ATOM 2899 O O . ASP A 1 359 ? -16.913 15.070 19.863 1.00 60.66 359 ASP A O 1
ATOM 2903 N N . HIS A 1 360 ? -16.507 17.129 19.057 1.00 64.06 360 HIS A N 1
ATOM 2904 C CA . HIS A 1 360 ? -17.294 17.874 20.053 1.00 64.06 360 HIS A CA 1
ATOM 2905 C C . HIS A 1 360 ? -16.763 17.758 21.497 1.00 64.06 360 HIS A C 1
ATOM 2907 O O . HIS A 1 360 ? -17.492 17.987 22.464 1.00 64.06 360 HIS A O 1
ATOM 2913 N N . GLY A 1 361 ? -15.485 17.393 21.663 1.00 66.00 361 GLY A N 1
ATOM 2914 C CA . GLY A 1 361 ? -14.800 17.384 22.958 1.00 66.00 361 GLY A CA 1
ATOM 2915 C C . GLY A 1 361 ? -15.249 16.283 23.926 1.00 66.00 361 GLY A C 1
ATOM 2916 O O . GLY A 1 361 ? -14.861 16.330 25.096 1.00 66.00 361 GLY A O 1
ATOM 2917 N N . ARG A 1 362 ? -16.037 15.300 23.465 1.00 69.88 362 ARG A N 1
ATOM 2918 C CA . ARG A 1 362 ? -16.464 14.132 24.259 1.00 69.88 362 ARG A CA 1
ATOM 2919 C C . ARG A 1 362 ? -15.329 13.121 24.399 1.00 69.88 362 ARG A C 1
ATOM 2921 O O . ARG A 1 362 ? -14.544 12.940 23.474 1.00 69.88 362 ARG A O 1
ATOM 2928 N N . ARG A 1 363 ? -15.233 12.418 25.528 1.00 75.94 363 ARG A N 1
ATOM 2929 C CA . ARG A 1 363 ? -14.242 11.339 25.704 1.00 75.94 363 ARG A CA 1
ATOM 2930 C C . ARG A 1 363 ? -14.799 10.031 25.133 1.00 75.94 363 ARG A C 1
ATOM 2932 O O . ARG A 1 363 ? -15.811 9.536 25.619 1.00 75.94 363 ARG A O 1
ATOM 2939 N N . ILE A 1 364 ? -14.136 9.483 24.112 1.00 81.19 364 ILE A N 1
ATOM 2940 C CA . ILE A 1 364 ? -14.528 8.241 23.421 1.00 81.19 364 ILE A CA 1
ATOM 2941 C C . ILE A 1 364 ? -13.481 7.156 23.710 1.00 81.19 364 ILE A C 1
ATOM 2943 O O . ILE A 1 364 ? -12.280 7.431 23.664 1.00 81.19 364 ILE A O 1
ATOM 2947 N N . CYS A 1 365 ? -13.925 5.931 23.991 1.00 86.38 365 CYS A N 1
ATOM 2948 C CA . CYS A 1 365 ? -13.067 4.753 24.150 1.00 86.38 365 CYS A CA 1
ATOM 2949 C C . CYS A 1 365 ? -13.253 3.758 22.988 1.00 86.38 365 CYS A C 1
ATOM 2951 O O . CYS A 1 365 ? -14.258 3.843 22.276 1.00 86.38 365 CYS A O 1
ATOM 2953 N N . PRO A 1 366 ? -12.317 2.806 22.801 1.00 88.69 366 PRO A N 1
ATOM 2954 C CA . PRO A 1 366 ? -12.416 1.776 21.763 1.00 88.69 366 PRO A CA 1
ATOM 2955 C C . PRO A 1 366 ? -13.743 1.010 21.780 1.00 88.69 366 PRO A C 1
ATOM 2957 O O . PRO A 1 366 ? -14.339 0.807 20.728 1.00 88.69 366 PRO A O 1
ATOM 2960 N N . LEU A 1 367 ? -14.264 0.673 22.966 1.00 90.00 367 LEU A N 1
ATOM 2961 C CA . LEU A 1 367 ? -15.533 -0.046 23.088 1.00 90.00 367 LEU A CA 1
ATOM 2962 C C . LEU A 1 367 ? -16.719 0.742 22.502 1.00 90.00 367 LEU A C 1
ATOM 2964 O O . LEU A 1 367 ? -17.532 0.167 21.787 1.00 90.00 367 LEU A O 1
ATOM 2968 N N . VAL A 1 368 ? -16.789 2.064 22.713 1.00 88.06 368 VAL A N 1
ATOM 2969 C CA . VAL A 1 368 ? -17.840 2.895 22.090 1.00 88.06 368 VAL A CA 1
ATOM 2970 C C . VAL A 1 368 ? -17.723 2.889 20.564 1.00 88.06 368 VAL A C 1
ATOM 2972 O O . VAL A 1 368 ? -18.743 2.817 19.886 1.00 88.06 368 VAL A O 1
ATOM 2975 N N . VAL A 1 369 ? -16.506 2.915 20.010 1.00 89.06 369 VAL A N 1
ATOM 2976 C CA . VAL A 1 369 ? -16.295 2.842 18.550 1.00 89.06 369 VAL A CA 1
ATOM 2977 C C . VAL A 1 369 ? -16.743 1.487 17.985 1.00 89.06 369 VAL A C 1
ATOM 2979 O O . VAL A 1 369 ? -17.351 1.433 16.921 1.00 89.06 369 VAL A O 1
ATOM 2982 N N . ALA A 1 370 ? -16.526 0.390 18.713 1.00 90.88 370 ALA A N 1
ATOM 2983 C CA . ALA A 1 370 ? -17.038 -0.918 18.308 1.00 90.88 370 ALA A CA 1
ATOM 2984 C C . ALA A 1 370 ? -18.575 -0.949 18.308 1.00 90.88 370 ALA A C 1
ATOM 2986 O O . ALA A 1 370 ? -19.178 -1.413 17.343 1.00 90.88 370 ALA A O 1
ATOM 2987 N N . ILE A 1 371 ? -19.220 -0.375 19.330 1.00 90.75 371 ILE A N 1
ATOM 2988 C CA . ILE A 1 371 ? -20.689 -0.275 19.398 1.00 90.75 371 ILE A CA 1
ATOM 2989 C C . ILE A 1 371 ? -21.237 0.583 18.247 1.00 90.75 371 ILE A C 1
ATOM 2991 O O . ILE A 1 371 ? -22.268 0.242 17.673 1.00 90.75 371 ILE A O 1
ATOM 2995 N N . GLN A 1 372 ? -20.528 1.648 17.849 1.00 88.81 372 GLN A N 1
ATOM 2996 C CA . GLN A 1 372 ? -20.885 2.489 16.694 1.00 88.81 372 GLN A CA 1
ATOM 2997 C C . GLN A 1 372 ? -20.980 1.720 15.377 1.00 88.81 372 GLN A C 1
ATOM 2999 O O . GLN A 1 372 ? -21.759 2.109 14.511 1.00 88.81 372 GLN A O 1
ATOM 3004 N N . SER A 1 373 ? -20.222 0.632 15.224 1.00 87.88 373 SER A N 1
ATOM 3005 C CA . SER A 1 373 ? -20.316 -0.217 14.032 1.00 87.88 373 SER A CA 1
ATOM 3006 C C . SER A 1 373 ? -21.627 -1.006 13.953 1.00 87.88 373 SER A C 1
ATOM 3008 O O . SER A 1 373 ? -21.970 -1.505 12.885 1.00 87.88 373 SER A O 1
ATOM 3010 N N . GLY A 1 374 ? -22.353 -1.142 15.070 1.00 87.75 374 GLY A N 1
ATOM 3011 C CA . GLY A 1 374 ? -23.598 -1.903 15.160 1.00 87.75 374 GLY A CA 1
ATOM 3012 C C . GLY A 1 374 ? -23.429 -3.422 15.066 1.00 87.75 374 GLY A C 1
ATOM 3013 O O . GLY A 1 374 ? -24.434 -4.126 15.057 1.00 87.75 374 GLY A O 1
ATOM 3014 N N . ASN A 1 375 ? -22.195 -3.934 15.011 1.00 89.88 375 ASN A N 1
ATOM 3015 C CA . ASN A 1 375 ? -21.901 -5.355 14.849 1.00 89.88 375 ASN A CA 1
ATOM 3016 C C . ASN A 1 375 ? -21.637 -6.029 16.218 1.00 89.88 375 ASN A C 1
ATOM 3018 O O . ASN A 1 375 ? -20.588 -5.775 16.822 1.00 89.88 375 ASN A O 1
ATOM 3022 N N . PRO A 1 376 ? -22.534 -6.913 16.712 1.00 90.44 376 PRO A N 1
ATOM 3023 C CA . PRO A 1 376 ? -22.376 -7.566 18.014 1.00 90.44 376 PRO A CA 1
ATOM 3024 C C . PRO A 1 376 ? -21.133 -8.454 18.106 1.00 90.44 376 PRO A C 1
ATOM 3026 O O . PRO A 1 376 ? -20.462 -8.449 19.134 1.00 90.44 376 PRO A O 1
ATOM 3029 N N . ASN A 1 377 ? -20.767 -9.157 17.026 1.00 91.06 377 ASN A N 1
ATOM 3030 C CA . ASN A 1 377 ? -19.531 -9.947 16.990 1.00 91.06 377 ASN A CA 1
ATOM 3031 C C . ASN A 1 377 ? -18.317 -9.042 17.192 1.00 91.06 377 ASN A C 1
ATOM 3033 O O . ASN A 1 377 ? -17.344 -9.431 17.838 1.00 91.06 377 ASN A O 1
ATOM 3037 N N . MET A 1 378 ? -18.402 -7.810 16.680 1.00 90.12 378 MET A N 1
ATOM 3038 C CA . MET A 1 378 ? -17.320 -6.861 16.831 1.00 90.12 378 MET A CA 1
ATOM 3039 C C . MET A 1 378 ? -17.178 -6.394 18.291 1.00 90.12 378 MET A C 1
ATOM 3041 O O . MET A 1 378 ? -16.104 -6.399 18.893 1.00 90.12 378 MET A O 1
ATOM 3045 N N . VAL A 1 379 ? -18.306 -6.062 18.912 1.00 91.31 379 VAL A N 1
ATOM 3046 C CA . VAL A 1 379 ? -18.337 -5.719 20.336 1.00 91.31 379 VAL A CA 1
ATOM 3047 C C . VAL A 1 379 ? -17.820 -6.877 21.193 1.00 91.31 379 VAL A C 1
ATOM 3049 O O . VAL A 1 379 ? -17.014 -6.645 22.091 1.00 91.31 379 VAL A O 1
ATOM 3052 N N . SER A 1 380 ? -18.197 -8.117 20.871 1.00 90.88 380 SER A N 1
ATOM 3053 C CA . SER A 1 380 ? -17.733 -9.308 21.584 1.00 90.88 380 SER A CA 1
ATOM 3054 C C . SER A 1 380 ? -16.213 -9.471 21.534 1.00 90.88 380 SER A C 1
ATOM 3056 O O . SER A 1 380 ? -15.612 -9.774 22.563 1.00 90.88 380 SER A O 1
ATOM 3058 N N . ALA A 1 381 ? -15.581 -9.263 20.374 1.00 89.44 381 ALA A N 1
ATOM 3059 C CA . ALA A 1 381 ? -14.127 -9.407 20.257 1.00 89.44 381 ALA A CA 1
ATOM 3060 C C . ALA A 1 381 ? -13.385 -8.313 21.046 1.00 89.44 381 ALA A C 1
ATOM 3062 O O . ALA A 1 381 ? -12.412 -8.589 21.741 1.00 89.44 381 ALA A O 1
ATOM 3063 N N . VAL A 1 382 ? -13.890 -7.072 21.043 1.00 89.12 382 VAL A N 1
ATOM 3064 C CA . VAL A 1 382 ? -13.310 -5.997 21.869 1.00 89.12 382 VAL A CA 1
ATOM 3065 C C . VAL A 1 382 ? -13.495 -6.272 23.366 1.00 89.12 382 VAL A C 1
ATOM 3067 O O . VAL A 1 382 ? -12.561 -6.064 24.139 1.00 89.12 382 VAL A O 1
ATOM 3070 N N . LEU A 1 383 ? -14.660 -6.784 23.778 1.00 89.56 383 LEU A N 1
ATOM 3071 C CA . LEU A 1 383 ? -14.969 -7.165 25.165 1.00 89.56 383 LEU A CA 1
ATOM 3072 C C . LEU A 1 383 ? -14.188 -8.387 25.673 1.00 89.56 383 LEU A C 1
ATOM 3074 O O . LEU A 1 383 ? -14.286 -8.709 26.857 1.00 89.56 383 LEU A O 1
ATOM 3078 N N . ALA A 1 384 ? -13.419 -9.075 24.825 1.00 86.94 384 ALA A N 1
ATOM 3079 C CA . ALA A 1 384 ? -12.522 -10.134 25.282 1.00 86.94 384 ALA A CA 1
ATOM 3080 C C . ALA A 1 384 ? -11.406 -9.584 26.191 1.00 86.94 384 ALA A C 1
ATOM 3082 O O . ALA A 1 384 ? -11.024 -10.241 27.152 1.00 86.94 384 ALA A O 1
ATOM 3083 N N . GLU A 1 385 ? -10.938 -8.359 25.923 1.00 84.38 385 GLU A N 1
ATOM 3084 C CA . GLU A 1 385 ? -9.804 -7.713 26.610 1.00 84.38 385 GLU A CA 1
ATOM 3085 C C . GLU A 1 385 ? -10.156 -6.301 27.136 1.00 84.38 385 GLU A C 1
ATOM 3087 O O . GLU A 1 385 ? -9.286 -5.521 27.544 1.00 84.38 385 GLU A O 1
ATOM 3092 N N . ALA A 1 386 ? -11.435 -5.916 27.082 1.00 84.94 386 ALA A N 1
ATOM 3093 C CA . ALA A 1 386 ? -11.944 -4.626 27.546 1.00 84.94 386 ALA A CA 1
ATOM 3094 C C . ALA A 1 386 ? -12.883 -4.788 28.748 1.00 84.94 386 ALA A C 1
ATOM 3096 O O . ALA A 1 386 ? -13.625 -5.762 28.838 1.00 84.94 386 ALA A O 1
ATOM 3097 N N . ASP A 1 387 ? -12.894 -3.791 29.633 1.00 85.94 387 ASP A N 1
ATOM 3098 C CA . ASP A 1 387 ? -13.937 -3.622 30.650 1.00 85.94 387 ASP A CA 1
ATOM 3099 C C . ASP A 1 387 ? -15.271 -3.263 29.962 1.00 85.94 387 ASP A C 1
ATOM 3101 O O . ASP A 1 387 ? -15.289 -2.463 29.020 1.00 85.94 387 ASP A O 1
ATOM 3105 N N . ALA A 1 388 ? -16.384 -3.828 30.436 1.00 85.44 388 ALA A N 1
ATOM 3106 C CA . ALA A 1 388 ? -17.729 -3.584 29.914 1.00 85.44 388 ALA A CA 1
ATOM 3107 C C . ALA A 1 388 ? -18.182 -2.124 30.102 1.00 85.44 388 ALA A C 1
ATOM 3109 O O . ALA A 1 388 ? -18.925 -1.590 29.275 1.00 85.44 388 ALA A O 1
ATOM 3110 N N . ASP A 1 389 ? -17.668 -1.447 31.133 1.00 80.19 389 ASP A N 1
ATOM 3111 C CA . ASP A 1 389 ? -17.873 -0.007 31.344 1.00 80.19 389 ASP A CA 1
ATOM 3112 C C . ASP A 1 389 ? -16.972 0.865 30.461 1.00 80.19 389 ASP A C 1
ATOM 3114 O O . ASP A 1 389 ? -17.169 2.079 30.320 1.00 80.19 389 ASP A O 1
ATOM 3118 N N . GLY A 1 390 ? -15.989 0.239 29.817 1.00 78.75 390 GLY A N 1
ATOM 3119 C CA . GLY A 1 390 ? -15.005 0.882 28.975 1.00 78.75 390 GLY A CA 1
ATOM 3120 C C . GLY A 1 390 ? -14.086 1.847 29.727 1.00 78.75 390 GLY A C 1
ATOM 3121 O O . GLY A 1 390 ? -14.218 2.163 30.906 1.00 78.75 390 GLY A O 1
ATOM 3122 N N . ALA A 1 391 ? -13.126 2.386 28.986 1.00 75.94 391 ALA A N 1
ATOM 3123 C CA . ALA A 1 391 ? -12.067 3.228 29.537 1.00 75.94 391 ALA A CA 1
ATOM 3124 C C . ALA A 1 391 ? -12.490 4.613 30.061 1.00 75.94 391 ALA A C 1
ATOM 3126 O O . ALA A 1 391 ? -11.647 5.366 30.552 1.00 75.94 391 ALA A O 1
ATOM 3127 N N . CYS A 1 392 ? -13.743 5.012 29.837 1.00 70.00 392 CYS A N 1
ATOM 3128 C CA . CYS A 1 392 ? -14.194 6.385 30.043 1.00 70.00 392 CYS A CA 1
ATOM 3129 C C . CYS A 1 392 ? -15.084 6.566 31.279 1.00 70.00 392 CYS A C 1
ATOM 3131 O O . CYS A 1 392 ? -15.538 7.685 31.490 1.00 70.00 392 CYS A O 1
ATOM 3133 N N . LYS A 1 393 ? -15.340 5.517 32.073 1.00 68.56 393 LYS A N 1
ATOM 3134 C CA . LYS A 1 393 ? -16.363 5.530 33.135 1.00 68.56 393 LYS A CA 1
ATOM 3135 C C . LYS A 1 393 ? -16.249 6.698 34.125 1.00 68.56 393 LYS A C 1
ATOM 3137 O O . LYS A 1 393 ? -17.260 7.303 34.458 1.00 68.56 393 LYS A O 1
ATOM 3142 N N . ASP A 1 394 ? -15.024 7.087 34.476 1.00 68.12 394 ASP A N 1
ATOM 3143 C CA . ASP A 1 394 ? -14.753 8.143 35.464 1.00 68.12 394 ASP A CA 1
ATOM 3144 C C . ASP A 1 394 ? -14.426 9.509 34.830 1.00 68.12 394 ASP A C 1
ATOM 3146 O O . ASP A 1 394 ? -14.000 10.441 35.513 1.00 68.12 394 ASP A O 1
ATOM 3150 N N . LEU A 1 395 ? -14.557 9.649 33.505 1.00 69.88 395 LEU A N 1
ATOM 3151 C CA . LEU A 1 395 ? -14.160 10.872 32.809 1.00 69.88 395 LEU A CA 1
ATOM 3152 C C . LEU A 1 395 ? -15.338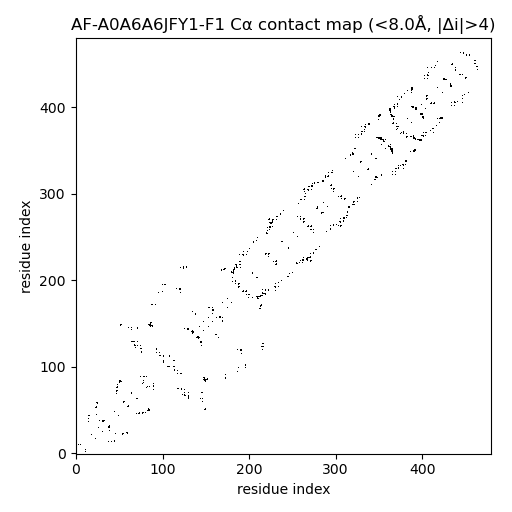 11.839 32.627 1.00 69.88 395 LEU A C 1
ATOM 3154 O O . LEU A 1 395 ? -16.419 11.444 32.186 1.00 69.88 395 LEU A O 1
ATOM 3158 N N . PRO A 1 396 ? -15.133 13.149 32.850 1.00 66.00 396 PRO A N 1
ATOM 3159 C CA . PRO A 1 396 ? -16.170 14.141 32.604 1.00 66.00 396 PRO A CA 1
ATOM 3160 C C . PRO A 1 396 ? -16.550 14.175 31.116 1.00 66.00 396 PRO A C 1
ATOM 3162 O O . PRO A 1 396 ? -15.683 14.146 30.237 1.00 66.00 396 PRO A O 1
ATOM 3165 N N . ARG A 1 397 ? -17.859 14.263 30.831 1.00 66.38 397 ARG A N 1
ATOM 3166 C CA . ARG A 1 397 ? -18.440 14.224 29.467 1.00 66.38 397 ARG A CA 1
ATOM 3167 C C . ARG A 1 397 ? -18.105 12.944 28.682 1.00 66.38 397 ARG A C 1
ATOM 3169 O O . ARG A 1 397 ? -18.122 12.948 27.445 1.00 66.38 397 ARG A O 1
ATOM 3176 N N . ALA A 1 398 ? -17.771 11.865 29.383 1.00 68.81 398 ALA A N 1
ATOM 3177 C CA . ALA A 1 398 ? -17.674 10.542 28.799 1.00 68.81 398 ALA A CA 1
ATOM 3178 C C . ALA A 1 398 ? -19.040 9.993 28.409 1.00 68.81 398 ALA A C 1
ATOM 3180 O O . ALA A 1 398 ? -20.049 10.233 29.069 1.00 68.81 398 ALA A O 1
ATOM 3181 N N . ILE A 1 399 ? -19.045 9.205 27.343 1.00 71.44 399 ILE A N 1
ATOM 3182 C CA . ILE A 1 399 ? -20.192 8.391 26.967 1.00 71.44 399 ILE A CA 1
ATOM 3183 C C . ILE A 1 399 ? -20.008 7.018 27.622 1.00 71.44 399 ILE A C 1
ATOM 3185 O O . ILE A 1 399 ? -19.016 6.345 27.344 1.00 71.44 399 ILE A O 1
ATOM 3189 N N . SER A 1 400 ? -20.960 6.601 28.464 1.00 80.81 400 SER A N 1
ATOM 3190 C CA . SER A 1 400 ? -21.032 5.211 28.939 1.00 80.81 400 SER A CA 1
ATOM 3191 C C . SER A 1 400 ? -21.343 4.284 27.750 1.00 80.81 400 SER A C 1
ATOM 3193 O O . SER A 1 400 ? -22.305 4.564 27.023 1.00 80.81 400 SER A O 1
ATOM 3195 N N . PRO A 1 401 ? -20.576 3.195 27.533 1.00 87.06 401 PRO A N 1
ATOM 3196 C CA . PRO A 1 401 ? -20.838 2.230 26.464 1.00 87.06 401 PRO A CA 1
ATOM 3197 C C . PRO A 1 401 ? -22.267 1.680 26.487 1.00 87.06 401 PRO A C 1
ATOM 3199 O O . PRO A 1 401 ? -22.919 1.636 25.445 1.00 87.06 401 PRO A O 1
ATOM 3202 N N . LEU A 1 402 ? -22.791 1.360 27.676 1.00 88.31 402 LEU A N 1
ATOM 3203 C CA . LEU A 1 402 ? -24.162 0.878 27.853 1.00 88.31 402 LEU A CA 1
ATOM 3204 C C . LEU A 1 402 ? -25.194 1.926 27.416 1.00 88.31 402 LEU A C 1
ATOM 3206 O O . LEU A 1 402 ? -26.090 1.624 26.630 1.00 88.31 402 LEU A O 1
ATOM 3210 N N . ASN A 1 403 ? -25.039 3.178 27.856 1.00 83.44 403 ASN A N 1
ATOM 3211 C CA . ASN A 1 403 ? -25.931 4.265 27.441 1.00 83.44 403 ASN A CA 1
ATOM 3212 C C . ASN A 1 403 ? -25.865 4.517 25.928 1.00 83.44 403 ASN A C 1
ATOM 3214 O O . ASN A 1 403 ? -26.882 4.828 25.308 1.00 83.44 403 ASN A O 1
ATOM 3218 N N . TYR A 1 404 ? -24.692 4.347 25.315 1.00 86.06 404 TYR A N 1
ATOM 3219 C CA . TYR A 1 404 ? -24.550 4.465 23.867 1.00 86.06 404 TYR A CA 1
ATOM 3220 C C . TYR A 1 404 ? -25.294 3.349 23.121 1.00 86.06 404 TYR A C 1
ATOM 3222 O O . TYR A 1 404 ? -26.048 3.631 22.188 1.00 86.06 404 TYR A O 1
ATOM 3230 N N . ALA A 1 405 ? -25.153 2.097 23.563 1.00 88.94 405 ALA A N 1
ATOM 3231 C CA . ALA A 1 405 ? -25.880 0.956 23.004 1.00 88.94 405 ALA A CA 1
ATOM 3232 C C . ALA A 1 405 ? -27.409 1.127 23.108 1.00 88.94 405 ALA A C 1
ATOM 3234 O O . ALA A 1 405 ? -28.134 0.845 22.156 1.00 88.94 405 ALA A O 1
ATOM 3235 N N . ILE A 1 406 ? -27.897 1.679 24.226 1.00 87.56 406 ILE A N 1
ATOM 3236 C CA . ILE A 1 406 ? -29.317 2.022 24.410 1.00 87.56 406 ILE A CA 1
ATOM 3237 C C . ILE A 1 406 ? -29.754 3.092 23.401 1.00 87.56 406 ILE A C 1
ATOM 3239 O O . ILE A 1 406 ? -30.764 2.924 22.726 1.00 87.56 406 ILE A O 1
ATOM 3243 N N . SER A 1 407 ? -28.975 4.169 23.246 1.00 84.19 407 SER A N 1
ATOM 3244 C CA . SER A 1 407 ? -29.297 5.266 22.315 1.00 84.19 407 SER A CA 1
ATOM 3245 C C . SER A 1 407 ? -29.303 4.862 20.835 1.00 84.19 407 SER A C 1
ATOM 3247 O O . SER A 1 407 ? -29.887 5.558 20.008 1.00 84.19 407 SER A O 1
ATOM 3249 N N . THR A 1 408 ? -28.654 3.743 20.505 1.00 85.31 408 THR A N 1
ATOM 3250 C CA . THR A 1 408 ? -28.586 3.171 19.153 1.00 85.31 408 THR A CA 1
ATOM 3251 C C . THR A 1 408 ? -29.593 2.036 18.936 1.00 85.31 408 THR A C 1
ATOM 3253 O O . THR A 1 408 ? -29.604 1.449 17.859 1.00 85.31 408 THR A O 1
ATOM 3256 N N . TYR A 1 409 ? -30.460 1.752 19.920 1.00 86.62 409 TYR A N 1
ATOM 3257 C CA . TYR A 1 409 ? -31.508 0.721 19.870 1.00 86.62 409 TYR A CA 1
ATOM 3258 C C . TYR A 1 409 ? -30.984 -0.701 19.591 1.00 86.62 409 TYR A C 1
ATOM 3260 O O . TYR A 1 409 ? -31.692 -1.537 19.031 1.00 86.62 409 TYR A O 1
ATOM 3268 N N . ASN A 1 410 ? -29.738 -1.003 19.972 1.00 85.62 410 ASN A N 1
ATOM 3269 C CA . ASN A 1 410 ? -29.124 -2.297 19.674 1.00 85.62 410 ASN A CA 1
ATOM 3270 C C . ASN A 1 410 ? -29.263 -3.278 20.854 1.00 85.62 410 ASN A C 1
ATOM 3272 O O . ASN A 1 410 ? -28.416 -3.334 21.749 1.00 85.62 410 ASN A O 1
ATOM 3276 N N . PHE A 1 411 ? -30.357 -4.048 20.858 1.00 88.88 411 PHE A N 1
ATOM 3277 C CA . PHE A 1 411 ? -30.737 -4.948 21.957 1.00 88.88 411 PHE A CA 1
ATOM 3278 C C . PHE A 1 411 ? -29.688 -6.015 22.284 1.00 88.88 411 PHE A C 1
ATOM 3280 O O . PHE A 1 411 ? -29.478 -6.329 23.457 1.00 88.88 411 PHE A O 1
ATOM 3287 N N . ASP A 1 412 ? -29.042 -6.575 21.262 1.00 90.88 412 ASP A N 1
ATOM 3288 C CA . ASP A 1 412 ? -28.075 -7.661 21.434 1.00 90.88 412 ASP A CA 1
ATOM 3289 C C . ASP A 1 412 ? -26.794 -7.149 22.091 1.00 90.88 412 ASP A C 1
ATOM 3291 O O . ASP A 1 412 ? -26.289 -7.761 23.031 1.00 90.88 412 ASP A O 1
ATOM 3295 N N . ILE A 1 413 ? -26.332 -5.961 21.687 1.00 92.12 413 ILE A N 1
ATOM 3296 C CA . ILE A 1 413 ? -25.201 -5.285 22.331 1.00 92.12 413 ILE A CA 1
ATOM 3297 C C . ILE A 1 413 ? -25.543 -4.909 23.781 1.00 92.12 413 ILE A C 1
ATOM 3299 O O . ILE A 1 413 ? -24.709 -5.091 24.667 1.00 92.12 413 ILE A O 1
ATOM 3303 N N . VAL A 1 414 ? -26.762 -4.422 24.054 1.00 91.44 414 VAL A N 1
ATOM 3304 C CA . VAL A 1 414 ? -27.200 -4.109 25.428 1.00 91.44 414 VAL A CA 1
ATOM 3305 C C . VAL A 1 414 ? -27.143 -5.354 26.314 1.00 91.44 414 VAL A C 1
ATOM 3307 O O . VAL A 1 414 ? -26.578 -5.294 27.403 1.00 91.44 414 VAL A O 1
ATOM 3310 N N . LYS A 1 415 ? -27.675 -6.496 25.855 1.00 91.19 415 LYS A N 1
ATOM 3311 C CA . LYS A 1 415 ? -27.591 -7.760 26.607 1.00 91.19 415 LYS A CA 1
ATOM 3312 C C . LYS A 1 415 ? -26.142 -8.186 26.836 1.00 91.19 415 LYS A C 1
ATOM 3314 O O . LYS A 1 415 ? -25.788 -8.496 27.967 1.00 91.19 415 LYS A O 1
ATOM 3319 N N . MET A 1 416 ? -25.310 -8.129 25.797 1.00 92.25 416 MET A N 1
ATOM 3320 C CA . MET A 1 416 ? -23.900 -8.518 25.862 1.00 92.25 416 MET A CA 1
ATOM 3321 C C . MET A 1 416 ? -23.110 -7.689 26.885 1.00 92.25 416 MET A C 1
ATOM 3323 O O . MET A 1 416 ? -22.345 -8.244 27.672 1.00 92.25 416 MET A O 1
ATOM 3327 N N . LEU A 1 417 ? -23.317 -6.368 26.918 1.00 90.62 417 LEU A N 1
ATOM 3328 C CA . LEU A 1 417 ? -22.677 -5.489 27.901 1.00 90.62 417 LEU A CA 1
ATOM 3329 C C . LEU A 1 417 ? -23.117 -5.823 29.334 1.00 90.62 417 LEU A C 1
ATOM 3331 O O . LEU A 1 417 ? -22.281 -5.882 30.231 1.00 90.62 417 LEU A O 1
ATOM 3335 N N . LEU A 1 418 ? -24.408 -6.091 29.550 1.00 89.94 418 LEU A N 1
ATOM 3336 C CA . LEU A 1 418 ? -24.939 -6.465 30.866 1.00 89.94 418 LEU A CA 1
ATOM 3337 C C . LEU A 1 418 ? -24.423 -7.829 31.342 1.00 89.94 418 LEU A C 1
ATOM 3339 O O . LEU A 1 418 ? -24.088 -7.982 32.513 1.00 89.94 418 LEU A O 1
ATOM 3343 N N . GLU A 1 419 ? -24.319 -8.812 30.446 1.00 90.19 419 GLU A N 1
ATOM 3344 C CA . GLU A 1 419 ? -23.731 -10.126 30.743 1.00 90.19 419 GLU A CA 1
ATOM 3345 C C . GLU A 1 419 ? -22.250 -10.025 31.124 1.00 90.19 419 GLU A C 1
ATOM 3347 O O . GLU A 1 419 ? -21.775 -10.785 31.967 1.00 90.19 419 GLU A O 1
ATOM 3352 N N . LYS A 1 420 ? -21.530 -9.052 30.552 1.00 88.56 420 LYS A N 1
ATOM 3353 C CA . LYS A 1 420 ? -20.141 -8.723 30.903 1.00 88.56 420 LYS A CA 1
ATOM 3354 C C . LYS A 1 420 ? -20.007 -7.808 32.127 1.00 88.56 420 LYS A C 1
ATOM 3356 O O . LYS A 1 420 ? -18.891 -7.425 32.463 1.00 88.56 420 LYS A O 1
ATOM 3361 N N . GLY A 1 421 ? -21.108 -7.500 32.814 1.00 86.38 421 GLY A N 1
ATOM 3362 C CA . GLY A 1 421 ? -21.099 -6.759 34.073 1.00 86.38 421 GLY A CA 1
ATOM 3363 C C . GLY A 1 421 ? -21.050 -5.239 33.925 1.00 86.38 421 GLY A C 1
ATOM 3364 O O . GLY A 1 421 ? -20.610 -4.577 34.858 1.00 86.38 421 GLY A O 1
ATOM 3365 N N . ALA A 1 422 ? -21.494 -4.680 32.791 1.00 87.06 422 ALA A N 1
ATOM 3366 C CA . ALA A 1 422 ? -21.605 -3.231 32.637 1.00 87.06 422 ALA A CA 1
ATOM 3367 C C . ALA A 1 422 ? -22.473 -2.621 33.749 1.00 87.06 422 ALA A C 1
ATOM 3369 O O . ALA A 1 422 ? -23.597 -3.064 34.009 1.00 87.06 422 ALA A O 1
ATOM 3370 N N . THR A 1 423 ? -21.956 -1.568 34.370 1.00 81.31 423 THR A N 1
ATOM 3371 C CA . THR A 1 423 ? -22.621 -0.805 35.412 1.00 81.31 423 THR A CA 1
ATOM 3372 C C . THR A 1 423 ? -23.821 -0.079 34.819 1.00 81.31 423 THR A C 1
ATOM 3374 O O . THR A 1 423 ? -23.715 0.759 33.916 1.00 81.31 423 THR A O 1
ATOM 3377 N N . ILE A 1 424 ? -24.994 -0.368 35.370 1.00 77.69 424 ILE A N 1
ATOM 3378 C CA . ILE A 1 424 ? -26.214 0.361 35.052 1.00 77.69 424 ILE A CA 1
ATOM 3379 C C . ILE A 1 424 ? -26.145 1.661 35.853 1.00 77.69 424 ILE A C 1
ATOM 3381 O O . ILE A 1 424 ? -26.241 1.658 37.074 1.00 77.69 424 ILE A O 1
ATOM 3385 N N . SER A 1 425 ? -25.869 2.776 35.177 1.00 64.19 425 SER A N 1
ATOM 3386 C CA . SER A 1 425 ? -25.617 4.057 35.844 1.00 64.19 425 SER A CA 1
ATOM 3387 C C . SER A 1 425 ? -26.882 4.558 36.561 1.00 64.19 425 SER A C 1
ATOM 3389 O O . SER A 1 425 ? -27.909 4.822 35.925 1.00 64.19 425 SER A O 1
ATOM 3391 N N . CYS A 1 426 ? -26.787 4.703 37.892 1.00 49.88 426 CYS A N 1
ATOM 3392 C CA . CYS A 1 426 ? -27.860 5.193 38.770 1.00 49.88 426 CYS A CA 1
ATOM 3393 C C . CYS A 1 426 ? -27.676 6.658 39.223 1.00 49.88 426 CYS A C 1
ATOM 3395 O O . CYS A 1 426 ? -28.619 7.248 39.742 1.00 49.88 426 CYS A O 1
ATOM 3397 N N . LYS A 1 427 ? -26.489 7.266 39.048 1.00 47.53 427 LYS A N 1
ATOM 3398 C CA . LYS A 1 427 ? -26.192 8.648 39.485 1.00 47.53 427 LYS A CA 1
ATOM 3399 C C . LYS A 1 427 ? -25.277 9.380 38.495 1.00 47.53 427 LYS A C 1
ATOM 3401 O O . LYS A 1 427 ? -24.203 8.875 38.180 1.00 47.53 427 LYS A O 1
ATOM 3406 N N . CYS A 1 428 ? -25.663 10.582 38.059 1.00 41.91 428 CYS A N 1
ATOM 3407 C CA . CYS A 1 428 ? -24.733 11.592 37.535 1.00 41.91 428 CYS A CA 1
ATOM 3408 C C . CYS A 1 428 ? -25.359 12.998 37.476 1.00 41.91 428 CYS A C 1
ATOM 3410 O O . CYS A 1 428 ? -26.518 13.147 37.103 1.00 41.91 428 CYS A O 1
ATOM 3412 N N . ASP A 1 429 ? -24.544 14.020 37.763 1.00 37.94 429 ASP A N 1
ATOM 3413 C CA . ASP A 1 429 ? -24.936 15.440 37.856 1.00 37.94 429 ASP A CA 1
ATOM 3414 C C . ASP A 1 429 ? -25.285 16.106 36.507 1.00 37.94 429 ASP A C 1
ATOM 3416 O O . ASP A 1 429 ? -25.862 17.188 36.483 1.00 37.94 429 ASP A O 1
ATOM 3420 N N . TYR A 1 430 ? -24.957 15.473 35.372 1.00 43.09 430 TYR A N 1
ATOM 3421 C CA . TYR A 1 430 ? -25.248 15.978 34.015 1.00 43.09 430 TYR A CA 1
ATOM 3422 C C . TYR A 1 430 ? -25.506 14.856 32.975 1.00 43.09 430 TYR A C 1
ATOM 3424 O O . TYR A 1 430 ? -25.387 15.093 31.772 1.00 43.09 430 TYR A O 1
ATOM 3432 N N . GLY A 1 431 ? -25.809 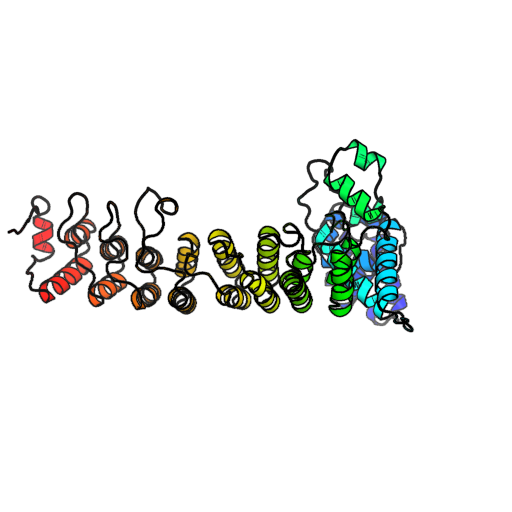13.618 33.394 1.00 45.81 431 GLY A N 1
ATOM 3433 C CA . GLY A 1 431 ? -25.913 12.449 32.501 1.00 45.81 431 GLY A CA 1
ATOM 3434 C C . GLY A 1 431 ? -27.180 11.619 32.730 1.00 45.81 431 GLY A C 1
ATOM 3435 O O . GLY A 1 431 ? -27.729 11.584 33.826 1.00 45.81 431 GLY A O 1
ATOM 3436 N N . PHE A 1 432 ? -27.674 10.964 31.683 1.00 52.69 432 PHE A N 1
ATOM 3437 C CA . PHE A 1 432 ? -28.899 10.167 31.735 1.00 52.69 432 PHE A CA 1
ATOM 3438 C C . PHE A 1 432 ? -28.661 8.829 32.453 1.00 52.69 432 PHE A C 1
ATOM 3440 O O . PHE A 1 432 ? -27.777 8.067 32.054 1.00 52.69 432 PHE A O 1
ATOM 3447 N N . CYS A 1 433 ? -29.482 8.510 33.458 1.00 71.62 433 CYS A N 1
ATOM 3448 C CA . CYS A 1 433 ? -29.586 7.149 33.992 1.00 71.62 433 CYS A CA 1
ATOM 3449 C C . CYS A 1 433 ? -30.003 6.191 32.862 1.00 71.62 433 CYS A C 1
ATOM 3451 O O . CYS A 1 433 ? -30.890 6.530 32.075 1.00 71.62 433 CYS A O 1
ATOM 3453 N N . SER A 1 434 ? -29.414 4.993 32.769 1.00 77.88 434 SER A N 1
ATOM 3454 C CA . SER A 1 434 ? -29.713 4.041 31.680 1.00 77.88 434 SER A CA 1
ATOM 3455 C C . SER A 1 434 ? -31.207 3.691 31.594 1.00 77.88 434 SER A C 1
ATOM 3457 O O . SER A 1 434 ? -31.764 3.602 30.500 1.00 77.88 434 SER A O 1
ATOM 3459 N N . LEU A 1 435 ? -31.889 3.573 32.743 1.00 79.69 435 LEU A N 1
ATOM 3460 C CA . LEU A 1 435 ? -33.344 3.375 32.805 1.00 79.69 435 LEU A CA 1
ATOM 3461 C C . LEU A 1 435 ? -34.126 4.606 32.330 1.00 79.69 435 LEU A C 1
ATOM 3463 O O . LEU A 1 435 ? -35.118 4.464 31.617 1.00 79.69 435 LEU A O 1
ATOM 3467 N N . GLN A 1 436 ? -33.696 5.813 32.709 1.00 76.88 436 GLN A N 1
ATOM 3468 C CA . GLN A 1 436 ? -34.324 7.053 32.241 1.00 76.88 436 GLN A CA 1
ATOM 3469 C C . GLN A 1 436 ? -34.140 7.228 30.734 1.00 76.88 436 GLN A C 1
ATOM 3471 O O . GLN A 1 436 ? -35.074 7.642 30.052 1.00 76.88 436 GLN A O 1
ATOM 3476 N N . LEU A 1 437 ? -32.971 6.865 30.204 1.00 79.56 437 LEU A N 1
ATOM 3477 C CA . LEU A 1 437 ? -32.700 6.890 28.774 1.00 79.56 437 LEU A CA 1
ATOM 3478 C C . LEU A 1 437 ? -33.621 5.917 28.031 1.00 79.56 437 LEU A C 1
ATOM 3480 O O . LEU A 1 437 ? -34.236 6.322 27.052 1.00 79.56 437 LEU A O 1
ATOM 3484 N N . ALA A 1 438 ? -33.798 4.692 28.544 1.00 83.31 438 ALA A N 1
ATOM 3485 C CA . ALA A 1 438 ? -34.746 3.716 27.998 1.00 83.31 438 ALA A CA 1
ATOM 3486 C C . ALA A 1 438 ? -36.203 4.234 27.993 1.00 83.31 438 ALA A C 1
ATOM 3488 O O . ALA A 1 438 ? -36.954 3.988 27.051 1.00 83.31 438 ALA A O 1
ATOM 3489 N N . LEU A 1 439 ? -36.605 5.001 29.016 1.00 82.81 439 LEU A N 1
ATOM 3490 C CA . LEU A 1 439 ? -37.914 5.666 29.051 1.00 82.81 439 LEU A CA 1
ATOM 3491 C C . LEU A 1 439 ? -38.014 6.836 28.065 1.00 82.81 439 LEU A C 1
ATOM 3493 O O . LEU A 1 439 ? -39.086 7.052 27.499 1.00 82.81 439 LEU A O 1
ATOM 3497 N N . ALA A 1 440 ? -36.931 7.592 27.872 1.00 81.81 440 ALA A N 1
ATOM 3498 C CA . ALA A 1 440 ? -36.879 8.736 26.966 1.00 81.81 440 ALA A CA 1
ATOM 3499 C C . ALA A 1 440 ? -36.970 8.313 25.493 1.00 81.81 440 ALA A C 1
ATOM 3501 O O . ALA A 1 440 ? -37.679 8.957 24.726 1.00 81.81 440 ALA A O 1
ATOM 3502 N N . ILE A 1 441 ? -36.321 7.205 25.123 1.00 83.50 441 ILE A N 1
ATOM 3503 C CA . ILE A 1 441 ? -36.446 6.586 23.791 1.00 83.50 441 ILE A CA 1
ATOM 3504 C C . ILE A 1 441 ? -37.744 5.777 23.621 1.00 83.50 441 ILE A C 1
ATOM 3506 O O . ILE A 1 441 ? -38.002 5.216 22.564 1.00 83.50 441 ILE A O 1
ATOM 3510 N N . GLU A 1 442 ? -38.556 5.702 24.679 1.00 85.25 442 GLU A N 1
ATOM 3511 C CA . GLU A 1 442 ? -39.821 4.972 24.753 1.00 85.25 442 GLU A CA 1
ATOM 3512 C C . GLU A 1 442 ? -39.725 3.462 24.470 1.00 85.25 442 GLU A C 1
ATOM 3514 O O . GLU A 1 442 ? -40.734 2.823 24.167 1.00 85.25 442 GLU A O 1
ATOM 3519 N N . ASP A 1 443 ? -38.562 2.849 24.688 1.00 84.81 443 ASP A N 1
ATOM 3520 C CA . ASP A 1 443 ? -38.330 1.434 24.400 1.00 84.81 443 ASP A CA 1
ATOM 3521 C C . ASP A 1 443 ? -38.632 0.539 25.613 1.00 84.81 443 ASP A C 1
ATOM 3523 O O . ASP A 1 443 ? -37.856 0.424 26.570 1.00 84.81 443 ASP A O 1
ATOM 3527 N N . LYS A 1 444 ? -39.786 -0.137 25.563 1.00 86.94 444 LYS A N 1
ATOM 3528 C CA . LYS A 1 444 ? -40.214 -1.075 26.609 1.00 86.94 444 LYS A CA 1
ATOM 3529 C C . LYS A 1 444 ? -39.262 -2.264 26.752 1.00 86.94 444 LYS A C 1
ATOM 3531 O O . LYS A 1 444 ? -39.055 -2.745 27.864 1.00 86.94 444 LYS A O 1
ATOM 3536 N N . THR A 1 445 ? -38.711 -2.760 25.648 1.00 89.31 445 THR A N 1
ATOM 3537 C CA . THR A 1 445 ? -37.916 -3.992 25.659 1.00 89.31 445 THR A CA 1
ATOM 3538 C C . THR A 1 445 ? -36.567 -3.772 26.333 1.00 89.31 445 THR A C 1
ATOM 3540 O O . THR A 1 445 ? -36.205 -4.550 27.216 1.00 89.31 445 THR A O 1
ATOM 3543 N N . ILE A 1 446 ? -35.878 -2.668 26.020 1.00 87.31 446 ILE A N 1
ATOM 3544 C CA . ILE A 1 446 ? -34.636 -2.271 26.698 1.00 87.31 446 ILE A CA 1
ATOM 3545 C C . ILE A 1 446 ? -34.903 -2.015 28.180 1.00 87.31 446 ILE A C 1
ATOM 3547 O O . ILE A 1 446 ? -34.153 -2.495 29.030 1.00 87.31 446 ILE A O 1
ATOM 3551 N N . TYR A 1 447 ? -35.994 -1.315 28.506 1.00 87.69 447 TYR A N 1
ATOM 3552 C CA . TYR A 1 447 ? -36.360 -1.055 29.896 1.00 87.69 447 TYR A CA 1
ATOM 3553 C C . TYR A 1 447 ? -36.558 -2.351 30.692 1.00 87.69 447 TYR A C 1
ATOM 3555 O O . TYR A 1 447 ? -36.024 -2.493 31.791 1.00 87.69 447 TYR A O 1
ATOM 3563 N N . ASP A 1 448 ? -37.288 -3.324 30.139 1.00 87.94 448 ASP A N 1
ATOM 3564 C CA . ASP A 1 448 ? -37.503 -4.614 30.793 1.00 87.94 448 ASP A CA 1
ATOM 3565 C C . ASP A 1 448 ? -36.210 -5.443 30.907 1.00 87.94 448 ASP A C 1
ATOM 3567 O O . ASP A 1 448 ? -36.039 -6.145 31.905 1.00 87.94 448 ASP A O 1
ATOM 3571 N N . ILE A 1 449 ? -35.283 -5.351 29.943 1.00 89.31 449 ILE A N 1
ATOM 3572 C CA . ILE A 1 449 ? -33.953 -5.985 30.027 1.00 89.31 449 ILE A CA 1
ATOM 3573 C C . ILE A 1 449 ? -33.144 -5.382 31.184 1.00 89.31 449 ILE A C 1
ATOM 3575 O O . ILE A 1 449 ? -32.662 -6.127 32.039 1.00 89.31 449 ILE A O 1
ATOM 3579 N N . LEU A 1 450 ? -33.047 -4.051 31.254 1.00 86.19 450 LEU A N 1
ATOM 3580 C CA . LEU A 1 450 ? -32.332 -3.343 32.323 1.00 86.19 450 LEU A CA 1
ATOM 3581 C C . LEU A 1 450 ? -32.953 -3.627 33.694 1.00 86.19 450 LEU A C 1
ATOM 3583 O O . LEU A 1 450 ? -32.244 -3.963 34.637 1.00 86.19 450 LEU A O 1
ATOM 3587 N N . ARG A 1 451 ? -34.287 -3.579 33.797 1.00 85.00 451 ARG A N 1
ATOM 3588 C CA . ARG A 1 451 ? -35.025 -3.896 35.027 1.00 85.00 451 ARG A CA 1
ATOM 3589 C C . ARG A 1 451 ? -34.765 -5.324 35.502 1.00 85.00 451 ARG A C 1
ATOM 3591 O O . ARG A 1 451 ? -34.595 -5.542 36.695 1.00 85.00 451 ARG A O 1
ATOM 3598 N N . LYS A 1 452 ? -34.726 -6.302 34.590 1.00 86.50 452 LYS A N 1
ATOM 3599 C CA . LYS A 1 452 ? -34.382 -7.694 34.928 1.00 86.50 452 LYS A CA 1
ATOM 3600 C C . LYS A 1 452 ? -32.933 -7.828 35.395 1.00 86.50 452 LYS A C 1
ATOM 3602 O O . LYS A 1 452 ? -32.680 -8.599 36.315 1.00 86.50 452 LYS A O 1
ATOM 3607 N N . ALA A 1 453 ? -31.998 -7.111 34.773 1.00 85.62 453 ALA A N 1
ATOM 3608 C CA . ALA A 1 453 ? -30.599 -7.107 35.191 1.00 85.62 453 ALA A CA 1
ATOM 3609 C C . ALA A 1 453 ? -30.425 -6.501 36.597 1.00 85.62 453 ALA A C 1
ATOM 3611 O O . ALA A 1 453 ? -29.757 -7.103 37.430 1.00 85.62 453 ALA A O 1
ATOM 3612 N N . LEU A 1 454 ? -31.113 -5.396 36.899 1.00 82.19 454 LEU A N 1
ATOM 3613 C CA . LEU A 1 454 ? -31.133 -4.775 38.232 1.00 82.19 454 LEU A CA 1
ATOM 3614 C C . LEU A 1 454 ? -31.816 -5.655 39.287 1.00 82.19 454 LEU A C 1
ATOM 3616 O O . LEU A 1 454 ? -31.314 -5.791 40.399 1.00 82.19 454 LEU A O 1
ATOM 3620 N N . ALA A 1 455 ? -32.905 -6.340 38.925 1.00 81.00 455 ALA A N 1
ATOM 3621 C CA . ALA A 1 455 ? -33.564 -7.292 39.819 1.00 81.00 455 ALA A CA 1
ATOM 3622 C C . ALA A 1 455 ? -32.640 -8.460 40.207 1.00 81.00 455 ALA A C 1
ATOM 3624 O O . ALA A 1 455 ? -32.694 -8.931 41.341 1.00 81.00 455 ALA A O 1
ATOM 3625 N N . LYS A 1 456 ? -31.753 -8.904 39.301 1.00 78.50 456 LYS A N 1
ATOM 3626 C CA . LYS A 1 456 ? -30.698 -9.882 39.630 1.00 78.50 456 LYS A CA 1
ATOM 3627 C C . LYS A 1 456 ? -29.642 -9.319 40.590 1.00 78.50 456 LYS A C 1
ATOM 3629 O O . LYS A 1 456 ? -29.028 -10.097 41.308 1.00 78.50 456 LYS A O 1
ATOM 3634 N N . GLN A 1 457 ? -29.440 -8.002 40.606 1.00 74.75 457 GLN A N 1
ATOM 3635 C CA . GLN A 1 457 ? -28.542 -7.302 41.534 1.00 74.75 457 GLN A CA 1
ATOM 3636 C C . GLN A 1 457 ? -29.217 -6.961 42.879 1.00 74.75 457 GLN A C 1
ATOM 3638 O O . GLN A 1 457 ? -28.565 -6.419 43.764 1.00 74.75 457 GLN A O 1
ATOM 3643 N N . GLY A 1 458 ? -30.497 -7.315 43.063 1.00 72.50 458 GLY A N 1
ATOM 3644 C CA . GLY A 1 458 ? -31.244 -7.111 44.310 1.00 72.50 458 GLY A CA 1
ATOM 3645 C C . GLY A 1 458 ? -32.045 -5.806 44.380 1.00 72.50 458 GLY A C 1
ATOM 3646 O O . GLY A 1 458 ? -32.712 -5.563 45.383 1.00 72.50 458 GLY A O 1
ATOM 3647 N N . GLU A 1 459 ? -32.038 -4.987 43.325 1.00 69.50 459 GLU A N 1
ATOM 3648 C CA . GLU A 1 459 ? -32.779 -3.725 43.281 1.00 69.50 459 GLU A CA 1
ATOM 3649 C C . GLU A 1 459 ? -34.144 -3.892 42.587 1.00 69.50 459 GLU A C 1
ATOM 3651 O O . GLU A 1 459 ? -34.251 -4.422 41.477 1.00 69.50 459 GLU A O 1
ATOM 3656 N N . VAL A 1 460 ? -35.222 -3.426 43.231 1.00 70.88 460 VAL A N 1
ATOM 3657 C CA . VAL A 1 460 ? -36.593 -3.532 42.705 1.00 70.88 460 VAL A CA 1
ATOM 3658 C C . VAL A 1 460 ? -37.013 -2.213 42.061 1.00 70.88 460 VAL A C 1
ATOM 3660 O O . VAL A 1 460 ? -37.181 -1.204 42.740 1.00 70.88 460 VAL A O 1
ATOM 3663 N N . PHE A 1 461 ? -37.251 -2.237 40.748 1.00 72.94 461 PHE A N 1
ATOM 3664 C CA . PHE A 1 461 ? -37.688 -1.068 39.976 1.00 72.94 461 PHE A CA 1
ATOM 3665 C C . PHE A 1 461 ? -39.121 -1.212 39.436 1.00 72.94 461 PHE A C 1
ATOM 3667 O O . PHE A 1 461 ? -39.575 -2.332 39.161 1.00 72.94 461 PHE A O 1
ATOM 3674 N N . PRO A 1 462 ? -39.845 -0.086 39.251 1.00 78.44 462 PRO A N 1
ATOM 3675 C CA . PRO A 1 462 ? -41.215 -0.084 38.744 1.00 78.44 462 PRO A CA 1
ATOM 3676 C C . PRO A 1 462 ? -41.321 -0.680 37.335 1.00 78.44 462 PRO A C 1
ATOM 3678 O O . PRO A 1 462 ? -40.360 -0.758 36.576 1.00 78.44 462 PRO A O 1
ATOM 3681 N N . THR A 1 463 ? -42.529 -1.098 36.954 1.00 83.12 463 THR A N 1
ATOM 3682 C CA . THR A 1 463 ? -42.805 -1.540 35.577 1.00 83.12 463 THR A CA 1
ATOM 3683 C C . THR A 1 463 ? -42.752 -0.361 34.598 1.00 83.12 463 THR A C 1
ATOM 3685 O O . THR A 1 463 ? -43.005 0.784 34.985 1.00 83.12 463 THR A O 1
ATOM 3688 N N . TYR A 1 464 ? -42.500 -0.632 33.312 1.00 80.38 464 TYR A N 1
ATOM 3689 C CA . TYR A 1 464 ? -42.431 0.407 32.273 1.00 80.38 464 TYR A CA 1
ATOM 3690 C C . TYR A 1 464 ? -43.674 1.319 32.256 1.00 80.38 464 TYR A C 1
ATOM 3692 O O . TYR A 1 464 ? -43.560 2.542 32.196 1.00 80.38 464 TYR A O 1
ATOM 3700 N N . ALA A 1 465 ? -44.874 0.741 32.386 1.00 79.00 465 ALA A N 1
ATOM 3701 C CA . ALA A 1 465 ? -46.128 1.497 32.379 1.00 79.00 465 ALA A CA 1
ATOM 3702 C C . ALA A 1 465 ? -46.258 2.445 33.585 1.00 79.00 465 ALA A C 1
ATOM 3704 O O . ALA A 1 465 ? -46.717 3.576 33.428 1.00 79.00 465 ALA A O 1
ATOM 3705 N N . SER A 1 466 ? -45.829 2.012 34.777 1.00 79.06 466 SER A N 1
ATOM 3706 C CA . SER A 1 466 ? -45.786 2.874 35.966 1.00 79.06 466 SER A CA 1
ATOM 3707 C C . SER A 1 466 ? -44.732 3.974 35.839 1.00 79.06 466 SER A C 1
ATOM 3709 O O . SER A 1 466 ? -45.032 5.128 36.127 1.00 79.06 466 SER A O 1
ATOM 3711 N N . ALA A 1 467 ? -43.541 3.646 35.330 1.00 76.00 467 ALA A N 1
ATOM 3712 C CA . ALA A 1 467 ? -42.437 4.594 35.187 1.00 76.00 467 ALA A CA 1
ATOM 3713 C C . ALA A 1 467 ? -42.702 5.675 34.119 1.00 76.00 467 ALA A C 1
ATOM 3715 O O . ALA A 1 467 ? -42.256 6.815 34.245 1.00 76.00 467 ALA A O 1
ATOM 3716 N N . ARG A 1 468 ? -43.482 5.350 33.078 1.00 73.94 468 ARG A N 1
ATOM 3717 C CA . ARG A 1 468 ? -43.909 6.311 32.048 1.00 73.94 468 ARG A CA 1
ATOM 3718 C C . ARG A 1 468 ? -44.974 7.290 32.555 1.00 73.94 468 ARG A C 1
ATOM 3720 O O . ARG A 1 468 ? -44.976 8.445 32.139 1.00 73.94 468 ARG A O 1
ATOM 3727 N N . LYS A 1 469 ? -45.864 6.856 33.457 1.00 70.94 469 LYS A N 1
ATOM 3728 C CA . LYS A 1 469 ? -46.889 7.723 34.074 1.00 70.94 469 LYS A CA 1
ATOM 3729 C C . LYS A 1 469 ? -46.286 8.757 35.030 1.00 70.94 469 LYS A C 1
ATOM 3731 O O . LYS A 1 469 ? -46.828 9.844 35.173 1.00 70.94 469 LYS A O 1
ATOM 3736 N N . SER A 1 470 ? -45.137 8.450 35.624 1.00 62.94 470 SER A N 1
ATOM 3737 C CA . SER A 1 470 ? -44.390 9.324 36.534 1.00 62.94 470 SER A CA 1
ATOM 3738 C C . SER A 1 470 ? -43.405 10.278 35.841 1.00 62.94 470 SER A C 1
ATOM 3740 O O . SER A 1 470 ? -42.508 10.787 36.512 1.00 62.94 470 SER A O 1
ATOM 3742 N N . LYS A 1 471 ? -43.538 10.540 34.525 1.00 51.59 471 LYS A N 1
ATOM 3743 C CA . LYS A 1 471 ? -42.627 11.383 33.706 1.00 51.59 471 LYS A CA 1
ATOM 3744 C C . LYS A 1 471 ? -42.339 12.794 34.279 1.00 51.59 471 LYS A C 1
ATOM 3746 O O . LYS A 1 471 ? -41.454 13.464 33.764 1.00 51.59 471 LYS A O 1
ATOM 3751 N N . GLY A 1 472 ? -43.024 13.230 35.342 1.00 43.69 472 GLY A N 1
ATOM 3752 C CA . GLY A 1 472 ? -42.780 14.492 36.053 1.00 43.69 472 GLY A CA 1
ATOM 3753 C C . GLY A 1 472 ? -42.035 14.417 37.398 1.00 43.69 472 GLY A C 1
ATOM 3754 O O . GLY A 1 472 ? -41.962 15.446 38.056 1.00 43.69 472 GLY A O 1
ATOM 3755 N N . GLY A 1 473 ? -41.515 13.265 37.857 1.00 39.94 473 GLY A N 1
ATOM 3756 C CA . GLY A 1 473 ? -41.058 13.171 39.260 1.00 39.94 473 GLY A CA 1
ATOM 3757 C C . GLY A 1 473 ? -40.027 12.106 39.637 1.00 39.94 473 GLY A C 1
ATOM 3758 O O . GLY A 1 473 ? -39.989 11.715 40.797 1.00 39.94 473 GLY A O 1
ATOM 3759 N N . PHE A 1 474 ? -39.179 11.624 38.726 1.00 42.53 474 PHE A N 1
ATOM 3760 C CA . PHE A 1 474 ? -38.070 10.734 39.110 1.00 42.53 474 PHE A CA 1
ATOM 3761 C C . PHE A 1 474 ? -36.792 11.523 39.439 1.00 42.53 474 PHE A C 1
ATOM 3763 O O . PHE A 1 474 ? -35.772 11.403 38.767 1.00 42.53 474 PHE A O 1
ATOM 3770 N N . VAL A 1 475 ? -36.857 12.305 40.520 1.00 36.91 475 VAL A N 1
ATOM 3771 C CA . VAL A 1 475 ? -35.710 12.511 41.415 1.00 36.91 475 VAL A CA 1
ATOM 3772 C C . VAL A 1 475 ? -35.867 11.463 42.510 1.00 36.91 475 VAL A C 1
ATOM 3774 O O . VAL A 1 475 ? -36.391 11.742 43.580 1.00 36.91 475 VAL A O 1
ATOM 3777 N N . LEU A 1 476 ? -35.492 10.219 42.223 1.00 34.47 476 LEU A N 1
ATOM 3778 C CA . LEU A 1 476 ? -35.311 9.228 43.280 1.00 34.47 476 LEU A CA 1
ATOM 3779 C C . LEU A 1 476 ? -33.815 9.039 43.477 1.00 34.47 476 LEU A C 1
ATOM 3781 O O . LEU A 1 476 ? -33.213 8.059 43.053 1.00 34.47 476 LEU A O 1
ATOM 3785 N N . CYS A 1 477 ? -33.236 10.034 44.150 1.00 29.91 477 CYS A N 1
ATOM 3786 C CA . CYS A 1 477 ? -32.206 9.763 45.134 1.00 29.91 477 CYS A CA 1
ATOM 3787 C C . CYS A 1 477 ? -32.829 8.831 46.179 1.00 29.91 477 CYS A C 1
ATOM 3789 O O . CYS A 1 477 ? -33.511 9.294 47.090 1.00 29.91 477 CYS A O 1
ATOM 3791 N N . PHE A 1 478 ? -32.623 7.525 46.046 1.00 28.30 478 PHE A N 1
ATOM 3792 C CA . PHE A 1 478 ? -32.613 6.689 47.236 1.00 28.30 478 PHE A CA 1
ATOM 3793 C C . PHE A 1 478 ? -31.202 6.783 47.830 1.00 28.30 478 PHE A C 1
ATOM 3795 O O . PHE A 1 478 ? -30.206 6.456 47.183 1.00 28.30 478 PHE A O 1
ATOM 3802 N N . SER A 1 479 ? -31.161 7.368 49.024 1.00 29.86 479 SER A N 1
ATOM 3803 C CA . SER A 1 479 ? -30.025 7.539 49.940 1.00 29.86 479 SER A CA 1
ATOM 3804 C C . SER A 1 479 ? -30.323 6.727 51.215 1.00 29.86 479 SER A C 1
ATOM 3806 O O . SER A 1 479 ? -31.477 6.308 51.373 1.00 29.86 479 SER A O 1
ATOM 3808 N N . PRO A 1 480 ? -29.366 6.498 52.137 1.00 40.00 480 PRO A N 1
ATOM 3809 C CA . PRO A 1 480 ? -28.129 7.257 52.391 1.00 40.00 480 PRO A CA 1
ATOM 3810 C C . PRO A 1 480 ? -27.022 7.043 51.366 1.00 40.00 480 PRO A C 1
ATOM 3812 O O . PRO A 1 480 ? -26.588 5.887 51.185 1.00 40.00 480 PRO A O 1
#

Sequence (480 aa):
MHLLDFPLEVFQNVIHELVLDVGIAEAWRAYRPVCKTFAAEIYHDTFARQPMTSFENVDVEDFINGSEDNLRLLLLNRVNNALDAHCFLPERVRNTVTLLIQSQGEEDANGYLRAV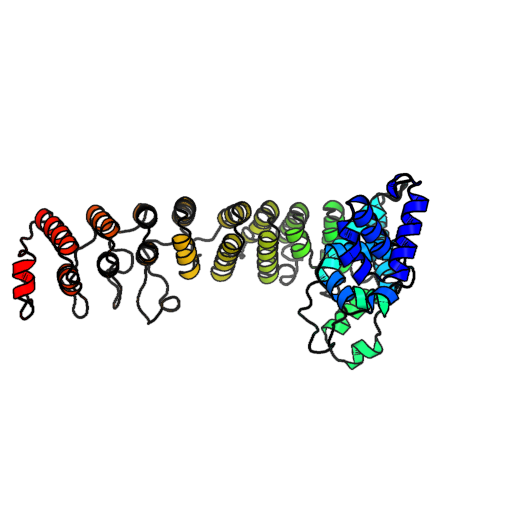YIEKLCAALAFRFKRRGCWGNIWPHGPDLTWILRNGMDYEKCVSTGHRGAFLLHRALFGPLNDVLGERIDAAAATNDPALFRTFLSQLANSRGWRDESLYEHPLQTSARFGYHKIIDELVNFERLSPAQAPTWFITWQWIDSAICTAIEFSQPEAITSLSKFYELPGRTVRSLSYSAWVLKAMKLKNDSALDSVLSINVGSRLRLTKQVFDQICKRGETELIDRVIRKGIVKTNRPYPQKDTDHGRRICPLVVAIQSGNPNMVSAVLAEADADGACKDLPRAISPLNYAISTYNFDIVKMLLEKGATISCKCDYGFCSLQLALAIEDKTIYDILRKALAKQGEVFPTYASARKSKGGFVLCFSP

Secondary structure (DSSP, 8-state):
--GGGS-HHHHHHHHHHHHHHH-HHHIIIIITTS-HHHHHHHHHHHHHTS-GGGG-SHHHHHHHHH-HHHHHHHHHHHHH--TTS-THHHHHHHHHHHHHHHHHT---TTSHHHHHHHHHHHHHHHHHHH-TTS-TTT-SS---HHHHHHH---HHHHHHTT-HHHHHHHHHHHS-TTT-HHHHHHHHHHTT-HHHHHHHHHHHTTSS---S--SSPPHHHHHHHHT-HHHHHHHHHHHHH-TTTS-TTTS-HHHHHHHHHHHHHTT-HHHHHHHHGGGGSTT----HHHHHHHHHHHHHTT-HHHHHHHHHS---TT----HHHHHHHHHHT-HHHHHHHHHTT-S-TTSPPPGGGSGGG-B--HHHHHHHTT-HHHHHHHTTSS-TT-TTTTSTTBPPHHHHHHHTT-HHHHHHHHHTT-------TTS--HHHHHHHTT-HHHHHHHHHHHHHTT-----HHHHHHTTT--------

Solvent-accessible surface area (backbone atoms only — not comparable to full-atom values): 26856 Å² total; per-residue (Å²): 133,62,78,82,76,48,58,70,69,60,39,51,50,55,50,45,54,48,33,68,76,60,30,66,64,48,39,56,69,70,46,32,79,76,39,73,67,51,31,52,49,54,53,48,38,56,41,66,68,54,50,54,76,75,47,69,48,66,76,44,41,51,56,34,60,71,31,52,67,47,38,20,47,34,47,45,32,33,52,78,50,44,85,69,32,37,57,64,64,33,48,48,54,53,50,52,45,53,52,56,43,60,74,68,73,58,82,69,86,80,50,57,66,57,53,55,38,49,51,33,46,29,47,48,40,23,53,66,42,50,63,78,79,86,34,62,92,82,30,92,73,42,85,30,62,72,48,34,33,52,72,43,82,60,64,70,64,29,60,73,66,68,41,67,65,47,48,36,54,47,45,30,72,73,44,66,81,86,79,39,66,39,40,54,36,20,48,28,39,44,53,68,37,55,68,63,27,50,56,46,52,62,53,46,63,80,49,100,65,78,58,96,44,39,76,52,55,58,44,58,50,49,18,15,48,75,41,36,28,65,52,43,44,51,52,48,47,50,48,70,77,33,64,92,55,47,56,81,76,73,76,38,72,66,55,54,53,52,16,46,54,37,7,46,74,59,63,20,36,63,18,38,51,36,58,40,52,54,48,72,41,90,94,47,73,77,51,38,67,59,55,34,50,45,51,47,48,19,60,74,70,70,36,64,64,31,35,50,32,61,72,63,43,86,68,62,94,82,39,44,63,47,66,69,47,54,42,53,47,38,67,70,61,51,51,68,62,49,52,53,42,44,73,70,54,35,50,55,37,62,38,50,53,62,50,92,77,32,78,92,71,31,40,50,22,53,54,46,45,25,52,71,49,71,41,55,70,44,36,53,57,53,52,72,77,24,58,44,44,37,35,26,70,91,44,84,68,33,63,47,39,61,53,49,28,58,78,66,70,38,66,68,48,41,50,53,32,50,76,60,62,31,75,77,49,83,80,59,100,87,56,78,32,46,64,57,45,26,59,72,73,65,38,61,66,61,34,53,51,52,48,51,55,38,45,74,74,72,45,90,72,78,54,68,73,60,56,61,74,44,76,89,67,84,80,73,82,83,73,134

Foldseek 3Di:
DPLVVDDPVVSLVVLLVVCVVQALLCQQVPVLVVDVSSVVSSLCCVQQPDDLVSCPDPSNVCVQLVDLVSQLSNQLNCLVPVHQWDCQSSVLQLVLLVVLCVLVVDDPPPCPSVSLLSSLVSSQLSVVLSPQPDCCVQDVRPCRSSNCRNPNQDPVSLVVSVDPVSVLQCCQRPPDPVQQLQQNLQSCLSSLDLVSNLVSLVVQLVDPHHDPSYSGDQSLQNCLQVLSLSNLLSVLVSCVPCVVSCPCPNDDPVSLLNSLLNNLVNLRLSSLLSSLSNCVDPPRADAQVSLLVSLVSNVVVVRVSSNVSSLVRDHPLPHAHALVSLLSVLLVVPLVSLLSCVVSNNFPFQAWHDLVSDPPSATHGSLLSNVVSLDQSSNVSSLVNAQLQTNCVPPPNYDGSLLSNLVVVNPSNNLVSLVSPRDQDPDDPPDDRSLNSCVVVPPQVSNVSVQVSVVVVVDHDDHSVVVNVPVPDPPPPPDD